Protein AF-0000000087503030 (afdb_homodimer)

Foldseek 3Di:
DFLCPVPVVFGWDDKAKAFDADPVRHGDGLCPDPVQDPFWDWDDDNQQKIKIKGAQDDQVNFGFMKMWIAGPDVVRIDIADQGAGEGEWAWDWDWACPDPPDLKIKIATDTDPDPDPPQWWKFKDKPNHTDDGGNDIDIDNDDPVIDMDMDTDDDWDADDDDDDAQDKHKAWRTRYDYDYGRGMDMTMIGIDGHD/DFLCPVPVVFGWDDKAKAFDADPVRHGDGLCPDPVQDPFWDWDDDNQQKIKIKGAQDDQVNFGFMKMWIAGPDVVRIDIADQGAGEGEWAWDWDWACPDPPDLKIKIATDTDPDPDPPQWWKFKDKPNHTDDGGNDIDIDNDDPVIDMDMDTDDDWDADDDDDDDQDKHKAWRTRYDYDYGRGMDMTMIGIDGHD

Radius of gyration: 22.93 Å; Cα contacts (8 Å, |Δi|>4): 992; chains: 2; bounding box: 54×73×57 Å

Structure (mmCIF, N/CA/C/O backbone):
data_AF-0000000087503030-model_v1
#
loop_
_entity.id
_entity.type
_entity.pdbx_description
1 polymer 'Ig-like domain-containing protein'
#
loop_
_atom_site.group_PDB
_atom_site.id
_atom_site.type_symbol
_atom_site.label_atom_id
_atom_site.label_alt_id
_atom_site.label_comp_id
_atom_site.label_asym_id
_atom_site.label_entity_id
_atom_site.label_seq_id
_atom_site.pdbx_PDB_ins_code
_atom_site.Cartn_x
_atom_site.Cartn_y
_atom_site.Cartn_z
_atom_site.occupancy
_atom_site.B_iso_or_equiv
_atom_site.auth_seq_id
_atom_site.auth_comp_id
_atom_site.auth_asym_id
_atom_site.auth_atom_id
_atom_site.pdbx_PDB_model_num
ATOM 1 N N . MET A 1 1 ? 0.204 20.547 -14.805 1 25.72 1 MET A N 1
ATOM 2 C CA . MET A 1 1 ? -0.708 21.406 -14.055 1 25.72 1 MET A CA 1
ATOM 3 C C . MET A 1 1 ? -0.219 21.594 -12.625 1 25.72 1 MET A C 1
ATOM 5 O O . MET A 1 1 ? 0.255 20.656 -11.992 1 25.72 1 MET A O 1
ATOM 9 N N . SER A 1 2 ? -0.024 22.875 -12.305 1 29.5 2 SER A N 1
ATOM 10 C CA . SER A 1 2 ? 0.351 23.484 -11.031 1 29.5 2 SER A CA 1
ATOM 11 C C . SER A 1 2 ? -0.566 23.016 -9.906 1 29.5 2 SER A C 1
ATOM 13 O O . SER A 1 2 ? -1.736 22.703 -10.141 1 29.5 2 SER A O 1
ATOM 15 N N . PHE A 1 3 ? -0.063 22.344 -9.031 1 34.81 3 PHE A N 1
ATOM 16 C CA . PHE A 1 3 ? -0.779 22.109 -7.781 1 34.81 3 PHE A CA 1
ATOM 17 C C . PHE A 1 3 ? -1.497 23.375 -7.328 1 34.81 3 PHE A C 1
ATOM 19 O O . PHE A 1 3 ? -0.911 24.469 -7.324 1 34.81 3 PH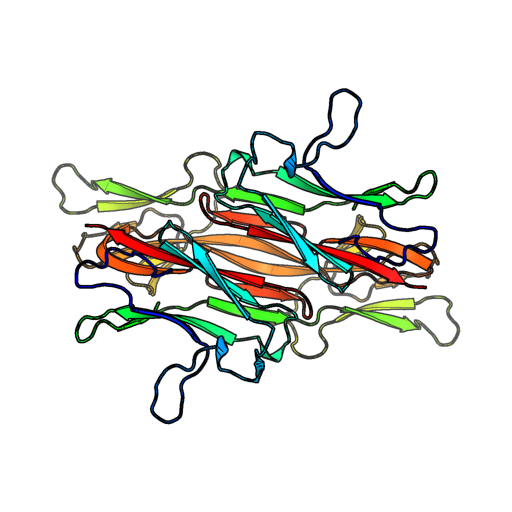E A O 1
ATOM 26 N N . SER A 1 4 ? -2.705 23.75 -7.672 1 36.91 4 SER A N 1
ATOM 27 C CA . SER A 1 4 ? -3.416 24.953 -7.25 1 36.91 4 SER A CA 1
ATOM 28 C C . SER A 1 4 ? -3.518 25.031 -5.73 1 36.91 4 SER A C 1
ATOM 30 O O . SER A 1 4 ? -4.582 24.781 -5.16 1 36.91 4 SER A O 1
ATOM 32 N N . TYR A 1 5 ? -2.625 24.406 -4.988 1 43.84 5 TYR A N 1
ATOM 33 C CA . TYR A 1 5 ? -2.814 24.547 -3.549 1 43.84 5 TYR A CA 1
ATOM 34 C C . TYR A 1 5 ? -2.879 26.016 -3.146 1 43.84 5 TYR A C 1
ATOM 36 O O . TYR A 1 5 ? -2.131 26.844 -3.674 1 43.84 5 TYR A O 1
ATOM 44 N N . THR A 1 6 ? -4.082 26.438 -2.893 1 43.62 6 THR A N 1
ATOM 45 C CA . THR A 1 6 ? -4.133 27.766 -2.279 1 43.62 6 THR A CA 1
ATOM 46 C C . THR A 1 6 ? -3.277 27.812 -1.02 1 43.62 6 THR A C 1
ATOM 48 O O . THR A 1 6 ? -3.543 27.094 -0.053 1 43.62 6 THR A O 1
ATOM 51 N N . TYR A 1 7 ? -2.027 27.703 -1.087 1 50.69 7 TYR A N 1
ATOM 52 C CA . TYR A 1 7 ? -1.118 28.031 0.007 1 50.69 7 TYR A CA 1
ATOM 53 C C . TYR A 1 7 ? -1.365 29.453 0.513 1 50.69 7 TYR A C 1
ATOM 55 O O . TYR A 1 7 ? -1.697 30.344 -0.267 1 50.69 7 TYR A O 1
ATOM 63 N N . PRO A 1 8 ? -1.687 29.547 1.858 1 52.81 8 PRO A N 1
ATOM 64 C CA . PRO A 1 8 ? -1.966 30.938 2.248 1 52.81 8 PRO A CA 1
ATOM 65 C C . PRO A 1 8 ? -1.212 31.953 1.395 1 52.81 8 PRO A C 1
ATOM 67 O O . PRO A 1 8 ? -1.778 32.969 1.006 1 52.81 8 PRO A O 1
ATOM 70 N N . SER A 1 9 ? 0.222 31.875 1.458 1 56.75 9 SER A N 1
ATOM 71 C CA . SER A 1 9 ? 0.995 33.031 1.064 1 56.75 9 SER A CA 1
ATOM 72 C C . SER A 1 9 ? 1.681 32.844 -0.28 1 56.75 9 SER A C 1
ATOM 74 O O . SER A 1 9 ? 2.494 33.656 -0.707 1 56.75 9 SER A O 1
ATOM 76 N N . GLY A 1 10 ? 0.975 31.859 -1.102 1 64.12 10 GLY A N 1
ATOM 77 C CA . GLY A 1 10 ? 1.597 31.844 -2.416 1 64.12 10 GLY A CA 1
ATOM 78 C C . GLY A 1 10 ? 1.157 30.656 -3.266 1 64.12 10 GLY A C 1
ATOM 79 O O . GLY A 1 10 ? 0.242 29.922 -2.893 1 64.12 10 GLY A O 1
ATOM 80 N N . THR A 1 11 ? 1.515 30.688 -4.527 1 72.5 11 THR A N 1
ATOM 81 C CA . THR A 1 11 ? 1.221 29.641 -5.504 1 72.5 11 THR A CA 1
ATOM 82 C C . THR A 1 11 ? 2.34 28.609 -5.543 1 72.5 11 THR A C 1
ATOM 84 O O . THR A 1 11 ? 3.52 28.953 -5.574 1 72.5 11 THR A O 1
ATOM 87 N N . VAL A 1 12 ? 1.961 27.344 -5.402 1 75.88 12 VAL A N 1
ATOM 88 C CA . VAL A 1 12 ? 2.959 26.281 -5.488 1 75.88 12 VAL A CA 1
ATOM 89 C C . VAL A 1 12 ? 3.545 26.234 -6.898 1 75.88 12 VAL A C 1
ATOM 91 O O . VAL A 1 12 ? 2.807 26.172 -7.883 1 75.88 12 VAL A O 1
ATOM 94 N N . THR A 1 13 ? 4.84 26.344 -7.043 1 78.62 13 THR A N 1
ATOM 95 C CA . THR A 1 13 ? 5.496 26.375 -8.344 1 78.62 13 THR A CA 1
ATOM 96 C C . THR A 1 13 ? 6.094 25.016 -8.688 1 78.62 13 THR A C 1
ATOM 98 O O . THR A 1 13 ? 6.172 24.641 -9.859 1 78.62 13 THR A O 1
ATOM 101 N N . THR A 1 14 ? 6.531 24.391 -7.641 1 81.56 14 THR A N 1
ATOM 102 C CA . THR A 1 14 ? 7.195 23.109 -7.883 1 81.56 14 THR A CA 1
ATOM 103 C C . THR A 1 14 ? 6.891 22.125 -6.766 1 81.56 14 THR A C 1
ATOM 105 O O . THR A 1 14 ? 6.797 22.5 -5.598 1 81.56 14 THR A O 1
ATOM 108 N N . THR A 1 15 ? 6.637 20.875 -7.16 1 85.44 15 THR A N 1
ATOM 109 C CA . THR A 1 15 ? 6.516 19.766 -6.215 1 85.44 15 THR A CA 1
ATOM 110 C C . THR A 1 15 ? 7.359 18.578 -6.664 1 85.44 15 THR A C 1
ATOM 112 O O . THR A 1 15 ? 7.48 18.312 -7.863 1 85.44 15 THR A O 1
ATOM 115 N N . PHE A 1 16 ? 8.008 17.953 -5.699 1 88.88 16 PHE A N 1
ATOM 116 C CA . PHE A 1 16 ? 8.734 16.734 -6.059 1 88.88 16 PHE A CA 1
ATOM 117 C C . PHE A 1 16 ? 9.023 15.898 -4.824 1 88.88 16 PHE A C 1
ATOM 119 O O . PHE A 1 16 ? 8.891 16.375 -3.695 1 88.88 16 PHE A O 1
ATOM 126 N N . TRP A 1 17 ? 9.383 14.688 -5.125 1 92.12 17 TRP A N 1
ATOM 127 C CA . TRP A 1 17 ? 9.852 13.758 -4.102 1 92.12 17 TRP A CA 1
ATOM 128 C C . TRP A 1 17 ? 11.359 13.586 -4.176 1 92.12 17 TRP A C 1
ATOM 130 O O . TRP A 1 17 ? 11.953 13.727 -5.246 1 92.12 17 TRP A O 1
ATOM 140 N N . PHE A 1 18 ? 11.969 13.258 -2.928 1 93.94 18 PHE A N 1
ATOM 141 C CA . PHE A 1 18 ? 13.414 13.086 -2.924 1 93.94 18 PHE A CA 1
ATOM 142 C C . PHE A 1 18 ? 13.844 12.133 -1.815 1 93.94 18 PHE A C 1
ATOM 144 O O . PHE A 1 18 ? 13.102 11.914 -0.856 1 93.94 18 PHE A O 1
ATOM 151 N N . THR A 1 19 ? 15.047 11.547 -1.971 1 95.62 19 THR A N 1
ATOM 152 C CA . THR A 1 19 ? 15.609 10.664 -0.955 1 95.62 19 THR A CA 1
ATOM 153 C C . THR A 1 19 ? 16.984 11.172 -0.502 1 95.62 19 THR A C 1
ATOM 155 O O . THR A 1 19 ? 17.516 10.719 0.514 1 95.62 19 THR A O 1
ATOM 158 N N . LYS A 1 20 ? 17.516 12.047 -1.223 1 94.44 20 LYS A N 1
ATOM 159 C CA . LYS A 1 20 ? 18.859 12.531 -0.921 1 94.44 20 LYS A CA 1
ATOM 160 C C . LYS A 1 20 ? 19.016 13.992 -1.317 1 94.44 20 LYS A C 1
ATOM 162 O O . LYS A 1 20 ? 18.188 14.539 -2.045 1 94.44 20 LYS A O 1
ATOM 167 N N . ASN A 1 21 ? 20.062 14.562 -0.79 1 92.88 21 ASN A N 1
ATOM 168 C CA . ASN A 1 21 ? 20.469 15.922 -1.142 1 92.88 21 ASN A CA 1
ATOM 169 C C . ASN A 1 21 ? 21.766 15.938 -1.948 1 92.88 21 ASN A C 1
ATOM 171 O O . ASN A 1 21 ? 22.562 15 -1.867 1 92.88 21 ASN A O 1
ATOM 175 N N . ASP A 1 22 ? 21.859 16.969 -2.715 1 92.5 22 ASP A N 1
ATOM 176 C CA . ASP A 1 22 ? 23.125 17.109 -3.445 1 92.5 22 ASP A CA 1
ATOM 177 C C . ASP A 1 22 ? 24.219 17.641 -2.535 1 92.5 22 ASP A C 1
ATOM 179 O O . ASP A 1 22 ? 24.047 17.734 -1.318 1 92.5 22 ASP A O 1
ATOM 183 N N . ALA A 1 23 ? 25.422 17.906 -3.141 1 93.06 23 ALA A N 1
ATOM 184 C CA . ALA A 1 23 ? 26.609 18.328 -2.385 1 93.06 23 ALA A CA 1
ATOM 185 C C . ALA A 1 23 ? 26.359 19.656 -1.671 1 93.06 23 ALA A C 1
ATOM 187 O O . ALA A 1 23 ? 26.969 19.922 -0.632 1 93.06 23 ALA A O 1
ATOM 188 N N . GLU A 1 24 ? 25.531 20.469 -2.17 1 93.12 24 GLU A N 1
ATOM 189 C CA . GLU A 1 24 ? 25.219 21.766 -1.592 1 93.12 24 GLU A CA 1
ATOM 190 C C . GLU A 1 24 ? 24.094 21.672 -0.566 1 93.12 24 GLU A C 1
ATOM 192 O O . GLU A 1 24 ? 23.688 22.672 0.018 1 93.12 24 GLU A O 1
ATOM 197 N N . GLY A 1 25 ? 23.484 20.5 -0.413 1 90.25 25 GLY A N 1
ATOM 198 C CA . GLY A 1 25 ? 22.438 20.297 0.584 1 90.25 25 GLY A CA 1
ATOM 199 C C . GLY A 1 25 ? 21.047 20.438 0.023 1 90.25 25 GLY A C 1
ATOM 200 O O . GLY A 1 25 ? 20.062 20.43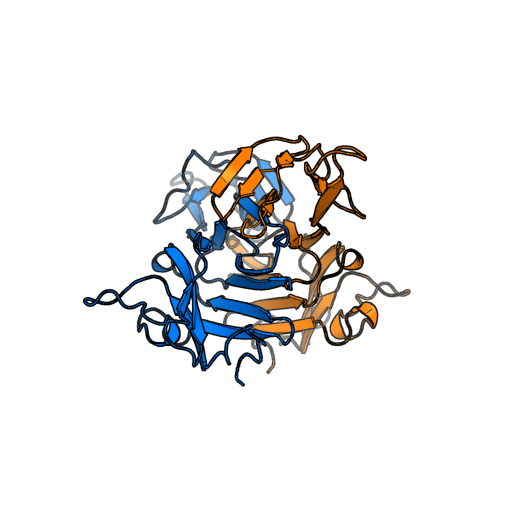8 0.774 1 90.25 25 GLY A O 1
ATOM 201 N N . ASN A 1 26 ? 20.953 20.609 -1.26 1 89.19 26 ASN A N 1
ATOM 202 C CA . ASN A 1 26 ? 19.641 20.75 -1.876 1 89.19 26 ASN A CA 1
ATOM 203 C C . ASN A 1 26 ? 19.047 19.391 -2.24 1 89.19 26 ASN A C 1
ATOM 205 O O . ASN A 1 26 ? 19.766 18.5 -2.713 1 89.19 26 ASN A O 1
ATOM 209 N N . PRO A 1 27 ? 17.75 19.281 -1.929 1 92.06 27 PRO A N 1
ATOM 210 C CA . PRO A 1 27 ? 17.109 18.016 -2.303 1 92.06 27 PRO A CA 1
ATOM 211 C C . PRO A 1 27 ? 17.188 17.734 -3.803 1 92.06 27 PRO A C 1
ATOM 213 O O . PRO A 1 27 ? 17.047 18.656 -4.613 1 92.06 27 PRO A O 1
ATOM 216 N N . VAL A 1 28 ? 17.438 16.438 -4.137 1 93.31 28 VAL A N 1
ATOM 217 C CA . VAL A 1 28 ? 17.484 16.016 -5.527 1 93.31 28 VAL A CA 1
ATOM 218 C C . VAL A 1 28 ? 16.172 15.32 -5.902 1 93.31 28 VAL A C 1
ATOM 220 O O . VAL A 1 28 ? 15.82 14.297 -5.316 1 93.31 28 VAL A O 1
ATOM 223 N N . SER A 1 29 ? 15.555 15.875 -6.926 1 93.25 29 SER A N 1
ATOM 224 C CA . SER A 1 29 ? 14.305 15.266 -7.375 1 93.25 29 SER A CA 1
ATOM 225 C C . SER A 1 29 ? 14.523 13.836 -7.859 1 93.25 29 SER A C 1
ATOM 227 O O . SER A 1 29 ? 15.469 13.57 -8.602 1 93.25 29 SER A O 1
ATOM 229 N N . LEU A 1 30 ? 13.57 12.953 -7.445 1 94.88 30 LEU A N 1
ATOM 230 C CA . LEU A 1 30 ? 13.656 11.562 -7.879 1 94.88 30 LEU A CA 1
ATOM 231 C C . LEU A 1 30 ? 13.609 11.469 -9.398 1 94.88 30 LEU A C 1
ATOM 233 O O . LEU A 1 30 ? 14.258 10.602 -9.992 1 94.88 30 LEU A O 1
ATOM 237 N N . SER A 1 31 ? 12.844 12.32 -9.984 1 92.5 31 SER A N 1
ATOM 238 C CA . SER A 1 31 ? 12.695 12.297 -11.438 1 92.5 31 SER A CA 1
ATOM 239 C C . SER A 1 31 ? 14.023 12.586 -12.133 1 92.5 31 SER A C 1
ATOM 241 O O . SER A 1 31 ? 14.219 12.211 -13.289 1 92.5 31 SER A O 1
ATOM 243 N N . ASP A 1 32 ? 14.875 13.25 -11.492 1 92.75 32 ASP A N 1
ATOM 244 C CA . ASP A 1 32 ? 16.172 13.602 -12.07 1 92.75 32 ASP A CA 1
ATOM 245 C C . ASP A 1 32 ? 17.25 12.609 -11.648 1 92.75 32 ASP A C 1
ATOM 247 O O . ASP A 1 32 ? 18.391 12.711 -12.086 1 92.75 32 ASP A O 1
ATOM 251 N N . ASP A 1 33 ? 16.953 11.766 -10.805 1 93.94 33 ASP A N 1
ATOM 252 C CA . ASP A 1 33 ? 17.891 10.75 -10.352 1 93.94 33 ASP A CA 1
ATOM 253 C C . ASP A 1 33 ? 18 9.609 -11.352 1 93.94 33 ASP A C 1
ATOM 255 O O . ASP A 1 33 ? 17 8.922 -11.617 1 93.94 33 ASP A O 1
ATOM 259 N N . PRO A 1 34 ? 19.188 9.367 -11.859 1 94.31 34 PRO A N 1
ATOM 260 C CA . PRO A 1 34 ? 19.359 8.328 -12.875 1 94.31 34 PRO A CA 1
ATOM 261 C C . PRO A 1 34 ? 18.953 6.941 -12.375 1 94.31 34 PRO A C 1
ATOM 263 O O . PRO A 1 34 ? 18.531 6.094 -13.164 1 94.31 34 PRO A O 1
ATOM 266 N N . ASP A 1 35 ? 19.047 6.727 -11.133 1 93.94 35 ASP A N 1
ATOM 267 C CA . ASP A 1 35 ? 18.719 5.422 -10.57 1 93.94 35 ASP A CA 1
ATOM 268 C C . ASP A 1 35 ? 17.234 5.129 -10.68 1 93.94 35 ASP A C 1
ATOM 270 O O . ASP A 1 35 ? 16.812 3.975 -10.578 1 93.94 35 ASP A O 1
ATOM 274 N N . TYR A 1 36 ? 16.422 6.172 -10.859 1 95.12 36 TYR A N 1
ATOM 275 C CA . TYR A 1 36 ? 14.969 6.016 -10.914 1 95.12 36 TYR A CA 1
ATOM 276 C C . TYR A 1 36 ? 14.438 6.281 -12.32 1 95.12 36 TYR A C 1
ATOM 278 O O . TYR A 1 36 ? 13.227 6.375 -12.523 1 95.12 36 TYR A O 1
ATOM 286 N N . LYS A 1 37 ? 15.344 6.445 -13.219 1 92.88 37 LYS A N 1
ATOM 287 C CA . LYS A 1 37 ? 14.945 6.816 -14.578 1 92.88 37 LYS A CA 1
ATOM 288 C C . LYS A 1 37 ? 13.914 5.836 -15.133 1 92.88 37 LYS A C 1
ATOM 290 O O . LYS A 1 37 ? 14.156 4.629 -15.164 1 92.88 37 LYS A O 1
ATOM 295 N N . GLY A 1 38 ? 12.758 6.438 -15.578 1 91.75 38 GLY A N 1
ATOM 296 C CA . GLY A 1 38 ? 11.727 5.641 -16.219 1 91.75 38 GLY A CA 1
ATOM 297 C C . GLY A 1 38 ? 10.867 4.867 -15.242 1 91.75 38 GLY A C 1
ATOM 298 O O . GLY A 1 38 ? 10.008 4.086 -15.648 1 91.75 38 GLY A O 1
ATOM 299 N N . ARG A 1 39 ? 11.055 5.055 -13.945 1 93.94 39 ARG A N 1
ATOM 300 C CA . ARG A 1 39 ? 10.367 4.188 -13 1 93.94 39 ARG A CA 1
ATOM 301 C C . ARG A 1 39 ? 9.523 5 -12.023 1 93.94 39 ARG A C 1
ATOM 303 O O . ARG A 1 39 ? 8.82 4.438 -11.188 1 93.94 39 ARG A O 1
ATOM 310 N N . VAL A 1 40 ? 9.57 6.301 -12.117 1 93 40 VAL A N 1
ATOM 311 C CA . VAL A 1 40 ? 8.844 7.129 -11.164 1 93 40 VAL A CA 1
ATOM 312 C C . VAL A 1 40 ? 7.75 7.91 -11.883 1 93 40 VAL A C 1
ATOM 314 O O . VAL A 1 40 ? 7.973 8.445 -12.969 1 93 40 VAL A O 1
ATOM 317 N N . THR A 1 41 ? 6.562 7.895 -11.258 1 87.81 41 THR A N 1
ATOM 318 C CA . THR A 1 41 ? 5.434 8.688 -11.734 1 87.81 41 THR A CA 1
ATOM 319 C C . THR A 1 41 ? 4.812 9.492 -10.602 1 87.81 41 THR A C 1
ATOM 321 O O . THR A 1 41 ? 4.5 8.938 -9.539 1 87.81 41 THR A O 1
ATOM 324 N N . TYR A 1 42 ? 4.66 10.758 -10.875 1 85.06 42 TYR A N 1
ATOM 325 C CA . TYR A 1 42 ? 4.016 11.648 -9.922 1 85.06 42 TYR A CA 1
ATOM 326 C C . TYR A 1 42 ? 2.547 11.852 -10.266 1 85.06 42 TYR A C 1
ATOM 328 O O . TYR A 1 42 ? 2.203 12.094 -11.43 1 85.06 42 TYR A O 1
ATOM 336 N N . HIS A 1 43 ? 1.76 11.5 -9.148 1 77.31 43 HIS A N 1
ATOM 337 C CA . HIS A 1 43 ? 0.329 11.719 -9.328 1 77.31 43 HIS A CA 1
ATOM 338 C C . HIS A 1 43 ? -0.159 12.891 -8.477 1 77.31 43 HIS A C 1
ATOM 340 O O . HIS A 1 43 ? 0.238 13.031 -7.32 1 77.31 43 HIS A O 1
ATOM 346 N N . GLU A 1 44 ? -0.726 13.828 -9.102 1 69.12 44 GLU A N 1
ATOM 347 C CA . GLU A 1 44 ? -1.355 14.93 -8.383 1 69.12 44 GLU A CA 1
ATOM 348 C C . GLU A 1 44 ? -2.873 14.891 -8.531 1 69.12 44 GLU A C 1
ATOM 350 O O . GLU A 1 44 ? -3.387 14.586 -9.609 1 69.12 44 GLU A O 1
ATOM 355 N N . ASP A 1 45 ? -3.488 14.758 -7.34 1 60.75 45 ASP A N 1
ATOM 356 C CA . ASP A 1 45 ? -4.938 14.875 -7.461 1 60.75 45 ASP A CA 1
ATOM 357 C C . ASP A 1 45 ? -5.418 16.266 -7.031 1 60.75 45 ASP A C 1
ATOM 359 O O . ASP A 1 45 ? -4.625 17.078 -6.547 1 60.75 45 ASP A O 1
ATOM 363 N N . ASN A 1 46 ? -6.68 16.578 -7.406 1 56.59 46 ASN A N 1
ATOM 364 C CA . ASN A 1 46 ? -7.309 17.875 -7.16 1 56.59 46 ASN A CA 1
ATOM 365 C C . ASN A 1 46 ? -7.578 18.094 -5.676 1 56.59 46 ASN A C 1
ATOM 367 O O . ASN A 1 46 ? -8.055 19.156 -5.277 1 56.59 46 ASN A O 1
ATOM 371 N N . LYS A 1 47 ? -7.266 17.172 -4.824 1 61.69 47 LYS A N 1
ATOM 372 C CA . LYS A 1 47 ? -7.637 17.312 -3.42 1 61.69 47 LYS A CA 1
ATOM 373 C C . LYS A 1 47 ? -6.398 17.484 -2.543 1 61.69 47 LYS A C 1
ATOM 375 O O . LYS A 1 47 ? -6.398 17.094 -1.376 1 61.69 47 LYS A O 1
ATOM 380 N N . ASN A 1 48 ? -5.422 18.062 -3.104 1 64.94 48 ASN A N 1
ATOM 381 C CA . ASN A 1 48 ? -4.207 18.328 -2.34 1 64.94 48 ASN A CA 1
ATOM 382 C C . ASN A 1 48 ? -3.477 17.031 -1.986 1 64.94 48 ASN A C 1
ATOM 384 O O . ASN A 1 48 ? -2.752 16.984 -0.991 1 64.94 48 ASN A O 1
ATOM 388 N N . ASP A 1 49 ? -3.881 16.031 -2.75 1 70.81 49 ASP A N 1
ATOM 389 C CA . ASP A 1 49 ? -3.164 14.773 -2.537 1 70.81 49 ASP A CA 1
ATOM 390 C C . ASP A 1 49 ? -2.057 14.594 -3.572 1 70.81 49 ASP A C 1
ATOM 392 O O . ASP A 1 49 ? -2.236 14.922 -4.746 1 70.81 49 ASP A O 1
ATOM 396 N N . CYS A 1 50 ? -0.928 14.312 -3.027 1 78.25 50 CYS A N 1
ATOM 397 C CA . CYS A 1 50 ? 0.215 13.992 -3.873 1 78.25 50 CYS A CA 1
ATOM 398 C C . CYS A 1 50 ? 0.63 12.539 -3.693 1 78.25 50 CYS A C 1
ATOM 400 O O . CYS A 1 50 ? 0.573 12 -2.584 1 78.25 50 CYS A O 1
ATOM 402 N N . ALA A 1 51 ? 0.8 11.953 -4.875 1 83.62 51 ALA A N 1
ATOM 403 C CA . ALA A 1 51 ? 1.194 10.547 -4.805 1 83.62 51 ALA A CA 1
ATOM 404 C C . ALA A 1 51 ? 2.4 10.273 -5.699 1 83.62 51 ALA A C 1
ATOM 406 O O . ALA A 1 51 ? 2.582 10.93 -6.727 1 83.62 51 ALA A O 1
ATOM 407 N N . LEU A 1 52 ? 3.236 9.445 -5.238 1 90 52 LEU A N 1
ATOM 408 C CA . LEU A 1 52 ? 4.379 8.922 -5.984 1 90 52 LEU A CA 1
ATOM 409 C C . LEU A 1 52 ? 4.227 7.43 -6.238 1 90 52 LEU A C 1
ATOM 411 O O . LEU A 1 52 ? 3.91 6.668 -5.32 1 90 52 LEU A O 1
ATOM 415 N N . THR A 1 53 ? 4.367 7.086 -7.488 1 88.62 53 THR A N 1
ATOM 416 C CA . THR A 1 53 ? 4.422 5.66 -7.801 1 88.62 53 THR A CA 1
ATOM 417 C C . THR A 1 53 ? 5.809 5.27 -8.305 1 88.62 53 THR A C 1
ATOM 419 O O . THR A 1 53 ? 6.352 5.91 -9.203 1 88.62 53 THR A O 1
ATOM 422 N N . ILE A 1 54 ? 6.402 4.32 -7.68 1 92.12 54 ILE A N 1
ATOM 423 C CA . ILE A 1 54 ? 7.664 3.746 -8.133 1 92.12 54 ILE A CA 1
ATOM 424 C C . ILE A 1 54 ? 7.426 2.344 -8.688 1 92.12 54 ILE A C 1
ATOM 426 O O . ILE A 1 54 ? 6.836 1.495 -8.008 1 92.12 54 ILE A O 1
ATOM 430 N N . THR A 1 55 ? 7.887 2.104 -9.914 1 89.19 55 THR A N 1
ATOM 431 C CA . THR A 1 55 ? 7.723 0.792 -10.523 1 89.19 55 THR A CA 1
ATOM 432 C C . THR A 1 55 ? 9.039 0.025 -10.523 1 89.19 55 THR A C 1
ATOM 434 O O . THR A 1 55 ? 10.102 0.602 -10.273 1 89.19 55 THR A O 1
ATOM 437 N N . ASP A 1 56 ? 8.922 -1.261 -10.727 1 89.06 56 ASP A N 1
ATOM 438 C CA . ASP A 1 56 ? 10.102 -2.121 -10.781 1 89.06 56 ASP A CA 1
ATOM 439 C C . ASP A 1 56 ? 11.023 -1.868 -9.594 1 89.06 56 ASP A C 1
ATOM 441 O O . ASP A 1 56 ? 12.211 -1.579 -9.773 1 89.06 56 ASP A O 1
ATOM 445 N N . LEU A 1 57 ? 10.43 -2.045 -8.492 1 91.56 57 LEU A N 1
ATOM 446 C CA . LEU A 1 57 ? 11.141 -1.764 -7.254 1 91.56 57 LEU A CA 1
ATOM 447 C C . LEU A 1 57 ? 12.375 -2.646 -7.121 1 91.56 57 LEU A C 1
ATOM 449 O O . LEU A 1 57 ? 12.336 -3.832 -7.453 1 91.56 57 LEU A O 1
ATOM 453 N N . ARG A 1 58 ? 13.43 -1.998 -6.621 1 93.06 58 ARG A N 1
ATOM 454 C CA . ARG A 1 58 ? 14.688 -2.662 -6.309 1 93.06 58 ARG A CA 1
ATOM 455 C C . ARG A 1 58 ? 15.023 -2.533 -4.824 1 93.06 58 ARG A C 1
ATOM 457 O O . ARG A 1 58 ? 14.523 -1.632 -4.148 1 93.06 58 ARG A O 1
ATOM 464 N N . GLU A 1 59 ? 15.812 -3.514 -4.383 1 91.62 59 GLU A N 1
ATOM 465 C CA . GLU A 1 59 ? 16.219 -3.42 -2.984 1 91.62 59 GLU A CA 1
ATOM 466 C C . GLU A 1 59 ? 16.875 -2.076 -2.691 1 91.62 59 GLU A C 1
ATOM 468 O O . GLU A 1 59 ? 16.75 -1.546 -1.584 1 91.62 59 GLU A O 1
ATOM 473 N N . SER A 1 60 ? 17.578 -1.525 -3.707 1 92.44 60 SER A N 1
ATOM 474 C CA . SER A 1 60 ? 18.266 -0.248 -3.549 1 92.44 60 SER A CA 1
ATOM 475 C C . SER A 1 60 ? 17.266 0.897 -3.387 1 92.44 60 SER A C 1
ATOM 477 O O . SER A 1 60 ? 17.641 2.008 -3.008 1 92.44 60 SER A O 1
ATOM 479 N N . ASP A 1 61 ? 16.031 0.588 -3.678 1 94.75 61 ASP A N 1
ATOM 480 C CA . ASP A 1 61 ? 15.016 1.618 -3.512 1 94.75 61 ASP A CA 1
ATOM 481 C C . ASP A 1 61 ? 14.586 1.736 -2.053 1 94.75 61 ASP A C 1
ATOM 483 O O . ASP A 1 61 ? 13.789 2.611 -1.702 1 94.75 61 ASP A O 1
ATOM 487 N N . SER A 1 62 ? 15.062 0.779 -1.189 1 93.56 62 SER A N 1
ATOM 488 C CA . SER A 1 62 ? 14.781 0.916 0.236 1 93.56 62 SER A CA 1
ATOM 489 C C . SER A 1 62 ? 15.383 2.197 0.799 1 93.56 62 SER A C 1
ATOM 491 O O . SER A 1 62 ? 16.609 2.342 0.848 1 93.56 62 SER A O 1
ATOM 493 N N . ALA A 1 63 ? 14.539 3.133 1.247 1 95.19 63 ALA A N 1
ATOM 494 C CA . ALA A 1 63 ? 14.961 4.445 1.727 1 95.19 63 ALA A CA 1
ATOM 495 C C . ALA A 1 63 ? 13.789 5.199 2.355 1 95.19 63 ALA A C 1
ATOM 497 O O . ALA A 1 63 ? 12.664 4.707 2.369 1 95.19 63 ALA A O 1
ATOM 498 N N . THR A 1 64 ? 14.148 6.266 2.939 1 94.19 64 THR A N 1
ATOM 499 C CA . THR A 1 64 ? 13.117 7.207 3.361 1 94.19 64 THR A CA 1
ATOM 500 C C . THR A 1 64 ? 12.875 8.266 2.285 1 94.19 64 THR A C 1
ATOM 502 O O . THR A 1 64 ? 13.82 8.859 1.774 1 94.19 64 THR A O 1
ATOM 505 N N . TYR A 1 65 ? 11.633 8.414 1.97 1 94.06 65 TYR A N 1
ATOM 506 C CA . TYR A 1 65 ? 11.219 9.367 0.946 1 94.06 65 TYR A CA 1
ATOM 507 C C . TYR A 1 65 ? 10.555 10.586 1.572 1 94.06 65 TYR A C 1
ATOM 509 O O . TYR A 1 65 ? 9.719 10.453 2.473 1 94.06 65 TYR A O 1
ATOM 517 N N . TRP A 1 66 ? 10.898 11.75 0.988 1 92.12 66 TRP A N 1
ATOM 518 C CA . TRP A 1 66 ? 10.32 13.008 1.442 1 92.12 66 TRP A CA 1
ATOM 519 C C . TRP A 1 66 ? 9.656 13.75 0.287 1 92.12 66 TRP A C 1
ATOM 521 O O . TRP A 1 66 ? 10.062 13.602 -0.868 1 92.12 66 TRP A O 1
ATOM 531 N N . PHE A 1 67 ? 8.609 14.461 0.676 1 90.62 67 PHE A N 1
ATOM 532 C CA . PHE A 1 67 ? 7.941 15.336 -0.28 1 90.62 67 PHE A CA 1
ATOM 533 C C . PHE A 1 67 ? 8.289 16.797 -0.02 1 90.62 67 PHE A C 1
ATOM 535 O O . PHE A 1 67 ? 8.359 17.219 1.133 1 90.62 67 PHE A O 1
ATOM 542 N N . ARG A 1 68 ? 8.516 17.531 -1.17 1 85.44 68 ARG A N 1
ATOM 543 C CA . ARG A 1 68 ? 8.828 18.953 -1.082 1 85.44 68 ARG A CA 1
ATOM 544 C C . ARG A 1 68 ? 7.98 19.766 -2.059 1 85.44 68 ARG A C 1
ATOM 546 O O . ARG A 1 68 ? 7.762 19.344 -3.197 1 85.44 68 ARG A O 1
ATOM 553 N N . PHE A 1 69 ? 7.473 20.859 -1.47 1 83.44 69 PHE A N 1
ATOM 554 C CA . PHE A 1 69 ? 6.852 21.797 -2.396 1 83.44 69 PHE A CA 1
ATOM 555 C C . PHE A 1 69 ? 7.422 23.203 -2.211 1 83.44 69 PHE A C 1
ATOM 557 O O . PHE A 1 69 ? 7.777 23.594 -1.097 1 83.44 69 PHE A O 1
ATOM 564 N N . ILE A 1 70 ? 7.59 23.906 -3.285 1 81.19 70 ILE A N 1
ATOM 565 C CA . ILE A 1 70 ? 8.148 25.266 -3.328 1 81.19 70 ILE A CA 1
ATOM 566 C C . ILE A 1 70 ? 7.09 26.234 -3.838 1 81.19 70 ILE A C 1
ATOM 568 O O . ILE A 1 70 ? 6.395 25.953 -4.816 1 81.19 70 ILE A O 1
ATOM 572 N N . THR A 1 71 ? 6.902 27.297 -3.021 1 79.38 71 THR A N 1
ATOM 573 C CA . THR A 1 71 ? 5.977 28.344 -3.436 1 79.38 71 THR A CA 1
ATOM 574 C C . THR A 1 71 ? 6.727 29.531 -4.039 1 79.38 71 THR A C 1
ATOM 576 O O . THR A 1 71 ? 7.961 29.547 -4.059 1 79.38 71 THR A O 1
ATOM 579 N N . ASP A 1 72 ? 5.938 30.438 -4.68 1 80.19 72 ASP A N 1
ATOM 580 C CA . ASP A 1 72 ? 6.516 31.641 -5.285 1 80.19 72 ASP A CA 1
ATOM 581 C C . ASP A 1 72 ? 6.832 32.688 -4.227 1 80.19 72 ASP A C 1
ATOM 583 O O . ASP A 1 72 ? 7.234 33.812 -4.559 1 80.19 72 ASP A O 1
ATOM 587 N N . GLN A 1 73 ? 6.648 32.406 -3 1 77.94 73 GLN A N 1
ATOM 588 C CA . GLN A 1 73 ? 6.945 33.344 -1.925 1 77.94 73 GLN A CA 1
ATOM 589 C C . GLN A 1 73 ? 8.336 33.094 -1.35 1 77.94 73 GLN A C 1
ATOM 591 O O . GLN A 1 73 ? 8.844 31.969 -1.386 1 77.94 73 GLN A O 1
ATOM 596 N N . THR A 1 74 ? 8.93 34.125 -0.916 1 74.75 74 THR A N 1
ATOM 597 C CA . THR A 1 74 ? 10.234 34.031 -0.269 1 74.75 74 THR A CA 1
ATOM 598 C C . THR A 1 74 ? 10.172 33.094 0.934 1 74.75 74 THR A C 1
ATOM 600 O O . THR A 1 74 ? 9.289 33.219 1.784 1 74.75 74 THR A O 1
ATOM 603 N N . GLY A 1 75 ? 11.008 32.062 0.888 1 70.12 75 GLY A N 1
ATOM 604 C CA . GLY A 1 75 ? 11.062 31.109 1.985 1 70.12 75 GLY A CA 1
ATOM 605 C C . GLY A 1 75 ? 9.992 30.031 1.889 1 70.12 75 GLY A C 1
ATOM 606 O O . GLY A 1 75 ? 9.836 29.234 2.807 1 70.12 75 GLY A O 1
ATOM 607 N N . GLY A 1 76 ? 9.336 30.094 0.866 1 66.25 76 GLY A N 1
ATOM 608 C CA . GLY A 1 76 ? 8.203 29.188 0.723 1 66.25 76 GLY A CA 1
ATOM 609 C C . GLY A 1 76 ? 8.602 27.781 0.306 1 66.25 76 GLY A C 1
ATOM 610 O O . GLY A 1 76 ? 8.172 27.297 -0.738 1 66.25 76 GLY A O 1
ATOM 611 N N . LYS A 1 77 ? 9.508 27.188 1.058 1 69.44 77 LYS A N 1
ATOM 612 C CA . LYS A 1 77 ? 9.938 25.812 0.845 1 69.44 77 LYS A CA 1
ATOM 613 C C . LYS A 1 77 ? 9.492 24.906 1.991 1 69.44 77 LYS A C 1
ATOM 615 O O . LYS A 1 77 ? 9.859 25.141 3.145 1 69.44 77 LYS A O 1
ATOM 620 N N . TYR A 1 78 ? 8.609 23.938 1.619 1 73.12 78 TYR A N 1
ATOM 621 C CA . TYR A 1 78 ? 8.023 23.078 2.648 1 73.12 78 TYR A CA 1
ATOM 622 C C . TYR A 1 78 ? 8.289 21.609 2.357 1 73.12 78 TYR A C 1
ATOM 624 O O . TYR A 1 78 ? 8.234 21.188 1.202 1 73.12 78 TYR A O 1
ATOM 632 N N . SER A 1 79 ? 8.805 20.953 3.371 1 72.69 79 SER A N 1
ATOM 633 C CA . SER A 1 79 ? 8.969 19.5 3.285 1 72.69 79 SER A CA 1
ATOM 634 C C . SER A 1 79 ? 8.266 18.797 4.434 1 72.69 79 SER A C 1
ATOM 636 O O . SER A 1 79 ? 8.18 19.328 5.543 1 72.69 79 SER A O 1
ATOM 638 N N . GLY A 1 80 ? 7.633 17.688 4.125 1 71.81 80 GLY A N 1
ATOM 639 C CA . GLY A 1 80 ? 7.141 16.875 5.223 1 71.81 80 GLY A CA 1
ATOM 640 C C . GLY A 1 80 ? 8.242 16.359 6.125 1 71.81 80 GLY A C 1
ATOM 641 O O . GLY A 1 80 ? 9.281 15.906 5.648 1 71.81 80 GLY A O 1
ATOM 642 N N . ASP A 1 81 ? 8.125 16.484 7.414 1 70.69 81 ASP A N 1
ATOM 643 C CA . ASP A 1 81 ? 9.211 16.25 8.359 1 70.69 81 ASP A CA 1
ATOM 644 C C . ASP A 1 81 ? 9.484 14.758 8.523 1 70.69 81 ASP A C 1
ATOM 646 O O . ASP A 1 81 ? 10.641 14.344 8.641 1 70.69 81 ASP A O 1
ATOM 650 N N . SER A 1 82 ? 8.578 13.961 8.594 1 76.44 82 SER A N 1
ATOM 651 C CA . SER A 1 82 ? 8.859 12.586 8.984 1 76.44 82 SER A CA 1
ATOM 652 C C . SER A 1 82 ? 9.172 11.719 7.77 1 76.44 82 SER A C 1
ATOM 654 O O . SER A 1 82 ? 10 10.812 7.848 1 76.44 82 SER A O 1
ATOM 656 N N . GLY A 1 83 ? 8.727 12.023 6.633 1 87.25 83 GLY A N 1
ATOM 657 C CA . GLY A 1 83 ? 8.898 11.242 5.422 1 87.25 83 GLY A CA 1
ATOM 658 C C . GLY A 1 83 ? 8.203 9.891 5.484 1 87.25 83 GLY A C 1
ATOM 659 O O . GLY A 1 83 ? 7.492 9.594 6.449 1 87.25 83 GLY A O 1
ATOM 660 N N . VAL A 1 84 ? 8.367 9.078 4.457 1 90.31 84 VAL A N 1
ATOM 661 C CA . VAL A 1 84 ? 7.859 7.711 4.379 1 90.31 84 VAL A CA 1
ATOM 662 C C . VAL A 1 84 ? 9.008 6.746 4.086 1 90.31 84 VAL A C 1
ATOM 664 O O . VAL A 1 84 ? 9.734 6.914 3.104 1 90.31 84 VAL A O 1
ATOM 667 N N . THR A 1 85 ? 9.156 5.785 5.004 1 91.94 85 THR A N 1
ATOM 668 C CA . THR A 1 85 ? 10.219 4.801 4.816 1 91.94 85 THR A CA 1
ATOM 669 C C . THR A 1 85 ? 9.711 3.592 4.043 1 91.94 85 THR A C 1
ATOM 671 O O . THR A 1 85 ? 8.758 2.928 4.469 1 91.94 85 THR A O 1
ATOM 674 N N . LEU A 1 86 ? 10.352 3.365 2.92 1 92.88 86 LEU A N 1
ATOM 675 C CA . LEU A 1 86 ? 10.039 2.217 2.078 1 92.88 86 LEU A CA 1
ATOM 676 C C . LEU A 1 86 ? 11.062 1.101 2.277 1 92.88 86 LEU A C 1
ATOM 678 O O . LEU A 1 86 ? 12.266 1.336 2.197 1 92.88 86 LEU A O 1
ATOM 682 N N . SER A 1 87 ? 10.547 -0.063 2.6 1 90.5 87 SER A N 1
ATOM 683 C CA . SER A 1 87 ? 11.375 -1.26 2.652 1 90.5 87 SER A CA 1
ATOM 684 C C . SER A 1 87 ? 11.047 -2.213 1.508 1 90.5 87 SER A C 1
ATOM 686 O O . SER A 1 87 ? 9.898 -2.639 1.357 1 90.5 87 SER A O 1
ATOM 688 N N . VAL A 1 88 ? 12.078 -2.496 0.725 1 91.25 88 VAL A N 1
ATOM 689 C CA . VAL A 1 88 ? 11.906 -3.424 -0.388 1 91.25 88 VAL A CA 1
ATOM 690 C C . VAL A 1 88 ? 12.625 -4.734 -0.085 1 91.25 88 VAL A C 1
ATOM 692 O O . VAL A 1 88 ? 13.812 -4.734 0.238 1 91.25 88 VAL A O 1
ATOM 695 N N . THR A 1 89 ? 11.836 -5.785 -0.189 1 87 89 THR A N 1
ATOM 696 C CA . THR A 1 89 ? 12.43 -7.082 0.111 1 87 89 THR A CA 1
ATOM 697 C C . THR A 1 89 ? 12.359 -8.008 -1.102 1 87 89 THR A C 1
ATOM 699 O O . THR A 1 89 ? 11.43 -7.902 -1.91 1 87 89 THR A O 1
ATOM 702 N N . ASP A 1 90 ? 13.336 -8.898 -1.233 1 88.44 90 ASP A N 1
ATOM 703 C CA . ASP A 1 90 ? 13.352 -9.914 -2.287 1 88.44 90 ASP A CA 1
ATOM 704 C C . ASP A 1 90 ? 12.883 -11.266 -1.754 1 88.44 90 ASP A C 1
ATOM 706 O O . ASP A 1 90 ? 13.578 -12.266 -1.902 1 88.44 90 ASP A O 1
ATOM 710 N N . LEU A 1 91 ? 11.75 -11.242 -1.164 1 86.31 91 LEU A N 1
ATOM 711 C CA . LEU A 1 91 ? 11.18 -12.469 -0.625 1 86.31 91 LEU A CA 1
ATOM 712 C C . LEU A 1 91 ? 10.953 -13.492 -1.732 1 86.31 91 LEU A C 1
ATOM 714 O O . LEU A 1 91 ? 10.273 -13.203 -2.723 1 86.31 91 LEU A O 1
ATOM 718 N N . GLN A 1 92 ? 11.562 -14.703 -1.539 1 87.75 92 GLN A N 1
ATOM 719 C CA . GLN A 1 92 ? 11.445 -15.758 -2.545 1 87.75 92 GLN A CA 1
ATOM 720 C C . GLN A 1 92 ? 11.367 -17.125 -1.894 1 87.75 92 GLN A C 1
ATOM 722 O O . GLN A 1 92 ? 11.805 -17.312 -0.753 1 87.75 92 GLN A O 1
ATOM 727 N N . VAL A 1 93 ? 10.805 -18 -2.711 1 87.5 93 VAL A N 1
ATOM 728 C CA . VAL A 1 93 ? 10.875 -19.406 -2.348 1 87.5 93 VAL A CA 1
ATOM 729 C C . VAL A 1 93 ? 12.109 -20.047 -2.98 1 87.5 93 VAL A C 1
ATOM 731 O O . VAL A 1 93 ? 12.289 -19.984 -4.199 1 87.5 93 VAL A O 1
ATOM 734 N N . LYS A 1 94 ? 12.938 -20.594 -2.15 1 85.19 94 LYS A N 1
ATOM 735 C CA . LYS A 1 94 ? 14.086 -21.359 -2.631 1 85.19 94 LYS A CA 1
ATOM 736 C C . LYS A 1 94 ? 13.805 -22.859 -2.553 1 85.19 94 LYS A C 1
ATOM 738 O O . LYS A 1 94 ? 13.375 -23.359 -1.512 1 85.19 94 LYS A O 1
ATOM 743 N N . VAL A 1 95 ? 14.07 -23.469 -3.678 1 84.38 95 VAL A N 1
ATOM 744 C CA . VAL A 1 95 ? 13.859 -24.922 -3.748 1 84.38 95 VAL A CA 1
ATOM 745 C C . VAL A 1 95 ? 15.211 -25.641 -3.729 1 84.38 95 VAL A C 1
ATOM 747 O O . VAL A 1 95 ? 16.062 -25.391 -4.578 1 84.38 95 VAL A O 1
ATOM 750 N N . THR A 1 96 ? 15.328 -26.422 -2.799 1 83.19 96 THR A N 1
ATOM 751 C CA . THR A 1 96 ? 16.547 -27.219 -2.721 1 83.19 96 THR A CA 1
ATOM 752 C C . THR A 1 96 ? 16.219 -28.703 -2.57 1 83.19 96 THR A C 1
ATOM 754 O O . THR A 1 96 ? 15.188 -29.062 -2.006 1 83.19 96 THR A O 1
ATOM 757 N N . PRO A 1 97 ? 17.062 -29.547 -3.305 1 80.56 97 PRO A N 1
ATOM 758 C CA . PRO A 1 97 ? 16.828 -30.984 -3.117 1 80.56 97 PRO A CA 1
ATOM 759 C C . PRO A 1 97 ? 16.984 -31.422 -1.66 1 80.56 97 PRO A C 1
ATOM 761 O O . PRO A 1 97 ? 17.797 -30.859 -0.924 1 80.56 97 PRO A O 1
ATOM 764 N N . TYR A 1 98 ? 16.031 -32.219 -1.209 1 68.12 98 TYR A N 1
ATOM 765 C CA . TYR A 1 98 ? 16.125 -32.75 0.148 1 68.12 98 TYR A CA 1
ATOM 766 C C . TYR A 1 98 ? 17.391 -33.594 0.319 1 68.12 98 TYR A C 1
ATOM 768 O O . TYR A 1 98 ? 18.078 -33.469 1.33 1 68.12 98 TYR A O 1
ATOM 776 N N . SER A 1 99 ? 17.391 -34.531 -0.515 1 68.12 99 SER A N 1
ATOM 777 C CA . SER A 1 99 ? 18.578 -35.406 -0.579 1 68.12 99 SER A CA 1
ATOM 778 C C . SER A 1 99 ? 18.906 -35.781 -2.02 1 68.12 99 SER A C 1
ATOM 780 O O . SER A 1 99 ? 18.094 -35.562 -2.924 1 68.12 99 SER A O 1
ATOM 782 N N . GLN A 1 100 ? 20.219 -36.125 -2.232 1 64.56 100 GLN A N 1
ATOM 783 C CA . GLN A 1 100 ? 20.719 -36.531 -3.545 1 64.56 100 GLN A CA 1
ATOM 784 C C . GLN A 1 100 ? 19.828 -37.594 -4.184 1 64.56 100 GLN A C 1
ATOM 786 O O . GLN A 1 100 ? 19.766 -37.688 -5.41 1 64.56 100 GLN A O 1
ATOM 791 N N . MET A 1 101 ? 19.125 -38.25 -3.391 1 66.31 101 MET A N 1
ATOM 792 C CA . MET A 1 101 ? 18.406 -39.375 -3.936 1 66.31 101 MET A CA 1
ATOM 793 C C . MET A 1 101 ? 16.891 -39.188 -3.797 1 66.31 101 MET A C 1
ATOM 795 O O . MET A 1 101 ? 16.109 -39.969 -4.352 1 66.31 101 MET A O 1
ATOM 799 N N . SER A 1 102 ? 16.5 -38.125 -3.131 1 65.06 102 SER A N 1
ATOM 800 C CA . SER A 1 102 ? 15.094 -38.062 -2.77 1 65.06 102 SER A CA 1
ATOM 801 C C . SER A 1 102 ? 14.32 -37.188 -3.75 1 65.06 102 SER A C 1
ATOM 803 O O . SER A 1 102 ? 14.867 -36.219 -4.289 1 65.06 102 SER A O 1
ATOM 805 N N . THR A 1 103 ? 13.195 -37.625 -4.207 1 74.81 103 THR A N 1
ATOM 806 C CA . THR A 1 103 ? 12.234 -36.875 -5.004 1 74.81 103 THR A CA 1
ATOM 807 C C . THR A 1 103 ? 11.672 -35.719 -4.203 1 74.81 103 THR A C 1
ATOM 809 O O . THR A 1 103 ? 11.07 -34.781 -4.77 1 74.81 103 THR A O 1
ATOM 812 N N . TRP A 1 104 ? 12.164 -35.75 -2.939 1 78.25 104 TRP A N 1
ATOM 813 C CA . TRP A 1 104 ? 11.648 -34.688 -2.074 1 78.25 104 TRP A CA 1
ATOM 814 C C . TRP A 1 104 ? 12.461 -33.406 -2.232 1 78.25 104 TRP A C 1
ATOM 816 O O . TRP A 1 104 ? 13.664 -33.469 -2.494 1 78.25 104 TRP A O 1
ATOM 826 N N . LYS A 1 105 ? 11.711 -32.375 -2.186 1 83.25 105 LYS A N 1
ATOM 827 C CA . LYS A 1 105 ? 12.352 -31.047 -2.236 1 83.25 105 LYS A CA 1
ATOM 828 C C . LYS A 1 105 ? 12.094 -30.266 -0.956 1 83.25 105 LYS A C 1
ATOM 830 O O . LYS A 1 105 ? 11.086 -30.484 -0.279 1 83.25 105 LYS A O 1
ATOM 835 N N . THR A 1 106 ? 13.07 -29.5 -0.611 1 83.31 106 THR A N 1
ATOM 836 C CA . THR A 1 106 ? 12.93 -28.594 0.522 1 83.31 106 THR A CA 1
ATOM 837 C C . THR A 1 106 ? 12.719 -27.156 0.043 1 83.31 106 THR A C 1
ATOM 839 O O . THR A 1 106 ? 13.484 -26.656 -0.778 1 83.31 106 THR A O 1
ATOM 842 N N . LEU A 1 107 ? 11.625 -26.594 0.568 1 85.25 107 LEU A N 1
ATOM 843 C CA . LEU A 1 107 ? 11.32 -25.203 0.252 1 85.25 107 LEU A CA 1
ATOM 844 C C . LEU A 1 107 ? 11.688 -24.297 1.415 1 85.25 107 LEU A C 1
ATOM 846 O O . LEU A 1 107 ? 11.336 -24.562 2.564 1 85.25 107 LEU A O 1
ATOM 850 N N . THR A 1 108 ? 12.422 -23.266 1.159 1 84.75 108 THR A N 1
ATOM 851 C CA . THR A 1 108 ? 12.781 -22.266 2.17 1 84.75 108 THR A CA 1
ATOM 852 C C . THR A 1 108 ? 12.367 -20.875 1.724 1 84.75 108 THR A C 1
ATOM 854 O O . THR A 1 108 ? 12.5 -20.516 0.55 1 84.75 108 THR A O 1
ATOM 857 N N . CYS A 1 109 ? 11.688 -20.219 2.67 1 85.5 109 CYS A N 1
ATOM 858 C CA . CYS A 1 109 ? 11.391 -18.797 2.441 1 85.5 109 CYS A CA 1
ATOM 859 C C . CYS A 1 109 ? 12.586 -17.938 2.811 1 85.5 109 CYS A C 1
ATOM 861 O O . CYS A 1 109 ? 13.094 -18 3.934 1 85.5 109 CYS A O 1
ATOM 863 N N . SER A 1 110 ? 13.039 -17.188 1.85 1 80.88 110 SER A N 1
ATOM 864 C CA . SER A 1 110 ? 14.297 -16.484 2.105 1 80.88 110 SER A CA 1
ATOM 865 C C . SER A 1 110 ? 14.305 -15.117 1.443 1 80.88 110 SER A C 1
ATOM 867 O O . SER A 1 110 ? 13.484 -14.836 0.563 1 80.88 110 SER A O 1
ATOM 869 N N . THR A 1 111 ? 15.055 -14.289 2.08 1 81.25 111 THR A N 1
ATOM 870 C CA . THR A 1 111 ? 15.43 -13.016 1.468 1 81.25 111 THR A CA 1
ATOM 871 C C . THR A 1 111 ? 16.906 -13.016 1.085 1 81.25 111 THR A C 1
ATOM 873 O O . THR A 1 111 ? 17.734 -13.617 1.771 1 81.25 111 THR A O 1
ATOM 876 N N . THR A 1 112 ? 17.156 -12.742 -0.124 1 70.81 112 THR A N 1
ATOM 877 C CA . THR A 1 112 ? 18.531 -12.875 -0.593 1 70.81 112 THR A CA 1
ATOM 878 C C . THR A 1 112 ? 19.406 -11.766 -0.021 1 70.81 112 THR A C 1
ATOM 880 O O . THR A 1 112 ? 20.578 -11.992 0.314 1 70.81 112 THR A O 1
ATOM 883 N N . SER A 1 113 ? 19 -10.617 -0.012 1 63.5 113 SER A N 1
ATOM 884 C CA . SER A 1 113 ? 19.922 -9.531 0.307 1 63.5 113 SER A CA 1
ATOM 885 C C . SER A 1 113 ? 19.672 -8.984 1.708 1 63.5 113 SER A C 1
ATOM 887 O O . SER A 1 113 ? 20.609 -8.641 2.424 1 63.5 113 SER A O 1
ATOM 889 N N . CYS A 1 114 ? 18.375 -8.68 2.061 1 60.47 114 CYS A N 1
ATOM 890 C CA . CYS A 1 114 ? 18.109 -7.98 3.314 1 60.47 114 CYS A CA 1
ATOM 891 C C . CYS A 1 114 ? 17.219 -8.812 4.227 1 60.47 114 CYS A C 1
ATOM 893 O O . CYS A 1 114 ? 16 -8.875 4.02 1 60.47 114 CYS A O 1
ATOM 895 N N . PRO A 1 115 ? 18 -9.555 5.082 1 61.88 115 PRO A N 1
ATOM 896 C CA . PRO A 1 115 ? 17.172 -10.328 6 1 61.88 115 PRO A CA 1
ATOM 897 C C . PRO A 1 115 ? 16.156 -9.469 6.746 1 61.88 115 PRO A C 1
ATOM 899 O O . PRO A 1 115 ? 16.422 -8.297 7.039 1 61.88 115 PRO A O 1
ATOM 902 N N . LEU A 1 116 ? 14.922 -9.859 6.609 1 65.12 116 LEU A N 1
ATOM 903 C CA . LEU A 1 116 ? 13.898 -9.211 7.426 1 65.12 116 LEU A CA 1
ATOM 904 C C . LEU A 1 116 ? 14.281 -9.25 8.898 1 65.12 116 LEU A C 1
ATOM 906 O O . LEU A 1 116 ? 14.875 -10.219 9.367 1 65.12 116 LEU A O 1
ATOM 910 N N . THR A 1 117 ? 14.406 -8.117 9.469 1 60.03 117 THR A N 1
ATOM 911 C CA . THR A 1 117 ? 14.805 -8.023 10.867 1 60.03 117 THR A CA 1
ATOM 912 C C . THR A 1 117 ? 13.836 -8.805 11.758 1 60.03 117 THR A C 1
ATOM 914 O O . THR A 1 117 ? 12.641 -8.852 11.484 1 60.03 117 THR A O 1
ATOM 917 N N . GLY A 1 118 ? 14.273 -9.484 12.945 1 61.41 118 GLY A N 1
ATOM 918 C CA . GLY A 1 118 ? 13.523 -9.992 14.086 1 61.41 118 GLY A CA 1
ATOM 919 C C . GLY A 1 118 ? 13.031 -11.414 13.891 1 61.41 118 GLY A C 1
ATOM 920 O O . GLY A 1 118 ? 12.156 -11.875 14.625 1 61.41 118 GLY A O 1
ATOM 921 N N . ASN A 1 119 ? 13.68 -12.203 12.961 1 65.5 119 ASN A N 1
ATOM 922 C CA . ASN A 1 119 ? 13.227 -13.562 12.695 1 65.5 119 ASN A CA 1
ATOM 923 C C . ASN A 1 119 ? 11.766 -13.586 12.242 1 65.5 119 ASN A C 1
ATOM 925 O O . ASN A 1 119 ? 10.883 -13.969 13.008 1 65.5 119 ASN A O 1
ATOM 929 N N . PRO A 1 120 ? 11.438 -13.234 11.234 1 72.06 120 PRO A N 1
ATOM 930 C CA . PRO A 1 120 ? 10.039 -13.156 10.805 1 72.06 120 PRO A CA 1
ATOM 931 C C . PRO A 1 120 ? 9.383 -14.531 10.672 1 72.06 120 PRO A C 1
ATOM 933 O O . PRO A 1 120 ? 10.062 -15.516 10.375 1 72.06 120 PRO A O 1
ATOM 936 N N . THR A 1 121 ? 8.188 -14.625 11.125 1 78.88 121 THR A N 1
ATOM 937 C CA . THR A 1 121 ? 7.367 -15.812 10.898 1 78.88 121 THR A CA 1
ATOM 938 C C . THR A 1 121 ? 6.809 -15.828 9.477 1 78.88 121 THR A C 1
ATOM 940 O O . THR A 1 121 ? 6.289 -14.812 9 1 78.88 121 THR A O 1
ATOM 943 N N . TYR A 1 122 ? 7.043 -17.031 8.875 1 83.94 122 TYR A N 1
ATOM 944 C CA . TYR A 1 122 ? 6.543 -17.172 7.516 1 83.94 122 TYR A CA 1
ATOM 945 C C . TYR A 1 122 ? 5.305 -18.062 7.477 1 83.94 122 TYR A C 1
ATOM 947 O O . TYR A 1 122 ? 5.199 -19.016 8.234 1 83.94 122 TYR A O 1
ATOM 955 N N . THR A 1 123 ? 4.414 -17.688 6.625 1 87.19 123 THR A N 1
ATOM 956 C CA . THR A 1 123 ? 3.266 -18.531 6.305 1 87.19 123 THR A CA 1
ATOM 957 C C . THR A 1 123 ? 3.436 -19.172 4.93 1 87.19 123 THR A C 1
ATOM 959 O O . THR A 1 123 ? 3.752 -18.484 3.953 1 87.19 123 THR A O 1
ATOM 962 N N . TRP A 1 124 ? 3.215 -20.516 4.902 1 88.12 124 TRP A N 1
ATOM 963 C CA . TRP A 1 124 ? 3.355 -21.219 3.639 1 88.12 124 TRP A CA 1
ATOM 964 C C . TRP A 1 124 ? 1.99 -21.531 3.031 1 88.12 124 TRP A C 1
ATOM 966 O O . TRP A 1 124 ? 1.061 -21.922 3.74 1 88.12 124 TRP A O 1
ATOM 976 N N . TYR A 1 125 ? 2.043 -21.344 1.79 1 86.25 125 TYR A N 1
ATOM 977 C CA . TYR A 1 125 ? 0.823 -21.625 1.043 1 86.25 125 TYR A CA 1
ATOM 978 C C . TYR A 1 125 ? 1.064 -22.688 -0.019 1 86.25 125 TYR A C 1
ATOM 980 O O . TYR A 1 125 ? 2.09 -22.672 -0.703 1 86.25 125 TYR A O 1
ATOM 988 N N . LYS A 1 126 ? 0.135 -23.594 -0.072 1 85.44 126 LYS A N 1
ATOM 989 C CA . LYS A 1 126 ? 0.048 -24.562 -1.152 1 85.44 126 LYS A CA 1
ATOM 990 C C . LYS A 1 126 ? -1.274 -24.438 -1.903 1 85.44 126 LYS A C 1
ATOM 992 O O . LYS A 1 126 ? -2.346 -24.578 -1.312 1 85.44 126 LYS A O 1
ATOM 997 N N . ASN A 1 127 ? -1.173 -24.141 -3.172 1 81 127 ASN A N 1
ATOM 998 C CA . ASN A 1 127 ? -2.365 -23.969 -3.996 1 81 127 ASN A CA 1
ATOM 999 C C . ASN A 1 127 ? -3.34 -22.969 -3.381 1 81 127 ASN A C 1
ATOM 1001 O O . ASN A 1 127 ? -4.551 -23.203 -3.361 1 81 127 ASN A O 1
ATOM 1005 N N . GLY A 1 128 ? -2.797 -21.938 -2.795 1 79.75 128 GLY A N 1
ATOM 1006 C CA . GLY A 1 128 ? -3.609 -20.859 -2.258 1 79.75 128 GLY A CA 1
ATOM 1007 C C . GLY A 1 128 ? -4.082 -21.109 -0.838 1 79.75 128 GLY A C 1
ATOM 1008 O O . GLY A 1 128 ? -4.715 -20.25 -0.225 1 79.75 128 GLY A O 1
ATOM 1009 N N . LEU A 1 129 ? -3.742 -22.297 -0.36 1 82.88 129 LEU A N 1
ATOM 1010 C CA . LEU A 1 129 ? -4.168 -22.641 0.99 1 82.88 129 LEU A CA 1
ATOM 1011 C C . LEU A 1 129 ? -2.982 -22.641 1.949 1 82.88 129 LEU A C 1
ATOM 1013 O O . LEU A 1 129 ? -1.881 -23.062 1.58 1 82.88 129 LEU A O 1
ATOM 1017 N N . ILE A 1 130 ? -3.322 -22.234 3.16 1 85.56 130 ILE A N 1
ATOM 1018 C CA . ILE A 1 130 ? -2.271 -22.219 4.172 1 85.56 130 ILE A CA 1
ATOM 1019 C C . ILE A 1 130 ? -1.901 -23.641 4.57 1 85.56 130 ILE A C 1
ATOM 1021 O O . ILE A 1 130 ? -2.777 -24.453 4.871 1 85.56 130 ILE A O 1
ATOM 1025 N N . VAL A 1 131 ? -0.663 -23.969 4.566 1 83.75 131 VAL A N 1
ATOM 1026 C CA . VAL A 1 131 ? -0.214 -25.312 4.941 1 83.75 131 VAL A CA 1
ATOM 1027 C C . VAL A 1 131 ? 0.49 -25.25 6.293 1 83.75 131 VAL A C 1
ATOM 1029 O O . VAL A 1 131 ? 0.309 -26.141 7.129 1 83.75 131 VAL A O 1
ATOM 1032 N N . THR A 1 132 ? 1.301 -24.391 6.523 1 77.94 132 THR A N 1
ATOM 1033 C CA . THR A 1 132 ? 2.01 -24.25 7.789 1 77.94 132 THR A CA 1
ATOM 1034 C C . THR A 1 132 ? 2.381 -22.797 8.047 1 77.94 132 THR A C 1
ATOM 1036 O O . THR A 1 132 ? 2.529 -22 7.109 1 77.94 132 THR A O 1
ATOM 1039 N N . GLU A 1 133 ? 2.094 -22.531 9.359 1 72.38 133 GLU A N 1
ATOM 1040 C CA . GLU A 1 133 ? 2.549 -21.219 9.812 1 72.38 133 GLU A CA 1
ATOM 1041 C C . GLU A 1 133 ? 3.828 -21.328 10.641 1 72.38 133 GLU A C 1
ATOM 1043 O O . GLU A 1 133 ? 3.805 -21.859 11.758 1 72.38 133 GLU A O 1
ATOM 1048 N N . ASN A 1 134 ? 5.023 -21.547 9.836 1 65.19 134 ASN A N 1
ATOM 1049 C CA . ASN A 1 134 ? 6.234 -21.688 10.641 1 65.19 134 ASN A CA 1
ATOM 1050 C C . ASN A 1 134 ? 7.453 -21.109 9.922 1 65.19 134 ASN A C 1
ATOM 1052 O O . ASN A 1 134 ? 7.383 -20.797 8.734 1 65.19 134 ASN A O 1
ATOM 1056 N N . THR A 1 135 ? 8.477 -20.797 10.758 1 62.12 135 THR A N 1
ATOM 1057 C CA . THR A 1 135 ? 9.797 -20.344 10.328 1 62.12 135 THR A CA 1
ATOM 1058 C C . THR A 1 135 ? 10.492 -21.422 9.516 1 62.12 135 THR A C 1
ATOM 1060 O O . THR A 1 135 ? 11.438 -21.141 8.773 1 62.12 135 THR A O 1
ATOM 1063 N N . SER A 1 136 ? 10.062 -22.562 9.516 1 63.72 136 SER A N 1
AT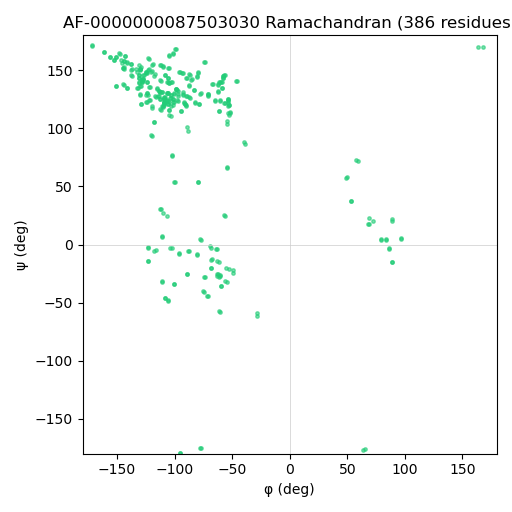OM 1064 C CA . SER A 1 136 ? 10.898 -23.688 9.109 1 63.72 136 SER A CA 1
ATOM 1065 C C . SER A 1 136 ? 10.711 -24.016 7.633 1 63.72 136 SER A C 1
ATOM 1067 O O . SER A 1 136 ? 9.688 -23.656 7.043 1 63.72 136 SER A O 1
ATOM 1069 N N . PRO A 1 137 ? 11.883 -24.5 7.066 1 74.44 137 PRO A N 1
ATOM 1070 C CA . PRO A 1 137 ? 11.781 -25.062 5.719 1 74.44 137 PRO A CA 1
ATOM 1071 C C . PRO A 1 137 ? 10.586 -26.016 5.57 1 74.44 137 PRO A C 1
ATOM 1073 O O . PRO A 1 137 ? 10.18 -26.656 6.539 1 74.44 137 PRO A O 1
ATOM 1076 N N . TYR A 1 138 ? 9.969 -25.906 4.422 1 77.12 138 TYR A N 1
ATOM 1077 C CA . TYR A 1 138 ? 8.82 -26.75 4.07 1 77.12 138 TYR A CA 1
ATOM 1078 C C . TYR A 1 138 ? 9.219 -27.828 3.078 1 77.12 138 TYR A C 1
ATOM 1080 O O . TYR A 1 138 ? 9.711 -27.531 1.985 1 77.12 138 TYR A O 1
ATOM 1088 N N . SER A 1 139 ? 9.203 -29.156 3.57 1 77.81 139 SER A N 1
ATOM 1089 C CA . SER A 1 139 ? 9.555 -30.281 2.701 1 77.81 139 SER A CA 1
ATOM 1090 C C . SER A 1 139 ? 8.336 -30.781 1.933 1 77.81 139 SER A C 1
ATOM 1092 O O . SER A 1 139 ? 7.281 -31.031 2.521 1 77.81 139 SER A O 1
ATOM 1094 N N . VAL A 1 140 ? 8.562 -30.812 0.638 1 78.19 140 VAL A N 1
ATOM 1095 C CA . VAL A 1 140 ? 7.43 -31.234 -0.173 1 78.19 140 VAL A CA 1
ATOM 1096 C C . VAL A 1 140 ? 7.879 -32.281 -1.188 1 78.19 140 VAL A C 1
ATOM 1098 O O . VAL A 1 140 ? 9.07 -32.406 -1.487 1 78.19 140 VAL A O 1
ATOM 1101 N N . LEU A 1 141 ? 6.891 -33.188 -1.477 1 75.94 141 LEU A N 1
ATOM 1102 C CA . LEU A 1 141 ? 7.035 -34 -2.668 1 75.94 141 LEU A CA 1
ATOM 1103 C C . LEU A 1 141 ? 6.449 -33.312 -3.891 1 75.94 141 LEU A C 1
ATOM 1105 O O . LEU A 1 141 ? 5.227 -33.188 -4.016 1 75.94 141 LEU A O 1
ATOM 1109 N N . PRO A 1 142 ? 7.391 -32.719 -4.559 1 65.19 142 PRO A N 1
ATOM 1110 C CA . PRO A 1 142 ? 6.887 -31.875 -5.641 1 65.19 142 PRO A CA 1
ATOM 1111 C C . PRO A 1 142 ? 5.934 -32.594 -6.578 1 65.19 142 PRO A C 1
ATOM 1113 O O . PRO A 1 142 ? 6.168 -33.781 -6.906 1 65.19 142 PRO A O 1
ATOM 1116 N N . ASN A 1 143 ? 4.766 -32.25 -6.562 1 69.12 143 ASN A N 1
ATOM 1117 C CA . ASN A 1 143 ? 3.832 -32.531 -7.641 1 69.12 143 ASN A CA 1
ATOM 1118 C C . ASN A 1 143 ? 3.762 -31.406 -8.656 1 69.12 143 ASN A C 1
ATOM 1120 O O . ASN A 1 143 ? 3.842 -30.234 -8.297 1 69.12 143 ASN A O 1
ATOM 1124 N N . ALA A 1 144 ? 3.861 -31.844 -9.867 1 62.91 144 ALA A N 1
ATOM 1125 C CA . ALA A 1 144 ? 3.982 -30.922 -10.992 1 62.91 144 ALA A CA 1
ATOM 1126 C C . ALA A 1 144 ? 2.869 -29.875 -10.969 1 62.91 144 ALA A C 1
ATOM 1128 O O . ALA A 1 144 ? 3.053 -28.75 -11.438 1 62.91 144 ALA A O 1
ATOM 1129 N N . VAL A 1 145 ? 1.827 -30.172 -10.312 1 67.75 145 VAL A N 1
ATOM 1130 C CA . VAL A 1 145 ? 0.682 -29.281 -10.477 1 67.75 145 VAL A CA 1
ATOM 1131 C C . VAL A 1 145 ? 0.567 -28.359 -9.258 1 67.75 145 VAL A C 1
ATOM 1133 O O . VAL A 1 145 ? -0.171 -27.375 -9.289 1 67.75 145 VAL A O 1
ATOM 1136 N N . ASP A 1 146 ? 1.391 -28.547 -8.344 1 79.38 146 ASP A N 1
ATOM 1137 C CA . ASP A 1 146 ? 1.22 -27.781 -7.113 1 79.38 146 ASP A CA 1
ATOM 1138 C C . ASP A 1 146 ? 1.982 -26.469 -7.184 1 79.38 146 ASP A C 1
ATOM 1140 O O . ASP A 1 146 ? 3.037 -26.375 -7.816 1 79.38 146 ASP A O 1
ATOM 1144 N N . SER A 1 147 ? 1.406 -25.438 -6.613 1 84.38 147 SER A N 1
ATOM 1145 C CA . SER A 1 147 ? 2.084 -24.156 -6.457 1 84.38 147 SER A CA 1
ATOM 1146 C C . SER A 1 147 ? 2.371 -23.859 -4.988 1 84.38 147 SER A C 1
ATOM 1148 O O . SER A 1 147 ? 1.556 -24.172 -4.117 1 84.38 147 SER A O 1
ATOM 1150 N N . TYR A 1 148 ? 3.609 -23.266 -4.797 1 85.31 148 TYR A N 1
ATOM 1151 C CA . TYR A 1 148 ? 4.016 -22.938 -3.436 1 85.31 148 TYR A CA 1
ATOM 1152 C C . TYR A 1 148 ? 4.492 -21.484 -3.338 1 85.31 148 TYR A C 1
ATOM 1154 O O . TYR A 1 148 ? 5.184 -21 -4.23 1 85.31 148 TYR A O 1
ATOM 1162 N N . TYR A 1 149 ? 4.051 -20.828 -2.301 1 88.44 149 TYR A N 1
ATOM 1163 C CA . TYR A 1 149 ? 4.582 -19.5 -1.977 1 88.44 149 TYR A CA 1
ATOM 1164 C C . TYR A 1 149 ? 4.508 -19.234 -0.478 1 88.44 149 TYR A C 1
ATOM 1166 O O . TYR A 1 149 ? 3.865 -19.984 0.26 1 88.44 149 TYR A O 1
ATOM 1174 N N . CYS A 1 150 ? 5.262 -18.297 -0.082 1 89.06 150 CYS A N 1
ATOM 1175 C CA . CYS A 1 150 ? 5.309 -17.953 1.332 1 89.06 150 CYS A CA 1
ATOM 1176 C C . CYS A 1 150 ? 4.953 -16.484 1.541 1 89.06 150 CYS A C 1
ATOM 1178 O O . CYS A 1 150 ? 4.945 -15.703 0.589 1 89.06 150 CYS A O 1
ATOM 1180 N N . ALA A 1 151 ? 4.586 -16.172 2.734 1 88.75 151 ALA A N 1
ATOM 1181 C CA . ALA A 1 151 ? 4.211 -14.805 3.09 1 88.75 151 ALA A CA 1
ATOM 1182 C C . ALA A 1 151 ? 4.789 -14.414 4.449 1 88.75 151 ALA A C 1
ATOM 1184 O O . ALA A 1 151 ? 5.039 -15.273 5.293 1 88.75 151 ALA A O 1
ATOM 1185 N N . VAL A 1 152 ? 5.027 -13.148 4.547 1 86.88 152 VAL A N 1
ATOM 1186 C CA . VAL A 1 152 ? 5.504 -12.602 5.816 1 86.88 152 VAL A CA 1
ATOM 1187 C C . VAL A 1 152 ? 4.668 -11.383 6.207 1 86.88 152 VAL A C 1
ATOM 1189 O O . VAL A 1 152 ? 4.277 -10.594 5.344 1 86.88 152 VAL A O 1
ATOM 1192 N N . LYS A 1 153 ? 4.512 -11.266 7.492 1 84.75 153 LYS A N 1
ATOM 1193 C CA . LYS A 1 153 ? 3.818 -10.086 7.992 1 84.75 153 LYS A CA 1
ATOM 1194 C C . LYS A 1 153 ? 4.773 -8.898 8.117 1 84.75 153 LYS A C 1
ATOM 1196 O O . LYS A 1 153 ? 5.914 -9.062 8.555 1 84.75 153 LYS A O 1
ATOM 1201 N N . VAL A 1 154 ? 4.324 -7.773 7.609 1 82.56 154 VAL A N 1
ATOM 1202 C CA . VAL A 1 154 ? 5.148 -6.574 7.684 1 82.56 154 VAL A CA 1
ATOM 1203 C C . VAL A 1 154 ? 4.371 -5.453 8.375 1 82.56 154 VAL A C 1
ATOM 1205 O O . VAL A 1 154 ? 3.143 -5.406 8.305 1 82.56 154 VAL A O 1
ATOM 1208 N N . PRO A 1 155 ? 5.18 -4.672 9.062 1 77.25 155 PRO A N 1
ATOM 1209 C CA . PRO A 1 155 ? 4.52 -3.562 9.75 1 77.25 155 PRO A CA 1
ATOM 1210 C C . PRO A 1 155 ? 4.012 -2.4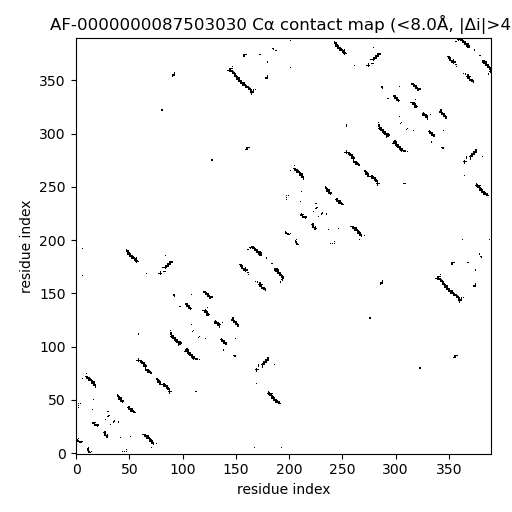88 8.789 1 77.25 1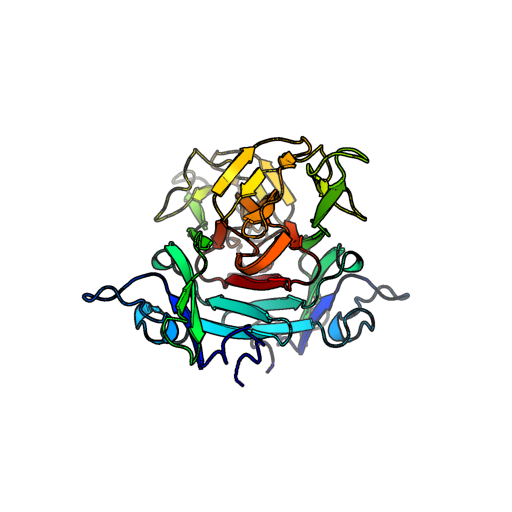55 PRO A C 1
ATOM 1212 O O . PRO A 1 155 ? 4.715 -2.119 7.848 1 77.25 155 PRO A O 1
ATOM 1215 N N . GLU A 1 156 ? 2.775 -2.141 8.938 1 84.19 156 GLU A N 1
ATOM 1216 C CA . GLU A 1 156 ? 2.217 -0.975 8.258 1 84.19 156 GLU A CA 1
ATOM 1217 C C . GLU A 1 156 ? 1.309 -0.177 9.188 1 84.19 156 GLU A C 1
ATOM 1219 O O . GLU A 1 156 ? 0.718 -0.734 10.117 1 84.19 156 GLU A O 1
ATOM 1224 N N . ASP A 1 157 ? 1.38 1.145 8.945 1 87.94 157 ASP A N 1
ATOM 1225 C CA . ASP A 1 157 ? 0.511 1.98 9.773 1 87.94 157 ASP A CA 1
ATOM 1226 C C . ASP A 1 157 ? -0.419 2.826 8.906 1 87.94 157 ASP A C 1
ATOM 1228 O O . ASP A 1 157 ? -0.095 3.135 7.754 1 87.94 157 ASP A O 1
ATOM 1232 N N . LEU A 1 158 ? -1.54 3.094 9.477 1 87.88 158 LEU A N 1
ATOM 1233 C CA . LEU A 1 158 ? -2.469 4.07 8.922 1 87.88 158 LEU A CA 1
ATOM 1234 C C . LEU A 1 158 ? -2.461 5.355 9.742 1 87.88 158 LEU A C 1
ATOM 1236 O O . LEU A 1 158 ? -2.582 5.316 10.969 1 87.88 158 LEU A O 1
ATOM 1240 N N . ILE A 1 159 ? -2.332 6.445 9.062 1 89.75 159 ILE A N 1
ATOM 1241 C CA . ILE A 1 159 ? -2.227 7.727 9.75 1 89.75 159 ILE A CA 1
ATOM 1242 C C . ILE A 1 159 ? -3.471 8.57 9.461 1 89.75 159 ILE A C 1
ATOM 1244 O O . ILE A 1 159 ? -3.873 8.727 8.312 1 89.75 159 ILE A O 1
ATOM 1248 N N . SER A 1 160 ? -4.039 9.102 10.5 1 88.38 160 SER A N 1
ATOM 1249 C CA . SER A 1 160 ? -5.215 9.945 10.336 1 88.38 160 SER A CA 1
ATOM 1250 C C . SER A 1 160 ? -4.84 11.312 9.766 1 88.38 160 SER A C 1
ATOM 1252 O O . SER A 1 160 ? -3.697 11.758 9.906 1 88.38 160 SER A O 1
ATOM 1254 N N . PRO A 1 161 ? -5.855 11.945 9.141 1 84.38 161 PRO A N 1
ATOM 1255 C CA . PRO A 1 161 ? -5.598 13.352 8.828 1 84.38 161 PRO A CA 1
ATOM 1256 C C . PRO A 1 161 ? -5.277 14.18 10.07 1 84.38 161 PRO A C 1
ATOM 1258 O O . PRO A 1 161 ? -5.859 13.961 11.133 1 84.38 161 PRO A O 1
ATOM 1261 N N . ALA A 1 162 ? -4.406 15.117 9.859 1 85.25 162 ALA A N 1
ATOM 1262 C CA . ALA A 1 162 ? -3.996 15.961 10.977 1 85.25 162 ALA A CA 1
ATOM 1263 C C . ALA A 1 162 ? -5.035 17.047 11.258 1 85.25 162 ALA A C 1
ATOM 1265 O O . ALA A 1 162 ? -5.719 17.516 10.344 1 85.25 162 ALA A O 1
ATOM 1266 N N . VAL A 1 163 ? -5.082 17.359 12.562 1 83.81 163 VAL A N 1
ATOM 1267 C CA . VAL A 1 163 ? -5.828 18.547 12.969 1 83.81 163 VAL A CA 1
ATOM 1268 C C . VAL A 1 163 ? -4.855 19.656 13.336 1 83.81 163 VAL A C 1
ATOM 1270 O O . VAL A 1 163 ? -3.877 19.438 14.047 1 83.81 163 VAL A O 1
ATOM 1273 N N . CYS A 1 164 ? -5.016 20.75 12.68 1 78 164 CYS A N 1
ATOM 1274 C CA . CYS A 1 164 ? -4.18 21.906 12.977 1 78 164 CYS A CA 1
ATOM 1275 C C . CYS A 1 164 ? -4.969 23.203 12.828 1 78 164 CYS A C 1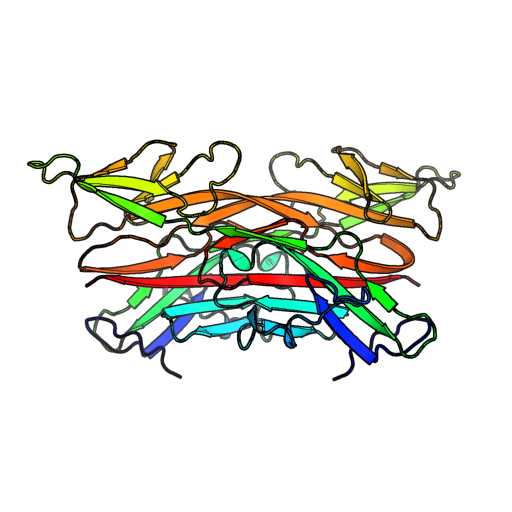
ATOM 1277 O O . CYS A 1 164 ? -6.055 23.203 12.242 1 78 164 CYS A O 1
ATOM 1279 N N . GLU A 1 165 ? -4.496 24.125 13.609 1 72.38 165 GLU A N 1
ATOM 1280 C CA . GLU A 1 165 ? -5.086 25.453 13.477 1 72.38 165 GLU A CA 1
ATOM 1281 C C . GLU A 1 165 ? -4.105 26.422 12.844 1 72.38 165 GLU A C 1
ATOM 1283 O O . GLU A 1 165 ? -2.967 26.562 13.297 1 72.38 165 GLU A O 1
ATOM 1288 N N . HIS A 1 166 ? -4.438 27.031 11.664 1 66 166 HIS A N 1
ATOM 1289 C CA . HIS A 1 166 ? -3.711 28.125 11.016 1 66 166 HIS A CA 1
ATOM 1290 C C . HIS A 1 166 ? -2.361 27.641 10.492 1 66 166 HIS A C 1
ATOM 1292 O O . HIS A 1 166 ? -1.381 28.391 10.523 1 66 166 HIS A O 1
ATOM 1298 N N . SER A 1 167 ? -2.238 26.438 10.281 1 70.56 167 SER A N 1
ATOM 1299 C CA . SER A 1 167 ? -0.971 25.938 9.773 1 70.56 167 SER A CA 1
ATOM 1300 C C . SER A 1 167 ? -1.188 25.016 8.578 1 70.56 167 SER A C 1
ATOM 1302 O O . SER A 1 167 ? -2.314 24.594 8.297 1 70.56 167 SER A O 1
ATOM 1304 N N . THR A 1 168 ? -0.152 24.953 7.754 1 72.25 168 THR A N 1
ATOM 1305 C CA . THR A 1 168 ? -0.109 23.984 6.66 1 72.25 168 THR A CA 1
ATOM 1306 C C . THR A 1 168 ? 0.891 22.875 6.957 1 72.25 168 THR A C 1
ATOM 1308 O O . THR A 1 168 ? 2.033 23.141 7.332 1 72.25 168 THR A O 1
ATOM 1311 N N . ILE A 1 169 ? 0.31 21.703 6.883 1 75.81 169 ILE A N 1
ATOM 1312 C CA . ILE A 1 169 ? 1.222 20.609 7.164 1 75.81 169 ILE A CA 1
ATOM 1313 C C . ILE A 1 169 ? 1.146 19.578 6.039 1 75.81 169 ILE A C 1
ATOM 1315 O O . ILE A 1 169 ? 0.093 19.391 5.422 1 75.81 169 ILE A O 1
ATOM 1319 N N . VAL A 1 170 ? 2.334 19.062 5.777 1 79.31 170 VAL A N 1
ATOM 1320 C CA . VAL A 1 170 ? 2.42 17.906 4.891 1 79.31 170 VAL A CA 1
ATOM 1321 C C . VAL A 1 170 ? 2.32 16.625 5.707 1 79.31 170 VAL A C 1
ATOM 1323 O O . VAL A 1 170 ? 3.125 16.391 6.613 1 79.31 170 VAL A O 1
ATOM 1326 N N . GLN A 1 171 ? 1.274 15.891 5.34 1 82.25 171 GLN A N 1
ATOM 1327 C CA . GLN A 1 171 ? 1.07 14.672 6.113 1 82.25 171 GLN A CA 1
ATOM 1328 C C . GLN A 1 171 ? 1.077 13.445 5.207 1 82.25 171 GLN A C 1
ATOM 1330 O O . GLN A 1 171 ? 0.262 13.336 4.289 1 82.25 171 GLN A O 1
ATOM 1335 N N . TYR A 1 172 ? 1.969 12.539 5.586 1 85.81 172 TYR A N 1
ATOM 1336 C CA . TYR A 1 172 ? 2.004 11.273 4.863 1 85.81 172 TYR A CA 1
ATOM 1337 C C . TYR A 1 172 ? 0.915 10.336 5.359 1 85.81 172 TYR A C 1
ATOM 1339 O O . TYR A 1 172 ? 0.608 10.305 6.555 1 85.81 172 TYR A O 1
ATOM 1347 N N . SER A 1 173 ? 0.346 9.539 4.445 1 84.38 173 SER A N 1
ATOM 1348 C CA . SER A 1 173 ? -0.715 8.602 4.805 1 84.38 173 SER A CA 1
ATOM 1349 C C . SER A 1 173 ? -0.161 7.398 5.562 1 84.38 173 SER A C 1
ATOM 1351 O O . SER A 1 173 ? -0.896 6.719 6.281 1 84.38 173 SER A O 1
ATOM 1353 N N . THR A 1 174 ? 1.087 7.113 5.27 1 87.5 174 THR A N 1
ATOM 1354 C CA . THR A 1 174 ? 1.82 6.039 5.93 1 87.5 174 THR A CA 1
ATOM 1355 C C . THR A 1 174 ? 3.244 6.477 6.258 1 87.5 174 THR A C 1
ATOM 1357 O O . THR A 1 174 ? 3.756 7.434 5.672 1 87.5 174 THR A O 1
ATOM 1360 N N . GLN A 1 175 ? 3.793 5.816 7.27 1 87.38 175 GLN A N 1
ATOM 1361 C CA . GLN A 1 175 ? 5.168 6.152 7.613 1 87.38 175 GLN A CA 1
ATOM 1362 C C . GLN A 1 175 ? 6.121 5.008 7.27 1 87.38 175 GLN A C 1
ATOM 1364 O O . GLN A 1 175 ? 7.301 5.234 7.004 1 87.38 175 GLN A O 1
ATOM 1369 N N . GLN A 1 176 ? 5.656 3.854 7.352 1 87.88 176 GLN A N 1
ATOM 1370 C CA . GLN A 1 176 ? 6.438 2.672 7.004 1 87.88 176 GLN A CA 1
ATOM 1371 C C . GLN A 1 176 ? 5.672 1.77 6.043 1 87.88 176 GLN A C 1
ATOM 1373 O O . GLN A 1 176 ? 4.57 1.312 6.355 1 87.88 176 GLN A O 1
ATOM 1378 N N . VAL A 1 177 ? 6.332 1.607 4.953 1 89.06 177 VAL A N 1
ATOM 1379 C CA . VAL A 1 177 ? 5.707 0.741 3.959 1 89.06 177 VAL A CA 1
ATOM 1380 C C . VAL A 1 177 ? 6.715 -0.3 3.475 1 89.06 177 VAL A C 1
ATOM 1382 O O . VAL A 1 177 ? 7.922 -0.069 3.516 1 89.06 177 VAL A O 1
ATOM 1385 N N . SER A 1 178 ? 6.16 -1.438 3.086 1 88.75 178 SER A N 1
ATOM 1386 C CA . SER A 1 178 ? 6.98 -2.527 2.568 1 88.75 178 SER A CA 1
ATOM 1387 C C . SER A 1 178 ? 6.434 -3.051 1.244 1 88.75 178 SER A C 1
ATOM 1389 O O . SER A 1 178 ? 5.23 -2.98 0.993 1 88.75 178 SER A O 1
ATOM 1391 N N . CYS A 1 179 ? 7.398 -3.533 0.493 1 88.38 179 CYS A N 1
ATOM 1392 C CA . CYS A 1 179 ? 6.988 -4.109 -0.782 1 88.38 179 CYS A CA 1
ATOM 1393 C C . CYS A 1 179 ? 8.016 -5.113 -1.283 1 88.38 179 CYS A C 1
ATOM 1395 O O . CYS A 1 179 ? 9.172 -5.102 -0.843 1 88.38 179 CYS A O 1
ATOM 1397 N N . ILE A 1 180 ? 7.523 -5.938 -2.213 1 86.56 180 ILE A N 1
ATOM 1398 C CA . ILE A 1 180 ? 8.398 -6.945 -2.807 1 86.56 180 ILE A CA 1
ATOM 1399 C C . ILE A 1 180 ? 9.133 -6.348 -4.004 1 86.56 180 ILE A C 1
ATOM 1401 O O . ILE A 1 180 ? 8.57 -5.539 -4.746 1 86.56 180 ILE A O 1
ATOM 1405 N N . GLN A 1 181 ? 10.352 -6.832 -4.156 1 88.5 181 GLN A N 1
ATOM 1406 C CA . GLN A 1 181 ? 11.141 -6.414 -5.312 1 88.5 181 GLN A CA 1
ATOM 1407 C C . GLN A 1 181 ? 10.414 -6.738 -6.613 1 88.5 181 GLN A C 1
ATOM 1409 O O . GLN A 1 181 ? 9.797 -7.797 -6.738 1 88.5 181 GLN A O 1
ATOM 1414 N N . GLY A 1 182 ? 10.562 -5.805 -7.609 1 85.69 182 GLY A N 1
ATOM 1415 C CA . GLY A 1 182 ? 9.977 -6.02 -8.922 1 85.69 182 GLY A CA 1
ATOM 1416 C C . GLY A 1 182 ? 8.555 -5.5 -9.039 1 85.69 182 GLY A C 1
ATOM 1417 O O . GLY A 1 182 ? 8.008 -5.41 -10.141 1 85.69 182 GLY A O 1
ATOM 1418 N N . LYS A 1 183 ? 7.965 -5.234 -7.934 1 84.12 183 LYS A N 1
ATOM 1419 C CA . LYS A 1 183 ? 6.594 -4.723 -7.938 1 84.12 183 LYS A CA 1
ATOM 1420 C C . LYS A 1 183 ? 6.578 -3.201 -7.855 1 84.12 183 LYS A C 1
ATOM 1422 O O . LYS A 1 183 ? 7.617 -2.553 -7.992 1 84.12 183 LYS A O 1
ATOM 1427 N N . GLU A 1 184 ? 5.402 -2.68 -7.836 1 86 184 GLU A N 1
ATOM 1428 C CA . GLU A 1 184 ? 5.262 -1.23 -7.727 1 86 184 GLU A CA 1
ATOM 1429 C C . GLU A 1 184 ? 4.648 -0.836 -6.387 1 86 184 GLU A C 1
ATOM 1431 O O . GLU A 1 184 ? 3.951 -1.635 -5.758 1 86 184 GLU A O 1
ATOM 1436 N N . LYS A 1 185 ? 4.969 0.371 -5.996 1 87.94 185 LYS A N 1
ATOM 1437 C CA . LYS A 1 185 ? 4.414 0.902 -4.754 1 87.94 185 LYS A CA 1
ATOM 1438 C C . LYS A 1 185 ? 4.078 2.383 -4.891 1 87.94 185 LYS A C 1
ATOM 1440 O O . LYS A 1 185 ? 4.84 3.148 -5.484 1 87.94 185 LYS A O 1
ATOM 1445 N N . GLY A 1 186 ? 2.877 2.635 -4.383 1 87.69 186 GLY A N 1
ATOM 1446 C CA . GLY A 1 186 ? 2.469 4.027 -4.305 1 87.69 186 GLY A CA 1
ATOM 1447 C C . GLY A 1 186 ? 2.668 4.629 -2.924 1 87.69 186 GLY A C 1
ATOM 1448 O O . GLY A 1 186 ? 2.381 3.986 -1.913 1 87.69 186 GLY A O 1
ATOM 1449 N N . LEU A 1 187 ? 3.238 5.82 -2.918 1 88.31 187 LEU A N 1
ATOM 1450 C CA . LEU A 1 187 ? 3.344 6.625 -1.708 1 88.31 187 LEU A CA 1
ATOM 1451 C C . LEU A 1 187 ? 2.447 7.855 -1.794 1 88.31 187 LEU A C 1
ATOM 1453 O O . LEU A 1 187 ? 2.477 8.586 -2.789 1 88.31 187 LEU A O 1
ATOM 1457 N N . THR A 1 188 ? 1.674 8.039 -0.712 1 84.38 188 THR A N 1
ATOM 1458 C CA . THR A 1 188 ? 0.694 9.117 -0.787 1 84.38 188 THR A CA 1
ATOM 1459 C C . THR A 1 188 ? 0.832 10.055 0.408 1 84.38 188 THR A C 1
ATOM 1461 O O . THR A 1 188 ? 1.257 9.641 1.487 1 84.38 188 THR A O 1
ATOM 1464 N N . LEU A 1 189 ? 0.555 11.297 0.085 1 83.88 189 LEU A N 1
ATOM 1465 C CA . LEU A 1 189 ? 0.507 12.305 1.135 1 83.88 189 LEU A CA 1
ATOM 1466 C C . LEU A 1 189 ? -0.604 13.312 0.866 1 83.88 189 LEU A C 1
ATOM 1468 O O . LEU A 1 189 ? -1.153 13.359 -0.237 1 83.88 189 LEU A O 1
ATOM 1472 N N . SER A 1 190 ? -0.923 14 1.936 1 77.94 190 SER A N 1
ATOM 1473 C CA . SER A 1 190 ? -1.879 15.102 1.843 1 77.94 190 SER A CA 1
ATOM 1474 C C . SER A 1 190 ? -1.315 16.375 2.459 1 77.94 190 SER A C 1
ATOM 1476 O O . SER A 1 190 ? -0.557 16.328 3.43 1 77.94 190 SER A O 1
ATOM 1478 N N . ILE A 1 191 ? -1.606 17.391 1.796 1 76.31 191 ILE A N 1
ATOM 1479 C CA . ILE A 1 191 ? -1.316 18.703 2.375 1 76.31 191 ILE A CA 1
ATOM 1480 C C . ILE A 1 191 ? -2.557 19.234 3.084 1 76.31 191 ILE A C 1
ATOM 1482 O O . ILE A 1 191 ? -3.615 19.391 2.467 1 76.31 191 ILE A O 1
ATOM 1486 N N . ILE A 1 192 ? -2.42 19.359 4.316 1 73 192 ILE A N 1
ATOM 1487 C CA . ILE A 1 192 ? -3.543 19.797 5.141 1 73 192 ILE A CA 1
ATOM 1488 C C . ILE A 1 192 ? -3.344 21.25 5.559 1 73 192 ILE A C 1
ATOM 1490 O O . ILE A 1 192 ? -2.275 21.625 6.059 1 73 192 ILE A O 1
ATOM 1494 N N . THR A 1 193 ? -4.262 22.047 5.062 1 63.34 193 THR A N 1
ATOM 1495 C CA . THR A 1 193 ? -4.242 23.453 5.469 1 63.34 193 THR A CA 1
ATOM 1496 C C . THR A 1 193 ? -5.531 23.812 6.199 1 63.34 193 THR A C 1
ATOM 1498 O O . THR A 1 193 ? -6.621 23.438 5.777 1 63.34 193 THR A O 1
ATOM 1501 N N . GLU A 1 194 ? -5.527 23.969 7.512 1 62.66 194 GLU A N 1
ATOM 1502 C CA . GLU A 1 194 ? -6.742 24.484 8.141 1 62.66 194 GLU A CA 1
ATOM 1503 C C . GLU A 1 194 ? -6.613 25.953 8.484 1 62.66 194 GLU A C 1
ATOM 1505 O O . GLU A 1 194 ? -5.551 26.406 8.914 1 62.66 194 GLU A O 1
ATOM 1510 N N . GLN A 1 195 ? -7.559 26.703 7.844 1 53.06 195 GLN A N 1
ATOM 1511 C CA . GLN A 1 195 ? -7.684 28.125 8.156 1 53.06 195 GLN A CA 1
ATOM 1512 C C . GLN A 1 195 ? -8.453 28.328 9.453 1 53.06 195 GLN A C 1
ATOM 1514 O O . GLN A 1 195 ? -9.406 27.609 9.75 1 53.06 195 GLN A O 1
ATOM 1519 N N . MET B 1 1 ? -4.348 -2.342 -25.234 1 25.36 1 MET B N 1
ATOM 1520 C CA . MET B 1 1 ? -3.385 -3.391 -25.562 1 25.36 1 MET B CA 1
ATOM 1521 C C . MET B 1 1 ? -3.637 -4.637 -24.719 1 25.36 1 MET B C 1
ATOM 1523 O O . MET B 1 1 ? -3.916 -4.535 -23.516 1 25.36 1 MET B O 1
ATOM 1527 N N . SER B 1 2 ? -3.869 -5.723 -25.453 1 29.31 2 SER B N 1
ATOM 1528 C CA . SER B 1 2 ? -4.07 -7.109 -25.031 1 29.31 2 SER B CA 1
ATOM 1529 C C . SER B 1 2 ? -2.934 -7.586 -24.141 1 29.31 2 SER B C 1
ATOM 1531 O O . SER B 1 2 ? -1.803 -7.109 -24.25 1 29.31 2 SER B O 1
ATOM 1533 N N . PHE B 1 3 ? -3.213 -7.82 -22.984 1 34.31 3 PHE B N 1
ATOM 1534 C CA . PHE B 1 3 ? -2.268 -8.57 -22.156 1 34.31 3 PHE B CA 1
ATOM 1535 C C . PHE B 1 3 ? -1.615 -9.688 -22.969 1 34.31 3 PHE B C 1
ATOM 1537 O O . PHE B 1 3 ? -2.303 -10.445 -23.656 1 34.31 3 PHE B O 1
ATOM 1544 N N . SER B 1 4 ? -0.542 -9.586 -23.719 1 36.81 4 SER B N 1
ATOM 1545 C CA . SER B 1 4 ? 0.076 -10.641 -24.5 1 36.81 4 SER B CA 1
ATOM 1546 C C . SER B 1 4 ? 0.457 -11.836 -23.641 1 36.81 4 SER B C 1
ATOM 1548 O O . SER B 1 4 ? 1.598 -11.938 -23.172 1 36.81 4 SER B O 1
ATOM 1550 N N . TYR B 1 5 ? -0.208 -12.047 -22.5 1 43.62 5 TYR B N 1
ATOM 1551 C CA . TYR B 1 5 ? 0.25 -13.219 -21.766 1 43.62 5 TYR B CA 1
ATOM 1552 C C . TYR B 1 5 ? 0.208 -14.469 -22.641 1 43.62 5 TYR B C 1
ATOM 1554 O O . TYR B 1 5 ? -0.711 -14.641 -23.438 1 43.62 5 TYR B O 1
ATOM 1562 N N . THR B 1 6 ? 1.381 -14.875 -23.031 1 44.19 6 THR B N 1
ATOM 1563 C CA . THR B 1 6 ? 1.4 -16.188 -23.656 1 44.19 6 THR B CA 1
ATOM 1564 C C . THR B 1 6 ? 0.77 -17.234 -22.75 1 44.19 6 THR B C 1
ATOM 1566 O O . THR B 1 6 ? 1.267 -17.484 -21.641 1 44.19 6 THR B O 1
ATOM 1569 N N . TYR B 1 7 ? -0.452 -17.188 -22.469 1 51.28 7 TYR B N 1
ATOM 1570 C CA . TYR B 1 7 ? -1.187 -18.297 -21.859 1 51.28 7 TYR B CA 1
ATOM 1571 C C . TYR B 1 7 ? -0.994 -19.578 -22.672 1 51.28 7 TYR B C 1
ATOM 1573 O O . TYR B 1 7 ? -0.919 -19.547 -23.891 1 51.28 7 TYR B O 1
ATOM 1581 N N . PRO B 1 8 ? -0.399 -20.594 -21.969 1 53.03 8 PRO B N 1
ATOM 1582 C CA . PRO B 1 8 ? -0.222 -21.766 -22.828 1 53.03 8 PRO B CA 1
ATOM 1583 C C . PRO B 1 8 ? -1.268 -21.844 -23.938 1 53.03 8 PRO B C 1
ATOM 1585 O O . PRO B 1 8 ? -0.942 -22.203 -25.078 1 53.03 8 PRO B O 1
ATOM 1588 N N . SER B 1 9 ? -2.645 -21.891 -23.531 1 56.56 9 SER B N 1
ATOM 1589 C CA . SER B 1 9 ? -3.631 -22.422 -24.469 1 56.56 9 SER B CA 1
ATOM 1590 C C . SER B 1 9 ? -4.539 -21.297 -24.984 1 56.56 9 SER B C 1
ATOM 1592 O O . SER B 1 9 ? -5.559 -21.578 -25.625 1 56.56 9 SER B O 1
ATOM 1594 N N . GLY B 1 10 ? -3.861 -20.016 -24.953 1 63.81 10 GLY B N 1
ATOM 1595 C CA . GLY B 1 10 ? -4.73 -19.062 -25.625 1 63.81 10 GLY B CA 1
ATOM 1596 C C . GLY B 1 10 ? -4.367 -17.625 -25.344 1 63.81 10 GLY B C 1
ATOM 1597 O O . GLY B 1 10 ? -3.334 -17.344 -24.734 1 63.81 10 GLY B O 1
ATOM 1598 N N . THR B 1 11 ? -4.969 -16.734 -26.078 1 72.75 11 THR B N 1
ATOM 1599 C CA . THR B 1 11 ? -4.785 -15.289 -25.953 1 72.75 11 THR B CA 1
ATOM 1600 C C . THR B 1 11 ? -5.785 -14.703 -24.953 1 72.75 11 THR B C 1
ATOM 1602 O O . THR B 1 11 ? -6.977 -15.016 -25.016 1 72.75 11 THR B O 1
ATOM 1605 N N . VAL B 1 12 ? -5.27 -13.953 -23.984 1 75.88 12 VAL B N 1
ATOM 1606 C CA . VAL B 1 12 ? -6.164 -13.305 -23.031 1 75.88 12 VAL B CA 1
ATOM 1607 C C . VAL B 1 12 ? -7.023 -12.266 -23.75 1 75.88 12 VAL B C 1
ATOM 1609 O O . VAL B 1 12 ? -6.496 -11.398 -24.453 1 75.88 12 VAL B O 1
ATOM 1612 N N . THR B 1 13 ? -8.312 -12.352 -23.656 1 78.75 13 THR B N 1
ATOM 1613 C CA . THR B 1 13 ? -9.227 -11.453 -24.359 1 78.75 13 THR B CA 1
ATOM 1614 C C . THR B 1 13 ? -9.75 -10.375 -23.422 1 78.75 13 THR B C 1
ATOM 1616 O O . THR B 1 13 ? -10.039 -9.25 -23.844 1 78.75 13 THR B O 1
ATOM 1619 N N . THR B 1 14 ? -9.906 -10.805 -22.203 1 81.69 14 THR B N 1
ATOM 1620 C CA . THR B 1 14 ? -10.492 -9.867 -21.25 1 81.69 14 THR B CA 1
ATOM 1621 C C . THR B 1 14 ? -9.867 -10.047 -19.859 1 81.69 14 THR B C 1
ATOM 1623 O O . THR B 1 14 ? -9.57 -11.172 -19.453 1 81.69 14 THR B O 1
ATOM 1626 N N . THR B 1 15 ? -9.578 -8.922 -19.219 1 85.38 15 THR B N 1
ATOM 1627 C CA . THR B 1 15 ? -9.164 -8.922 -17.828 1 85.38 15 THR B CA 1
ATOM 1628 C C . THR B 1 15 ? -9.961 -7.891 -17.031 1 85.38 15 THR B C 1
ATOM 1630 O O . THR B 1 15 ? -10.289 -6.82 -17.547 1 85.38 15 THR B O 1
ATOM 1633 N N . PHE B 1 16 ? -10.336 -8.273 -15.828 1 88.81 16 PHE B N 1
ATOM 1634 C CA . PHE B 1 16 ? -11 -7.289 -14.984 1 88.81 16 PHE B CA 1
ATOM 1635 C C . PHE B 1 16 ? -10.961 -7.715 -13.523 1 88.81 16 PHE B C 1
ATOM 1637 O O . PHE B 1 16 ? -10.648 -8.867 -13.211 1 88.81 16 PHE B O 1
ATOM 1644 N N . TRP B 1 17 ? -11.258 -6.754 -12.719 1 92.19 17 TRP B N 1
ATOM 1645 C CA . TRP B 1 17 ? -11.422 -6.984 -11.289 1 92.19 17 TRP B CA 1
ATOM 1646 C C . TRP B 1 17 ? -12.891 -6.953 -10.898 1 92.19 17 TRP B C 1
ATOM 1648 O O . TRP B 1 17 ? -13.703 -6.277 -11.539 1 92.19 17 TRP B O 1
ATOM 1658 N N . PHE B 1 18 ? -13.203 -7.746 -9.75 1 93.94 18 PHE B N 1
ATOM 1659 C CA . PHE B 1 18 ? -14.602 -7.777 -9.328 1 93.94 18 PHE B CA 1
ATOM 1660 C C . PHE B 1 18 ? -14.703 -8.047 -7.832 1 93.94 18 PHE B C 1
ATOM 1662 O O . PHE B 1 18 ? -13.766 -8.562 -7.219 1 93.94 18 PHE B O 1
ATOM 1669 N N . THR B 1 19 ? -15.844 -7.672 -7.242 1 95.69 19 THR B N 1
ATOM 1670 C CA . THR B 1 19 ? -16.109 -7.934 -5.832 1 95.69 19 THR B CA 1
ATOM 1671 C C . THR B 1 19 ? -17.406 -8.734 -5.668 1 95.69 19 THR B C 1
ATOM 1673 O O . THR B 1 19 ? -17.672 -9.273 -4.59 1 95.69 19 THR B O 1
ATOM 1676 N N . LYS B 1 20 ? -18.141 -8.781 -6.668 1 94.5 20 LYS B N 1
ATOM 1677 C CA . LYS B 1 20 ? -19.438 -9.445 -6.574 1 94.5 20 LYS B CA 1
ATOM 1678 C C . LYS B 1 20 ? -19.828 -10.102 -7.902 1 94.5 20 LYS B C 1
ATOM 1680 O O . LYS B 1 20 ? -19.203 -9.812 -8.938 1 94.5 20 LYS B O 1
ATOM 1685 N N . ASN B 1 21 ? -20.797 -10.984 -7.793 1 92.88 21 ASN B N 1
ATOM 1686 C CA . ASN B 1 21 ? -21.391 -11.625 -8.969 1 92.88 21 ASN B CA 1
ATOM 1687 C C . ASN B 1 21 ? -22.812 -11.141 -9.219 1 92.88 21 ASN B C 1
ATOM 1689 O O . ASN B 1 21 ? -23.484 -10.68 -8.297 1 92.88 21 ASN B O 1
ATOM 1693 N N . ASP B 1 22 ? -23.156 -11.227 -10.453 1 92.5 22 ASP B N 1
ATOM 1694 C CA . ASP B 1 22 ? -24.531 -10.891 -10.766 1 92.5 22 ASP B CA 1
ATOM 1695 C C . ASP B 1 22 ? -25.484 -12.023 -10.383 1 92.5 22 ASP B C 1
ATOM 1697 O O . ASP B 1 22 ? -25.062 -12.992 -9.742 1 92.5 22 ASP B O 1
ATOM 1701 N N . ALA B 1 23 ? -26.797 -11.852 -10.734 1 93 23 ALA B N 1
ATOM 1702 C CA . ALA B 1 23 ? -27.828 -12.805 -10.352 1 93 23 ALA B CA 1
ATOM 1703 C C . ALA B 1 23 ? -27.578 -14.18 -10.969 1 93 23 ALA B C 1
ATOM 1705 O O . ALA B 1 23 ? -27.984 -15.203 -10.414 1 93 23 ALA B O 1
ATOM 1706 N N . GLU B 1 24 ? -26.938 -14.227 -12.055 1 93.19 24 GLU B N 1
ATOM 1707 C CA . GLU B 1 24 ? -26.641 -15.477 -12.75 1 93.19 24 GLU B CA 1
ATOM 1708 C C . GLU B 1 24 ? -25.344 -16.094 -12.266 1 93.19 24 GLU B C 1
ATOM 1710 O O . GLU B 1 24 ? -24.922 -17.141 -12.758 1 93.19 24 GLU B O 1
ATOM 1715 N N . GLY B 1 25 ? -24.609 -15.398 -11.406 1 90.25 25 GLY B N 1
ATOM 1716 C CA . GLY B 1 25 ? -23.375 -15.922 -10.844 1 90.25 25 GLY B CA 1
ATOM 1717 C C . GLY B 1 25 ? -22.141 -15.453 -11.578 1 90.25 25 GLY B C 1
ATOM 1718 O O . GLY B 1 25 ? -21.031 -15.93 -11.312 1 90.25 25 GLY B O 1
ATOM 1719 N N . ASN B 1 26 ? -22.328 -14.586 -12.523 1 89.19 26 ASN B N 1
ATOM 1720 C CA . ASN B 1 26 ? -21.172 -14.086 -13.273 1 89.19 26 ASN B CA 1
ATOM 1721 C C . ASN B 1 26 ? -20.547 -12.875 -12.578 1 89.19 26 ASN B C 1
ATOM 1723 O O . ASN B 1 26 ? -21.266 -12.016 -12.055 1 89.19 26 ASN B O 1
ATOM 1727 N N . PRO B 1 27 ? -19.203 -12.914 -12.57 1 92.12 27 PRO B N 1
ATOM 1728 C CA . PRO B 1 27 ? -18.547 -11.758 -11.961 1 92.12 27 PRO B CA 1
ATOM 1729 C C . PRO B 1 27 ? -18.891 -10.445 -12.656 1 92.12 27 PRO B C 1
ATOM 1731 O O . PRO B 1 27 ? -19 -10.406 -13.891 1 92.12 27 PRO B O 1
ATOM 1734 N N . VAL B 1 28 ? -19.094 -9.383 -11.82 1 93.25 28 VAL B N 1
ATOM 1735 C CA . VAL B 1 28 ? -19.375 -8.047 -12.344 1 93.25 28 VAL B CA 1
ATOM 1736 C C . VAL B 1 28 ? -18.094 -7.199 -12.312 1 93.25 28 VAL B C 1
ATOM 1738 O O . VAL B 1 28 ? -17.547 -6.941 -11.234 1 93.25 28 VAL B O 1
ATOM 1741 N N . SER B 1 29 ? -17.734 -6.723 -13.492 1 93.25 29 SER B N 1
ATOM 1742 C CA . SER B 1 29 ? -16.547 -5.875 -13.555 1 93.25 29 SER B CA 1
ATOM 1743 C C . SER B 1 29 ? -16.734 -4.609 -12.727 1 93.25 29 SER B C 1
ATOM 1745 O O . SER B 1 29 ? -17.781 -3.965 -12.781 1 93.25 29 SER B O 1
ATOM 1747 N N . LEU B 1 30 ? -15.633 -4.266 -11.992 1 94.94 30 LEU B N 1
ATOM 1748 C CA . LEU B 1 30 ? -15.672 -3.049 -11.188 1 94.94 30 LEU B CA 1
ATOM 1749 C C . LEU B 1 30 ? -15.914 -1.827 -12.07 1 94.94 30 LEU B C 1
ATOM 1751 O O . LEU B 1 30 ? -16.578 -0.876 -11.648 1 94.94 30 LEU B O 1
ATOM 1755 N N . SER B 1 31 ? -15.367 -1.853 -13.219 1 92.5 31 SER B N 1
ATOM 1756 C CA . SER B 1 31 ? -15.508 -0.727 -14.133 1 92.5 31 SER B CA 1
ATOM 1757 C C . SER B 1 31 ? -16.969 -0.504 -14.516 1 92.5 31 SER B C 1
ATOM 1759 O O . SER B 1 31 ? -17.359 0.6 -14.906 1 92.5 31 SER B O 1
ATOM 1761 N N . ASP B 1 32 ? -17.734 -1.487 -14.453 1 92.69 32 ASP B N 1
ATOM 1762 C CA . ASP B 1 32 ? -19.141 -1.399 -14.82 1 92.69 32 ASP B CA 1
ATOM 1763 C C . ASP B 1 32 ? -20.016 -1.176 -13.586 1 92.69 32 ASP B C 1
ATOM 1765 O O . ASP B 1 32 ? -21.234 -1.02 -13.703 1 92.69 32 ASP B O 1
ATOM 1769 N N . ASP B 1 33 ? -19.484 -1.257 -12.484 1 93.94 33 ASP B N 1
ATOM 1770 C CA . ASP B 1 33 ? -20.219 -1.039 -11.242 1 93.94 33 ASP B CA 1
ATOM 1771 C C . ASP B 1 33 ? -20.406 0.452 -10.961 1 93.94 33 ASP B C 1
ATOM 1773 O O . ASP B 1 33 ? -19.422 1.183 -10.805 1 93.94 33 ASP B O 1
ATOM 1777 N N . PRO B 1 34 ? -21.656 0.878 -10.852 1 94.19 34 PRO B N 1
ATOM 1778 C CA . PRO B 1 34 ? -21.906 2.309 -10.656 1 94.19 34 PRO B CA 1
ATOM 1779 C C . PRO B 1 34 ? -21.281 2.846 -9.375 1 94.19 34 PRO B C 1
ATOM 1781 O O . PRO B 1 34 ? -20.938 4.031 -9.297 1 94.19 34 PRO B O 1
ATOM 1784 N N . ASP B 1 35 ? -21.109 2.029 -8.438 1 93.94 35 ASP B N 1
ATOM 1785 C CA . ASP B 1 35 ? -20.562 2.463 -7.156 1 93.94 35 ASP B CA 1
ATOM 1786 C C . ASP B 1 35 ? -19.094 2.877 -7.305 1 93.94 35 ASP B C 1
ATOM 1788 O O . ASP B 1 35 ? -18.562 3.578 -6.445 1 93.94 35 ASP B O 1
ATOM 1792 N N . TYR B 1 36 ? -18.438 2.42 -8.367 1 95.12 36 TYR B N 1
ATOM 1793 C CA . TYR B 1 36 ? -17.016 2.697 -8.57 1 95.12 36 TYR B CA 1
ATOM 1794 C C . TYR B 1 36 ? -16.812 3.646 -9.742 1 95.12 36 TYR B C 1
ATOM 1796 O O . TYR B 1 36 ? -15.68 3.865 -10.18 1 95.12 36 TYR B O 1
ATOM 1804 N N . LYS B 1 37 ? -17.891 4.133 -10.25 1 92.88 37 LYS B N 1
ATOM 1805 C CA . LYS B 1 37 ? -17.812 4.965 -11.445 1 92.88 37 LYS B CA 1
ATOM 1806 C C . LYS B 1 37 ? -16.828 6.117 -11.25 1 92.88 37 LYS B C 1
ATOM 1808 O O . LYS B 1 37 ? -16.953 6.891 -10.297 1 92.88 37 LYS B O 1
ATOM 1813 N N . GLY B 1 38 ? -15.852 6.18 -12.203 1 91.75 38 GLY B N 1
ATOM 1814 C CA . GLY B 1 38 ? -14.906 7.285 -12.195 1 91.75 38 GLY B CA 1
ATOM 1815 C C . GLY B 1 38 ? -13.789 7.113 -11.172 1 91.75 38 GLY B C 1
ATOM 1816 O O . GLY B 1 38 ? -12.953 8 -11.008 1 91.75 38 GLY B O 1
ATOM 1817 N N . ARG B 1 39 ? -13.734 5.992 -10.484 1 94.06 39 ARG B N 1
ATOM 1818 C CA . ARG B 1 39 ? -12.781 5.891 -9.375 1 94.06 39 ARG B CA 1
ATOM 1819 C C . ARG B 1 39 ? -11.844 4.703 -9.562 1 94.06 39 ARG B C 1
ATOM 1821 O O . ARG B 1 39 ? -10.938 4.488 -8.766 1 94.06 39 ARG B O 1
ATOM 1828 N N . VAL B 1 40 ? -12.031 3.932 -10.609 1 93 40 VAL B N 1
ATOM 1829 C CA . VAL B 1 40 ? -11.219 2.736 -10.797 1 93 40 VAL B CA 1
ATOM 1830 C C . VAL B 1 40 ? -10.359 2.887 -12.055 1 93 40 VAL B C 1
ATOM 1832 O O . VAL B 1 40 ? -10.844 3.346 -13.086 1 93 40 VAL B O 1
ATOM 1835 N N . THR B 1 41 ? -9.07 2.533 -11.891 1 87.81 41 THR B N 1
ATOM 1836 C CA . THR B 1 41 ? -8.141 2.498 -13.016 1 87.81 41 THR B CA 1
ATOM 1837 C C . THR B 1 41 ? -7.387 1.172 -13.047 1 87.81 41 THR B C 1
ATOM 1839 O O . THR B 1 41 ? -6.816 0.75 -12.039 1 87.81 41 THR B O 1
ATOM 1842 N N . TYR B 1 42 ? -7.422 0.579 -14.211 1 84.94 42 TYR B N 1
ATOM 1843 C CA . TYR B 1 42 ? -6.688 -0.663 -14.43 1 84.94 42 TYR B CA 1
ATOM 1844 C C . TYR B 1 42 ? -5.34 -0.39 -15.094 1 84.94 42 TYR B C 1
ATOM 1846 O O . TYR B 1 42 ? -5.266 0.361 -16.062 1 84.94 42 TYR B O 1
ATOM 1854 N N . HIS B 1 43 ? -4.309 -0.937 -14.289 1 77.12 43 HIS B N 1
ATOM 1855 C CA . HIS B 1 43 ? -2.973 -0.812 -14.859 1 77.12 43 HIS B CA 1
ATOM 1856 C C . HIS B 1 43 ? -2.443 -2.164 -15.32 1 77.12 43 HIS B C 1
ATOM 1858 O O . HIS B 1 43 ? -2.6 -3.17 -14.625 1 77.12 43 HIS B O 1
ATOM 1864 N N . GLU B 1 44 ? -2.129 -2.242 -16.531 1 68.94 44 GLU B N 1
ATOM 1865 C CA . GLU B 1 44 ? -1.486 -3.443 -17.062 1 68.94 44 GLU B CA 1
ATOM 1866 C C . GLU B 1 44 ? -0.034 -3.172 -17.438 1 68.94 44 GLU B C 1
ATOM 1868 O O . GLU B 1 44 ? 0.286 -2.104 -17.969 1 68.94 44 GLU B O 1
ATOM 1873 N N . ASP B 1 45 ? 0.817 -3.941 -16.734 1 60.53 45 ASP B N 1
ATOM 1874 C CA . ASP B 1 45 ? 2.197 -3.791 -17.172 1 60.53 45 ASP B CA 1
ATOM 1875 C C . ASP B 1 45 ? 2.619 -4.965 -18.062 1 60.53 45 ASP B C 1
ATOM 1877 O O . ASP B 1 45 ? 1.871 -5.934 -18.203 1 60.53 45 ASP B O 1
ATOM 1881 N N . ASN B 1 46 ? 3.73 -4.762 -18.781 1 56.34 46 ASN B N 1
ATOM 1882 C CA . ASN B 1 46 ? 4.273 -5.719 -19.734 1 56.34 46 ASN B CA 1
ATOM 1883 C C . ASN B 1 46 ? 4.812 -6.965 -19.047 1 56.34 46 ASN B C 1
ATOM 1885 O O . ASN B 1 46 ? 5.23 -7.918 -19.703 1 56.34 46 ASN B O 1
ATOM 1889 N N . LYS B 1 47 ? 4.801 -7.043 -17.75 1 61.66 47 LYS B N 1
ATOM 1890 C CA . LYS B 1 47 ? 5.43 -8.18 -17.078 1 61.66 47 LYS B CA 1
ATOM 1891 C C . LYS B 1 47 ? 4.387 -9.07 -16.406 1 61.66 47 LYS B C 1
ATOM 1893 O O . LYS B 1 47 ? 4.668 -9.711 -15.398 1 61.66 47 LYS B O 1
ATOM 1898 N N . ASN B 1 48 ? 3.248 -9.102 -16.984 1 64.81 48 ASN B N 1
ATOM 1899 C CA . ASN B 1 48 ? 2.191 -9.961 -16.469 1 64.81 48 ASN B CA 1
ATOM 1900 C C . ASN B 1 48 ? 1.68 -9.461 -15.117 1 64.81 48 ASN B C 1
ATOM 1902 O O . ASN B 1 48 ? 1.165 -10.242 -14.312 1 64.81 48 ASN B O 1
ATOM 1906 N N . ASP B 1 49 ? 2.033 -8.188 -14.914 1 70.69 49 ASP B N 1
ATOM 1907 C CA . ASP B 1 49 ? 1.507 -7.605 -13.688 1 70.69 49 ASP B CA 1
ATOM 1908 C C . ASP B 1 49 ? 0.239 -6.801 -13.961 1 70.69 49 ASP B C 1
ATOM 1910 O O . ASP B 1 49 ? 0.152 -6.098 -14.969 1 70.69 49 ASP B O 1
ATOM 1914 N N . CYS B 1 50 ? -0.726 -7.148 -13.188 1 78.31 50 CYS B N 1
ATOM 1915 C CA . CYS B 1 50 ? -1.979 -6.402 -13.242 1 78.31 50 CYS B CA 1
ATOM 1916 C C . CYS B 1 50 ? -2.213 -5.645 -11.938 1 78.31 50 CYS B C 1
ATOM 1918 O O . CYS B 1 50 ? -1.889 -6.141 -10.859 1 78.31 50 CYS B O 1
ATOM 1920 N N . ALA B 1 51 ? -2.559 -4.387 -12.18 1 83.62 51 ALA B N 1
ATOM 1921 C CA . ALA B 1 51 ? -2.799 -3.574 -10.992 1 83.62 51 ALA B CA 1
ATOM 1922 C C . ALA B 1 51 ? -4.125 -2.83 -11.094 1 83.62 51 ALA B C 1
ATOM 1924 O O . ALA B 1 51 ? -4.566 -2.484 -12.195 1 83.62 51 ALA B O 1
ATOM 1925 N N . LEU B 1 52 ? -4.77 -2.725 -10.016 1 90 52 LEU B N 1
ATOM 1926 C CA . LEU B 1 52 ? -5.984 -1.932 -9.859 1 90 52 LEU B CA 1
ATOM 1927 C C . LEU B 1 52 ? -5.746 -0.765 -8.906 1 90 52 LEU B C 1
ATOM 1929 O O . LEU B 1 52 ? -5.188 -0.947 -7.82 1 90 52 LEU B O 1
ATOM 1933 N N . THR B 1 53 ? -6.102 0.384 -9.383 1 88.56 53 THR B N 1
ATOM 1934 C CA . THR B 1 53 ? -6.082 1.53 -8.484 1 88.56 53 THR B CA 1
ATOM 1935 C C . THR B 1 53 ? -7.5 2.033 -8.219 1 88.56 53 THR B C 1
ATOM 1937 O O . THR B 1 53 ? -8.273 2.25 -9.148 1 88.56 53 THR B O 1
ATOM 1940 N N . ILE B 1 54 ? -7.863 2.127 -6.988 1 92.19 54 ILE B N 1
ATOM 1941 C CA . ILE B 1 54 ? -9.125 2.721 -6.578 1 92.19 54 ILE B CA 1
ATOM 1942 C C . ILE B 1 54 ? -8.875 4.066 -5.898 1 92.19 54 ILE B C 1
ATOM 1944 O O . ILE B 1 54 ? -8.086 4.148 -4.953 1 92.19 54 ILE B O 1
ATOM 1948 N N . THR B 1 55 ? -9.547 5.098 -6.387 1 89.25 55 THR B N 1
ATOM 1949 C CA . THR B 1 55 ? -9.383 6.426 -5.801 1 89.25 55 THR B CA 1
ATOM 1950 C C . THR B 1 55 ? -10.594 6.793 -4.949 1 89.25 55 THR B C 1
ATOM 1952 O O . THR B 1 55 ? -11.633 6.129 -5.016 1 89.25 55 THR B O 1
ATOM 1955 N N . ASP B 1 56 ? -10.398 7.777 -4.113 1 89.12 56 ASP B N 1
ATOM 1956 C CA . ASP B 1 56 ? -11.477 8.258 -3.256 1 89.12 56 ASP B CA 1
ATOM 1957 C C . ASP B 1 56 ? -12.164 7.105 -2.533 1 89.12 56 ASP B C 1
ATOM 1959 O O . ASP B 1 56 ? -13.383 6.941 -2.627 1 89.12 56 ASP B O 1
ATOM 1963 N N . LEU B 1 57 ? -11.344 6.445 -1.834 1 91.56 57 LEU B N 1
ATOM 1964 C CA . LEU B 1 57 ? -11.82 5.25 -1.141 1 91.56 57 LEU B CA 1
ATOM 1965 C C . LEU B 1 57 ? -12.914 5.598 -0.142 1 91.56 57 LEU B C 1
ATOM 1967 O O . LEU B 1 57 ? -12.836 6.617 0.549 1 91.56 57 LEU B O 1
ATOM 1971 N N . ARG B 1 58 ? -13.906 4.711 -0.122 1 93.06 58 ARG B N 1
ATOM 1972 C CA . ARG B 1 58 ? -15.016 4.777 0.825 1 93.06 58 ARG B CA 1
ATOM 1973 C C . ARG B 1 58 ? -15.055 3.535 1.706 1 93.06 58 ARG B C 1
ATOM 1975 O O . ARG B 1 58 ? -14.523 2.486 1.337 1 93.06 58 ARG B O 1
ATOM 1982 N N . GLU B 1 59 ? -15.656 3.746 2.869 1 91.62 59 GLU B N 1
ATOM 1983 C CA . GLU B 1 59 ? -15.781 2.582 3.74 1 91.62 59 GLU B CA 1
ATOM 1984 C C . GLU B 1 59 ? -16.5 1.436 3.031 1 91.62 59 GLU B C 1
ATOM 1986 O O . GLU B 1 59 ? -16.203 0.265 3.285 1 91.62 59 GLU B O 1
ATOM 1991 N N . SER B 1 60 ? -17.422 1.798 2.123 1 92.44 60 SER B N 1
ATOM 1992 C CA . SER B 1 60 ? -18.188 0.794 1.384 1 92.44 60 SER B CA 1
ATOM 1993 C C . SER B 1 60 ? -17.281 0.027 0.415 1 92.44 60 SER B C 1
ATOM 1995 O O . SER B 1 60 ? -17.688 -1.009 -0.12 1 92.44 60 SER B O 1
ATOM 1997 N N . ASP B 1 61 ? -16.125 0.567 0.229 1 94.81 61 ASP B N 1
ATOM 1998 C CA . ASP B 1 61 ? -15.195 -0.125 -0.656 1 94.81 61 ASP B CA 1
ATOM 1999 C C . ASP B 1 61 ? -14.5 -1.273 0.07 1 94.81 61 ASP B C 1
ATOM 2001 O O . ASP B 1 61 ? -13.742 -2.029 -0.538 1 94.81 61 ASP B O 1
ATOM 2005 N N . SER B 1 62 ? -14.695 -1.361 1.426 1 93.56 62 SER B N 1
ATOM 2006 C CA . SER B 1 62 ? -14.148 -2.51 2.145 1 93.56 62 SER B CA 1
ATOM 2007 C C . SER B 1 62 ? -14.75 -3.814 1.638 1 93.56 62 SER B C 1
ATOM 2009 O O . SER B 1 62 ? -15.953 -4.055 1.802 1 93.56 62 SER B O 1
ATOM 2011 N N . ALA B 1 63 ? -13.922 -4.672 1.041 1 95.19 63 ALA B N 1
ATOM 2012 C CA . ALA B 1 63 ? -14.367 -5.918 0.42 1 95.19 63 ALA B CA 1
ATOM 2013 C C . ALA B 1 63 ? -13.172 -6.773 0.001 1 95.19 63 ALA B C 1
ATOM 2015 O O . ALA B 1 63 ? -12.016 -6.363 0.159 1 95.19 63 ALA B O 1
ATOM 2016 N N . THR B 1 64 ? -13.5 -7.941 -0.379 1 94.31 64 THR B N 1
ATOM 2017 C CA . THR B 1 64 ? -12.5 -8.773 -1.04 1 94.31 64 THR B CA 1
ATOM 2018 C C . THR B 1 64 ? -12.578 -8.609 -2.555 1 94.31 64 THR B C 1
ATOM 2020 O O . THR B 1 64 ? -13.664 -8.688 -3.137 1 94.31 64 THR B O 1
ATOM 2023 N N . TYR B 1 65 ? -11.453 -8.344 -3.121 1 94.12 65 TYR B N 1
ATOM 2024 C CA . TYR B 1 65 ? -11.344 -8.141 -4.562 1 94.12 65 TYR B CA 1
ATOM 2025 C C . TYR B 1 65 ? -10.688 -9.336 -5.238 1 94.12 65 TYR B C 1
ATOM 2027 O O . TYR B 1 65 ? -9.68 -9.859 -4.746 1 94.12 65 TYR B O 1
ATOM 2035 N N . TRP B 1 66 ? -11.242 -9.656 -6.402 1 92.19 66 TRP B N 1
ATOM 2036 C CA . TRP B 1 66 ? -10.703 -10.75 -7.195 1 92.19 66 TRP B CA 1
ATOM 2037 C C . TRP B 1 66 ? -10.359 -10.281 -8.609 1 92.19 66 TRP B C 1
ATOM 2039 O O . TRP B 1 66 ? -10.977 -9.352 -9.125 1 92.19 66 TRP B O 1
ATOM 2049 N N . PHE B 1 67 ? -9.328 -10.945 -9.117 1 90.62 67 PHE B N 1
ATOM 2050 C CA . PHE B 1 67 ? -8.945 -10.719 -10.508 1 90.62 67 PHE B CA 1
ATOM 2051 C C . PHE B 1 67 ? -9.375 -11.883 -11.391 1 90.62 67 PHE B C 1
ATOM 2053 O O . PHE B 1 67 ? -9.25 -13.047 -10.992 1 90.62 67 PHE B O 1
ATOM 2060 N N . ARG B 1 68 ? -9.883 -11.516 -12.617 1 85.56 68 ARG B N 1
ATOM 2061 C CA . ARG B 1 68 ? -10.305 -12.523 -13.586 1 85.56 68 ARG B CA 1
ATOM 2062 C C . ARG B 1 68 ? -9.75 -12.219 -14.969 1 85.56 68 ARG B C 1
ATOM 2064 O O . ARG B 1 68 ? -9.734 -11.062 -15.398 1 85.56 68 ARG B O 1
ATOM 2071 N N . PHE B 1 69 ? -9.242 -13.312 -15.539 1 83.44 69 PHE B N 1
ATOM 2072 C CA . PHE B 1 69 ? -8.914 -13.156 -16.953 1 83.44 69 PHE B CA 1
ATOM 2073 C C . PHE B 1 69 ? -9.555 -14.25 -17.781 1 83.44 69 PHE B C 1
ATOM 2075 O O . PHE B 1 69 ? -9.719 -15.383 -17.312 1 83.44 69 PHE B O 1
ATOM 2082 N N . ILE B 1 70 ? -10 -13.906 -18.953 1 81.31 70 ILE B N 1
ATOM 2083 C CA . ILE B 1 70 ? -10.68 -14.797 -19.891 1 81.31 70 ILE B CA 1
ATOM 2084 C C . ILE B 1 70 ? -9.844 -14.93 -21.172 1 81.31 70 ILE B C 1
ATOM 2086 O O . ILE B 1 70 ? -9.336 -13.938 -21.703 1 81.31 70 ILE B O 1
ATOM 2090 N N . THR B 1 71 ? -9.602 -16.219 -21.516 1 79.56 71 THR B N 1
ATOM 2091 C CA . THR B 1 71 ? -8.875 -16.484 -22.75 1 79.56 71 THR B CA 1
ATOM 2092 C C . THR B 1 71 ? -9.844 -16.859 -23.875 1 79.56 71 THR B C 1
ATOM 2094 O O . THR B 1 71 ? -11.047 -16.969 -23.641 1 79.56 71 THR B O 1
ATOM 2097 N N . ASP B 1 72 ? -9.273 -16.875 -25.109 1 80.19 72 ASP B N 1
ATOM 2098 C CA . ASP B 1 72 ? -10.07 -17.234 -26.266 1 80.19 72 ASP B CA 1
ATOM 2099 C C . ASP B 1 72 ? -10.266 -18.75 -26.359 1 80.19 72 ASP B C 1
ATOM 2101 O O . ASP B 1 72 ? -10.836 -19.25 -27.328 1 80.19 72 ASP B O 1
ATOM 2105 N N . GLN B 1 73 ? -9.812 -19.469 -25.406 1 78.19 73 GLN B N 1
ATOM 2106 C CA . GLN B 1 73 ? -9.977 -20.922 -25.406 1 78.19 73 GLN B CA 1
ATOM 2107 C C . GLN B 1 73 ? -11.188 -21.344 -24.578 1 78.19 73 GLN B C 1
ATOM 2109 O O . GLN B 1 73 ? -11.578 -20.641 -23.641 1 78.19 73 GLN B O 1
ATOM 2114 N N . THR B 1 74 ? -11.773 -22.375 -24.984 1 75.12 74 THR B N 1
ATOM 2115 C CA . THR B 1 74 ? -12.906 -22.938 -24.25 1 75.12 74 THR B CA 1
ATOM 2116 C C . THR B 1 74 ? -12.516 -23.234 -22.812 1 75.12 74 THR B C 1
ATOM 2118 O O . THR B 1 74 ? -11.5 -23.891 -22.562 1 75.12 74 THR B O 1
ATOM 2121 N N . GLY B 1 75 ? -13.242 -22.625 -21.875 1 70.81 75 GLY B N 1
ATOM 2122 C CA . GLY B 1 75 ? -12.984 -22.859 -20.469 1 70.81 75 GLY B CA 1
ATOM 2123 C C . GLY B 1 75 ? -11.859 -22 -19.922 1 70.81 75 GLY B C 1
ATOM 2124 O O . GLY B 1 75 ? -11.453 -22.156 -18.766 1 70.81 75 GLY B O 1
ATOM 2125 N N . GLY B 1 76 ? -11.422 -21.203 -20.734 1 67.44 76 GLY B N 1
ATOM 2126 C CA . GLY B 1 76 ? -10.266 -20.406 -20.359 1 67.44 76 GLY B CA 1
ATOM 2127 C C . GLY B 1 76 ? -10.602 -19.234 -19.484 1 67.44 76 GLY B C 1
ATOM 2128 O O . GLY B 1 76 ? -10.336 -18.078 -19.844 1 67.44 76 GLY B O 1
ATOM 2129 N N . LYS B 1 77 ? -11.281 -19.5 -18.375 1 69.94 77 LYS B N 1
ATOM 2130 C CA . LYS B 1 77 ? -11.617 -18.484 -17.375 1 69.94 77 LYS B CA 1
ATOM 2131 C C . LYS B 1 77 ? -10.867 -18.734 -16.078 1 69.94 77 LYS B C 1
ATOM 2133 O O . LYS B 1 77 ? -11.031 -19.797 -15.453 1 69.94 77 LYS B O 1
ATOM 2138 N N . TYR B 1 78 ? -10 -17.75 -15.734 1 73.56 78 TYR B N 1
ATOM 2139 C CA . TYR B 1 78 ? -9.148 -17.938 -14.562 1 73.56 78 TYR B CA 1
ATOM 2140 C C . TYR B 1 78 ? -9.32 -16.781 -13.578 1 73.56 78 TYR B C 1
ATOM 2142 O O . TYR B 1 78 ? -9.445 -15.625 -13.977 1 73.56 78 TYR B O 1
ATOM 2150 N N . SER B 1 79 ? -9.57 -17.188 -12.344 1 73 79 SER B N 1
ATOM 2151 C CA . SER B 1 79 ? -9.617 -16.203 -11.266 1 73 79 SER B CA 1
ATOM 2152 C C . SER B 1 79 ? -8.625 -16.562 -10.156 1 73 79 SER B C 1
ATOM 2154 O O . SER B 1 79 ? -8.383 -17.734 -9.891 1 73 79 SER B O 1
ATOM 2156 N N . GLY B 1 80 ? -7.977 -15.555 -9.641 1 72.12 80 GLY B N 1
ATOM 2157 C CA . GLY B 1 80 ? -7.199 -15.82 -8.438 1 72.12 80 GLY B CA 1
ATOM 2158 C C . GLY B 1 80 ? -8.055 -16.266 -7.266 1 72.12 80 GLY B C 1
ATOM 2159 O O . GLY B 1 80 ? -9.102 -15.688 -6.992 1 72.12 80 GLY B O 1
ATOM 2160 N N . ASP B 1 81 ? -7.715 -17.328 -6.586 1 71 81 ASP B N 1
ATOM 2161 C CA . ASP B 1 81 ? -8.578 -17.984 -5.609 1 71 81 ASP B CA 1
ATOM 2162 C C . ASP B 1 81 ? -8.656 -17.188 -4.316 1 71 81 ASP B C 1
ATOM 2164 O O . ASP B 1 81 ? -9.711 -17.109 -3.686 1 71 81 ASP B O 1
ATOM 2168 N N . SER B 1 82 ? -7.668 -16.656 -3.861 1 76.44 82 SER B N 1
ATOM 2169 C CA . SER B 1 82 ? -7.727 -16.094 -2.514 1 76.44 82 SER B CA 1
ATOM 2170 C C . SER B 1 82 ? -8.195 -14.648 -2.535 1 76.44 82 SER B C 1
ATOM 2172 O O . SER B 1 82 ? -8.891 -14.203 -1.618 1 76.44 82 SER B O 1
ATOM 2174 N N . GLY B 1 83 ? -8.031 -13.93 -3.568 1 87.31 83 GLY B N 1
ATOM 2175 C CA . GLY B 1 83 ? -8.367 -12.523 -3.674 1 87.31 83 GLY B CA 1
ATOM 2176 C C . GLY B 1 83 ? -7.555 -11.641 -2.744 1 87.31 83 GLY B C 1
ATOM 2177 O O . GLY B 1 83 ? -6.641 -12.117 -2.068 1 87.31 83 GLY B O 1
ATOM 2178 N N . VAL B 1 84 ? -7.832 -10.367 -2.729 1 90.31 84 VAL B N 1
ATOM 2179 C CA . VAL B 1 84 ? -7.219 -9.383 -1.839 1 90.31 84 VAL B CA 1
ATOM 2180 C C . VAL B 1 84 ? -8.305 -8.648 -1.054 1 90.31 84 VAL B C 1
ATOM 2182 O O . VAL B 1 84 ? -9.227 -8.078 -1.642 1 90.31 84 VAL B O 1
ATOM 2185 N N . THR B 1 85 ? -8.188 -8.734 0.269 1 92 85 THR B N 1
ATOM 2186 C CA . THR B 1 85 ? -9.164 -8.062 1.116 1 92 85 THR B CA 1
ATOM 2187 C C . THR B 1 85 ? -8.703 -6.645 1.457 1 92 85 THR B C 1
ATOM 2189 O O . THR B 1 85 ? -7.629 -6.457 2.035 1 92 85 THR B O 1
ATOM 2192 N N . LEU B 1 86 ? -9.539 -5.711 1.065 1 92.81 86 LEU B N 1
ATOM 2193 C CA . LEU B 1 86 ? -9.289 -4.305 1.358 1 92.81 86 LEU B CA 1
ATOM 2194 C C . LEU B 1 86 ? -10.141 -3.834 2.533 1 92.81 86 LEU B C 1
ATOM 2196 O O . LEU B 1 86 ? -11.352 -4.031 2.543 1 92.81 86 LEU B O 1
ATOM 2200 N N . SER B 1 87 ? -9.469 -3.287 3.516 1 90.5 87 SER B N 1
ATOM 2201 C CA . SER B 1 87 ? -10.156 -2.635 4.625 1 90.5 87 SER B CA 1
ATOM 2202 C C . SER B 1 87 ? -9.969 -1.123 4.578 1 90.5 87 SER B C 1
ATOM 2204 O O . SER B 1 87 ? -8.836 -0.63 4.582 1 90.5 87 SER B O 1
ATOM 2206 N N . VAL B 1 88 ? -11.102 -0.444 4.516 1 91.25 88 VAL B N 1
ATOM 2207 C CA . VAL B 1 88 ? -11.062 1.015 4.504 1 91.25 88 VAL B CA 1
ATOM 2208 C C . VAL B 1 88 ? -11.586 1.558 5.828 1 91.25 88 VAL B C 1
ATOM 2210 O O . VAL B 1 88 ? -12.68 1.196 6.266 1 91.25 88 VAL B O 1
ATOM 2213 N N . THR B 1 89 ? -10.75 2.389 6.41 1 87.06 89 THR B N 1
ATOM 2214 C CA . THR B 1 89 ? -11.148 2.938 7.699 1 87.06 89 THR B CA 1
ATOM 2215 C C . THR B 1 89 ? -11.227 4.461 7.641 1 87.06 89 THR B C 1
ATOM 2217 O O . THR B 1 89 ? -10.5 5.094 6.879 1 87.06 89 THR B O 1
ATOM 2220 N N . ASP B 1 90 ? -12.125 5.035 8.43 1 88.44 90 ASP B N 1
ATOM 2221 C CA . ASP B 1 90 ? -12.25 6.484 8.555 1 88.44 90 ASP B CA 1
ATOM 2222 C C . ASP B 1 90 ? -11.57 6.992 9.82 1 88.44 90 ASP B C 1
ATOM 2224 O O . ASP B 1 90 ? -12.188 7.688 10.625 1 88.44 90 ASP B O 1
ATOM 2228 N N . LEU B 1 91 ? -10.344 6.629 9.945 1 86.06 91 LEU B N 1
ATOM 2229 C CA . LEU B 1 91 ? -9.57 7.059 11.102 1 86.06 91 LEU B CA 1
ATOM 2230 C C . LEU B 1 91 ? -9.469 8.578 11.156 1 86.06 91 LEU B C 1
ATOM 2232 O O . LEU B 1 91 ? -9.023 9.211 10.195 1 86.06 91 LEU B O 1
ATOM 2236 N N . GLN B 1 92 ? -9.93 9.148 12.312 1 87.69 92 GLN B N 1
ATOM 2237 C CA . GLN B 1 92 ? -9.906 10.602 12.469 1 87.69 92 GLN B CA 1
ATOM 2238 C C . GLN B 1 92 ? -9.578 10.992 13.906 1 87.69 92 GLN B C 1
ATOM 2240 O O . GLN B 1 92 ? -9.766 10.203 14.828 1 87.69 92 GLN B O 1
ATOM 2245 N N . VAL B 1 93 ? -9.102 12.219 13.953 1 87.44 93 VAL B N 1
ATOM 2246 C CA . VAL B 1 93 ? -8.961 12.844 15.266 1 87.44 93 VAL B CA 1
ATOM 2247 C C . VAL B 1 93 ? -10.234 13.625 15.602 1 87.44 93 VAL B C 1
ATOM 2249 O O . VAL B 1 93 ? -10.656 14.5 14.836 1 87.44 93 VAL B O 1
ATOM 2252 N N . LYS B 1 94 ? -10.828 13.273 16.688 1 85.19 94 LYS B N 1
ATOM 2253 C CA . LYS B 1 94 ? -11.961 14.039 17.203 1 85.19 94 LYS B CA 1
ATOM 2254 C C . LYS B 1 94 ? -11.531 14.969 18.344 1 85.19 94 LYS B C 1
ATOM 2256 O O . LYS B 1 94 ? -10.875 14.531 19.281 1 85.19 94 LYS B O 1
ATOM 2261 N N . VAL B 1 95 ? -11.953 16.188 18.156 1 84.44 95 VAL B N 1
ATOM 2262 C CA . VAL B 1 95 ? -11.625 17.188 19.172 1 84.44 95 VAL B CA 1
ATOM 2263 C C . VAL B 1 95 ? -12.867 17.516 20 1 84.44 95 VAL B C 1
ATOM 2265 O O . VAL B 1 95 ? -13.891 17.938 19.438 1 84.44 95 VAL B O 1
ATOM 2268 N N . THR B 1 96 ? -12.727 17.297 21.188 1 83.19 96 THR B N 1
ATOM 2269 C CA . THR B 1 96 ? -13.836 17.641 22.078 1 83.19 96 THR B CA 1
ATOM 2270 C C . THR B 1 96 ? -13.344 18.5 23.234 1 83.19 96 THR B C 1
ATOM 2272 O O . THR B 1 96 ? -12.188 18.406 23.656 1 83.19 96 THR B O 1
ATOM 2275 N N . PRO B 1 97 ? -14.234 19.531 23.609 1 80.75 97 PRO B N 1
ATOM 2276 C CA . PRO B 1 97 ? -13.836 20.312 24.781 1 80.75 97 PRO B CA 1
ATOM 2277 C C . PRO B 1 97 ? -13.656 19.469 26.031 1 80.75 97 PRO B C 1
ATOM 2279 O O . PRO B 1 97 ? -14.367 18.469 26.219 1 80.75 97 PRO B O 1
ATOM 2282 N N . TYR B 1 98 ? -12.586 19.719 26.734 1 68.56 98 TYR B N 1
ATOM 2283 C CA . TYR B 1 98 ? -12.367 19 27.984 1 68.56 98 TYR B CA 1
ATOM 2284 C C . TYR B 1 98 ? -13.477 19.281 28.984 1 68.56 98 TYR B C 1
ATOM 2286 O O . TYR B 1 98 ? -13.969 18.375 29.656 1 68.56 98 TYR B O 1
ATOM 2294 N N . SER B 1 99 ? -13.562 20.531 29.188 1 68.62 99 SER B N 1
ATOM 2295 C CA . SER B 1 99 ? -14.648 21.016 30.031 1 68.62 99 SER B CA 1
ATOM 2296 C C . SER B 1 99 ? -15.219 22.328 29.5 1 68.62 99 SER B C 1
ATOM 2298 O O . SER B 1 99 ? -14.625 22.969 28.625 1 68.62 99 SER B O 1
ATOM 2300 N N . GLN B 1 100 ? -16.516 22.594 29.906 1 64.56 100 GLN B N 1
ATOM 2301 C CA . GLN B 1 100 ? -17.219 23.797 29.5 1 64.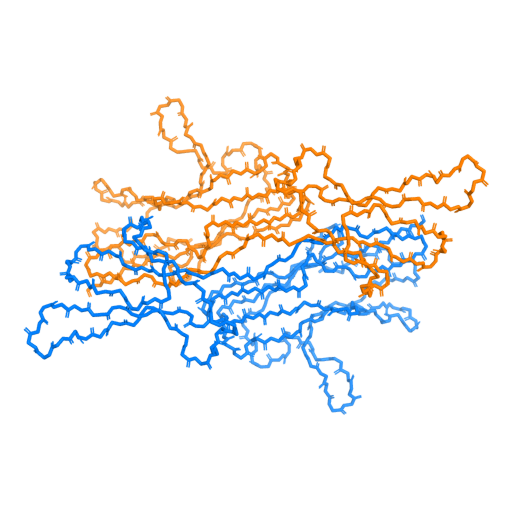56 100 GLN B CA 1
ATOM 2302 C C . GLN B 1 100 ? -16.375 25.047 29.734 1 64.56 100 GLN B C 1
ATOM 2304 O O . GLN B 1 100 ? -16.547 26.062 29.062 1 64.56 100 GLN B O 1
ATOM 2309 N N . MET B 1 101 ? -15.492 24.953 30.609 1 67.75 101 MET B N 1
ATOM 2310 C CA . MET B 1 101 ? -14.789 26.172 31 1 67.75 101 MET B CA 1
ATOM 2311 C C . MET B 1 101 ? -13.305 26.078 30.656 1 67.75 101 MET B C 1
ATOM 2313 O O . MET B 1 101 ? -12.578 27.062 30.766 1 67.75 101 MET B O 1
ATOM 2317 N N . SER B 1 102 ? -12.883 24.922 30.172 1 65.5 102 SER B N 1
ATOM 2318 C CA . SER B 1 102 ? -11.438 24.719 30.047 1 65.5 102 SER B CA 1
ATOM 2319 C C . SER B 1 102 ? -10.961 24.984 28.625 1 65.5 102 SER B C 1
ATOM 2321 O O . SER B 1 102 ? -11.688 24.75 27.672 1 65.5 102 SER B O 1
ATOM 2323 N N . THR B 1 103 ? -9.906 25.734 28.5 1 75.06 103 THR B N 1
ATOM 2324 C CA . THR B 1 103 ? -9.188 25.938 27.25 1 75.06 103 THR B CA 1
ATOM 2325 C C . THR B 1 103 ? -8.594 24.641 26.734 1 75.06 103 THR B C 1
ATOM 2327 O O . THR B 1 103 ? -8.211 24.531 25.562 1 75.06 103 THR B O 1
ATOM 2330 N N . TRP B 1 104 ? -8.82 23.641 27.641 1 78.69 104 TRP B N 1
ATOM 2331 C CA . TRP B 1 104 ? -8.242 22.359 27.266 1 78.69 104 TRP B CA 1
ATOM 2332 C C . TRP B 1 104 ? -9.188 21.594 26.328 1 78.69 104 TRP B C 1
ATOM 2334 O O . TRP B 1 104 ? -10.406 21.719 26.438 1 78.69 104 TRP B O 1
ATOM 2344 N N . LYS B 1 105 ? -8.555 20.938 25.406 1 83.5 105 LYS B N 1
ATOM 2345 C CA . LYS B 1 105 ? -9.305 20.094 24.484 1 83.5 105 LYS B CA 1
ATOM 2346 C C . LYS B 1 105 ? -8.883 18.625 24.625 1 83.5 105 LYS B C 1
ATOM 2348 O O . LYS B 1 105 ? -7.746 18.344 25 1 83.5 105 LYS B O 1
ATOM 2353 N N . THR B 1 106 ? -9.836 17.797 24.453 1 83.44 106 THR B N 1
ATOM 2354 C CA . THR B 1 106 ? -9.57 16.359 24.438 1 83.44 106 THR B CA 1
ATOM 2355 C C . THR B 1 106 ? -9.586 15.828 23 1 83.44 106 THR B C 1
ATOM 2357 O O . THR B 1 106 ? -10.539 16.062 22.25 1 83.44 106 THR B O 1
ATOM 2360 N N . LEU B 1 107 ? -8.469 15.156 22.688 1 85.44 107 LEU B N 1
ATOM 2361 C CA . LEU B 1 107 ? -8.359 14.531 21.375 1 85.44 107 LEU B CA 1
ATOM 2362 C C . LEU B 1 107 ? -8.586 13.031 21.469 1 85.44 107 LEU B C 1
ATOM 2364 O O . LEU B 1 107 ? -7.996 12.359 22.328 1 85.44 107 LEU B O 1
ATOM 2368 N N . THR B 1 108 ? -9.453 12.508 20.672 1 84.81 108 THR B N 1
ATOM 2369 C CA . THR B 1 108 ? -9.703 11.078 20.609 1 84.81 108 THR B CA 1
ATOM 2370 C C . THR B 1 108 ? -9.508 10.555 19.188 1 84.81 108 THR B C 1
ATOM 2372 O O . THR B 1 108 ? -9.906 11.219 18.219 1 84.81 108 THR B O 1
ATOM 2375 N N . CYS B 1 109 ? -8.727 9.477 19.125 1 85.44 109 CYS B N 1
ATOM 2376 C CA . CYS B 1 109 ? -8.617 8.781 17.859 1 85.44 109 CYS B CA 1
ATOM 2377 C C . CYS B 1 109 ? -9.781 7.82 17.641 1 85.44 109 CYS B C 1
ATOM 2379 O O . CYS B 1 109 ? -10.047 6.969 18.5 1 85.44 109 CYS B O 1
ATOM 2381 N N . SER B 1 110 ? -10.477 8.031 16.594 1 80.94 110 SER B N 1
ATOM 2382 C CA . SER B 1 110 ? -11.703 7.258 16.453 1 80.94 110 SER B CA 1
ATOM 2383 C C . SER B 1 110 ? -11.961 6.887 15 1 80.94 110 SER B C 1
ATOM 2385 O O . SER B 1 110 ? -11.359 7.457 14.086 1 80.94 110 SER B O 1
ATOM 2387 N N . THR B 1 111 ? -12.648 5.793 14.906 1 80.94 111 THR B N 1
ATOM 2388 C CA . THR B 1 111 ? -13.242 5.406 13.633 1 80.94 111 THR B CA 1
ATOM 2389 C C . THR B 1 111 ? -14.758 5.559 13.672 1 80.94 111 THR B C 1
ATOM 2391 O O . THR B 1 111 ? -15.383 5.34 14.711 1 80.94 111 THR B O 1
ATOM 2394 N N . THR B 1 112 ? -15.258 6.309 12.781 1 70.31 112 THR B N 1
ATOM 2395 C CA . THR B 1 112 ? -16.688 6.625 12.859 1 70.31 112 THR B CA 1
ATOM 2396 C C . THR B 1 112 ? -17.531 5.398 12.523 1 70.31 112 THR B C 1
ATOM 2398 O O . THR B 1 112 ? -18.578 5.184 13.133 1 70.31 112 THR B O 1
ATOM 2401 N N . SER B 1 113 ? -17.25 4.703 11.586 1 62.94 113 SER B N 1
ATOM 2402 C CA . SER B 1 113 ? -18.188 3.688 11.133 1 62.94 113 SER B CA 1
ATOM 2403 C C . SER B 1 113 ? -17.734 2.287 11.523 1 62.94 113 SER B C 1
ATOM 2405 O O . SER B 1 113 ? -18.547 1.436 11.875 1 62.94 113 SER B O 1
ATOM 2407 N N . CYS B 1 114 ? -16.422 1.942 11.266 1 60.19 114 CYS B N 1
ATOM 2408 C CA . CYS B 1 114 ? -16 0.56 11.469 1 60.19 114 CYS B CA 1
ATOM 2409 C C . CYS B 1 114 ? -14.867 0.472 12.492 1 60.19 114 CYS B C 1
ATOM 2411 O O . CYS B 1 114 ? -13.719 0.776 12.18 1 60.19 114 CYS B O 1
ATOM 2413 N N . PRO B 1 115 ? -15.406 0.217 13.742 1 61.62 115 PRO B N 1
ATOM 2414 C CA . PRO B 1 115 ? -14.336 0.082 14.734 1 61.62 115 PRO B CA 1
ATOM 2415 C C . PRO B 1 115 ? -13.281 -0.949 14.336 1 61.62 115 PRO B C 1
ATOM 2417 O O . PRO B 1 115 ? -13.602 -1.944 13.688 1 61.62 115 PRO B O 1
ATOM 2420 N N . LEU B 1 116 ? -12.078 -0.48 14.297 1 64.75 116 LEU B N 1
ATOM 2421 C CA . LEU B 1 116 ? -10.984 -1.431 14.102 1 64.75 116 LEU B CA 1
ATOM 2422 C C . LEU B 1 116 ? -11.062 -2.564 15.117 1 64.75 116 LEU B C 1
ATOM 2424 O O . LEU B 1 116 ? -11.469 -2.348 16.266 1 64.75 116 LEU B O 1
ATOM 2428 N N . THR B 1 117 ? -11.18 -3.729 14.641 1 59.75 117 THR B N 1
ATOM 2429 C CA . THR B 1 117 ? -11.297 -4.891 15.516 1 59.75 117 THR B CA 1
ATOM 2430 C C . THR B 1 117 ? -10.109 -4.977 16.469 1 59.75 117 THR B C 1
ATOM 2432 O O . THR B 1 117 ? -8.992 -4.617 16.109 1 59.75 117 THR B O 1
ATOM 2435 N N . GLY B 1 118 ? -10.25 -5.48 17.812 1 61.12 118 GLY B N 1
ATOM 2436 C CA . GLY B 1 118 ? -9.25 -5.953 18.75 1 61.12 118 GLY B CA 1
ATOM 2437 C C . GLY B 1 118 ? -8.68 -4.848 19.625 1 61.12 118 GLY B C 1
ATOM 2438 O O . GLY B 1 118 ? -7.652 -5.031 20.281 1 61.12 118 GLY B O 1
ATOM 2439 N N . ASN B 1 119 ? -9.43 -3.684 19.75 1 65.31 119 ASN B N 1
ATOM 2440 C CA . ASN B 1 119 ? -8.906 -2.57 20.531 1 65.31 119 ASN B CA 1
ATOM 2441 C C . ASN B 1 119 ? -7.57 -2.074 19.984 1 65.31 119 ASN B C 1
ATOM 2443 O O . ASN B 1 119 ? -6.516 -2.336 20.578 1 65.31 119 ASN B O 1
ATOM 2447 N N . PRO B 1 120 ? -7.473 -1.506 19.031 1 71.88 120 PRO B N 1
ATOM 2448 C CA . PRO B 1 120 ? -6.199 -1.102 18.438 1 71.88 120 PRO B CA 1
ATOM 2449 C C . PRO B 1 120 ? -5.457 -0.066 19.281 1 71.88 120 PRO B C 1
ATOM 2451 O O . PRO B 1 120 ? -6.086 0.73 19.984 1 71.88 120 PRO B O 1
ATOM 2454 N N . THR B 1 121 ? -4.184 -0.234 19.391 1 78.81 121 THR B N 1
ATOM 2455 C CA . THR B 1 121 ? -3.314 0.766 20 1 78.81 121 THR B CA 1
ATOM 2456 C C . THR B 1 121 ? -3.043 1.91 19.031 1 78.81 121 THR B C 1
ATOM 2458 O O . THR B 1 121 ? -2.713 1.677 17.859 1 78.81 121 THR B O 1
ATOM 2461 N N . TYR B 1 122 ? -3.287 3.107 19.625 1 83.94 122 TYR B N 1
ATOM 2462 C CA . TYR B 1 122 ? -3.047 4.281 18.781 1 83.94 122 TYR B CA 1
ATOM 2463 C C . TYR B 1 122 ? -1.763 4.988 19.203 1 83.94 122 TYR B C 1
ATOM 2465 O O . TYR B 1 122 ? -1.427 5.035 20.391 1 83.94 122 TYR B O 1
ATOM 2473 N N . THR B 1 123 ? -1.086 5.48 18.234 1 87.12 123 THR B N 1
ATOM 2474 C CA . THR B 1 123 ? 0.052 6.367 18.453 1 87.12 123 THR B CA 1
ATOM 2475 C C . THR B 1 123 ? -0.316 7.812 18.125 1 87.12 123 THR B C 1
ATOM 2477 O O . THR B 1 123 ? -0.871 8.094 17.062 1 87.12 123 THR B O 1
ATOM 2480 N N . TRP B 1 124 ? 0.015 8.711 19.078 1 88.19 124 TRP B N 1
ATOM 2481 C CA . TRP B 1 124 ? -0.297 10.125 18.875 1 88.19 124 TRP B CA 1
ATOM 2482 C C . TRP B 1 124 ? 0.95 10.898 18.469 1 88.19 124 TRP B C 1
ATOM 2484 O O . TRP B 1 124 ? 2.029 10.695 19.031 1 88.19 124 TRP B O 1
ATOM 2494 N N . TYR B 1 125 ? 0.642 11.734 17.578 1 86.44 125 TYR B N 1
ATOM 2495 C CA . TYR B 1 125 ? 1.719 12.586 17.094 1 86.44 125 TYR B CA 1
ATOM 2496 C C . TYR B 1 125 ? 1.378 14.062 17.297 1 86.44 125 TYR B C 1
ATOM 2498 O O . TYR B 1 125 ? 0.243 14.477 17.047 1 86.44 125 TYR B O 1
ATOM 2506 N N . LYS B 1 126 ? 2.359 14.758 17.766 1 85.5 126 LYS B N 1
ATOM 2507 C CA . LYS B 1 126 ? 2.33 16.219 17.828 1 85.5 126 LYS B CA 1
ATOM 2508 C C . LYS B 1 126 ? 3.463 16.828 17 1 85.5 126 LYS B C 1
ATOM 2510 O O . LYS B 1 126 ? 4.637 16.562 17.266 1 85.5 126 LYS B O 1
ATOM 2515 N N . ASN B 1 127 ? 3.084 17.578 16 1 81.06 127 ASN B N 1
ATOM 2516 C CA . ASN B 1 127 ? 4.07 18.203 15.133 1 81.06 127 ASN B CA 1
ATOM 2517 C C . ASN B 1 127 ? 5.051 17.188 14.57 1 81.06 127 ASN B C 1
ATOM 2519 O O . ASN B 1 127 ? 6.258 17.438 14.523 1 81.06 127 ASN B O 1
ATOM 2523 N N . GLY B 1 128 ? 4.539 16.016 14.25 1 79.94 128 GLY B N 1
ATOM 2524 C CA . GLY B 1 128 ? 5.34 14.984 13.609 1 79.94 128 GLY B CA 1
ATOM 2525 C C . GLY B 1 128 ? 6.098 14.117 14.594 1 79.94 128 GLY B C 1
ATOM 2526 O O . GLY B 1 128 ? 6.754 13.148 14.203 1 79.94 128 GLY B O 1
ATOM 2527 N N . LEU B 1 129 ? 5.965 14.477 15.852 1 83.06 129 LEU B N 1
ATOM 2528 C CA . LEU B 1 129 ? 6.672 13.719 16.875 1 83.06 129 LEU B CA 1
ATOM 2529 C C . LEU B 1 129 ? 5.695 12.883 17.703 1 83.06 129 LEU B C 1
ATOM 2531 O O . LEU B 1 129 ? 4.582 13.328 18 1 83.06 129 LEU B O 1
ATOM 2535 N N . ILE B 1 130 ? 6.227 11.727 18.078 1 85.69 130 ILE B N 1
ATOM 2536 C CA . ILE B 1 130 ? 5.395 10.844 18.891 1 85.69 130 ILE B CA 1
ATOM 2537 C C . ILE B 1 130 ? 5.234 11.422 20.281 1 85.69 130 ILE B C 1
ATOM 2539 O O . ILE B 1 130 ? 6.219 11.789 20.922 1 85.69 130 ILE B O 1
ATOM 2543 N N . VAL B 1 131 ? 4.047 11.531 20.766 1 84 131 VAL B N 1
ATOM 2544 C CA . VAL B 1 131 ? 3.795 12.062 22.109 1 84 131 VAL B CA 1
ATOM 2545 C C . VAL B 1 131 ? 3.361 10.93 23.031 1 84 131 VAL B C 1
ATOM 2547 O O . VAL B 1 131 ? 3.775 10.883 24.203 1 84 131 VAL B O 1
ATOM 2550 N N . THR B 1 132 ? 2.537 10.141 22.672 1 78 132 THR B N 1
ATOM 2551 C CA . THR B 1 132 ? 2.074 9.023 23.484 1 78 132 THR B CA 1
ATOM 2552 C C . THR B 1 132 ? 1.624 7.859 22.609 1 78 132 THR B C 1
ATOM 2554 O O . THR B 1 132 ? 1.222 8.062 21.453 1 78 132 THR B O 1
ATOM 2557 N N . GLU B 1 133 ? 2.119 6.723 23.172 1 72.38 133 GLU B N 1
ATOM 2558 C CA . GLU B 1 133 ? 1.639 5.492 22.547 1 72.38 133 GLU B CA 1
ATOM 2559 C C . GLU B 1 133 ? 0.556 4.828 23.391 1 72.38 133 GLU B C 1
ATOM 2561 O O . GLU B 1 133 ? 0.84 4.301 24.469 1 72.38 133 GLU B O 1
ATOM 2566 N N . ASN B 1 134 ? -0.753 5.492 23.297 1 64.94 134 ASN B N 1
ATOM 2567 C CA . ASN B 1 134 ? -1.771 4.875 24.141 1 64.94 134 ASN B CA 1
ATOM 2568 C C . ASN B 1 134 ? -3.152 4.945 23.5 1 64.94 134 ASN B C 1
ATOM 2570 O O . ASN B 1 134 ? -3.344 5.656 22.5 1 64.94 134 ASN B O 1
ATOM 2574 N N . THR B 1 135 ? -3.992 3.986 23.953 1 62.06 135 THR B N 1
ATOM 2575 C CA . THR B 1 135 ? -5.406 3.906 23.594 1 62.06 135 THR B CA 1
ATOM 2576 C C . THR B 1 135 ? -6.148 5.156 24.062 1 62.06 135 THR B C 1
ATOM 2578 O O . THR B 1 135 ? -7.238 5.457 23.562 1 62.06 135 THR B O 1
ATOM 2581 N N . SER B 1 136 ? -5.629 5.898 24.859 1 63.84 136 SER B N 1
ATOM 2582 C CA . SER B 1 136 ? -6.414 6.855 25.625 1 63.84 136 SER B CA 1
ATOM 2583 C C . SER B 1 136 ? -6.473 8.211 24.922 1 63.84 136 SER B C 1
ATOM 2585 O O . SER B 1 136 ? -5.609 8.531 24.109 1 63.84 136 SER B O 1
ATOM 2587 N N . PRO B 1 137 ? -7.688 8.852 25.172 1 74.81 137 PRO B N 1
ATOM 2588 C CA . PRO B 1 137 ? -7.781 10.25 24.734 1 74.81 137 PRO B CA 1
ATOM 2589 C C . PRO B 1 137 ? -6.559 11.078 25.141 1 74.81 137 PRO B C 1
ATOM 2591 O O . PRO B 1 137 ? -5.922 10.789 26.156 1 74.81 137 PRO B O 1
ATOM 2594 N N . TYR B 1 138 ? -6.172 11.922 24.234 1 77.44 138 TYR B N 1
ATOM 2595 C CA . TYR B 1 138 ? -5.039 12.82 24.422 1 77.44 138 TYR B CA 1
ATOM 2596 C C . TYR B 1 138 ? -5.512 14.242 24.719 1 77.44 138 TYR B C 1
ATOM 2598 O O . TYR B 1 138 ? -6.234 14.836 23.922 1 77.44 138 TYR B O 1
ATOM 2606 N N . SER B 1 139 ? -5.277 14.727 26.031 1 78.31 139 SER B N 1
ATOM 2607 C CA . SER B 1 139 ? -5.684 16.078 26.406 1 78.31 139 SER B CA 1
ATOM 2608 C C . SER B 1 139 ? -4.594 17.094 26.078 1 78.31 139 SER B C 1
ATOM 2610 O O . SER B 1 139 ? -3.428 16.891 26.422 1 78.31 139 SER B O 1
ATOM 2612 N N . VAL B 1 140 ? -5.062 18.078 25.359 1 79.31 140 VAL B N 1
ATOM 2613 C CA . VAL B 1 140 ? -4.066 19.078 24.969 1 79.31 140 VAL B CA 1
ATOM 2614 C C . VAL B 1 140 ? -4.609 20.469 25.219 1 79.31 140 VAL B C 1
ATOM 2616 O O . VAL B 1 140 ? -5.82 20.672 25.359 1 79.31 140 VAL B O 1
ATOM 2619 N N . LEU B 1 141 ? -3.6 21.375 25.5 1 76.12 141 LEU B N 1
ATOM 2620 C CA . LEU B 1 141 ? -3.898 22.797 25.438 1 76.12 141 LEU B CA 1
ATOM 2621 C C . LEU B 1 141 ? -3.66 23.344 24.031 1 76.12 141 LEU B C 1
ATOM 2623 O O . LEU B 1 141 ? -2.518 23.406 23.578 1 76.12 141 LEU B O 1
ATOM 2627 N N . PRO B 1 142 ? -4.777 23.469 23.391 1 65.94 142 PRO B N 1
ATOM 2628 C CA . PRO B 1 142 ? -4.617 23.828 21.984 1 65.94 142 PRO B CA 1
ATOM 2629 C C . PRO B 1 142 ? -3.734 25.047 21.781 1 65.94 142 PRO B C 1
ATOM 2631 O O . PRO B 1 142 ? -3.828 26.016 22.531 1 65.94 142 PRO B O 1
ATOM 2634 N N . ASN B 1 143 ? -2.674 24.891 21.234 1 69.44 143 ASN B N 1
ATOM 2635 C CA . ASN B 1 143 ? -1.883 25.938 20.609 1 69.44 143 ASN B CA 1
ATOM 2636 C C . ASN B 1 143 ? -2.113 26.016 19.109 1 69.44 143 ASN B C 1
ATOM 2638 O O . ASN B 1 143 ? -2.264 24.984 18.453 1 69.44 143 ASN B O 1
ATOM 2642 N N . ALA B 1 144 ? -2.334 27.219 18.703 1 63.19 144 ALA B N 1
ATOM 2643 C CA . ALA B 1 144 ? -2.748 27.484 17.328 1 63.19 144 ALA B CA 1
ATOM 2644 C C . ALA B 1 144 ? -1.758 26.891 16.344 1 63.19 144 ALA B C 1
ATOM 2646 O O . ALA B 1 144 ? -2.133 26.531 15.219 1 63.19 144 ALA B O 1
ATOM 2647 N N . VAL B 1 145 ? -0.603 26.641 16.766 1 68.62 145 VAL B N 1
ATOM 2648 C CA . VAL B 1 145 ? 0.394 26.281 15.766 1 68.62 145 VAL B CA 1
ATOM 2649 C C . VAL B 1 145 ? 0.64 24.766 15.805 1 68.62 145 VAL B C 1
ATOM 2651 O O . VAL B 1 145 ? 1.275 24.219 14.898 1 68.62 145 VAL B O 1
ATOM 2654 N N . ASP B 1 146 ? 0.023 24.125 16.688 1 79.69 146 ASP B N 1
ATOM 2655 C CA . ASP B 1 146 ? 0.339 22.719 16.828 1 79.69 146 ASP B CA 1
ATOM 2656 C C . ASP B 1 146 ? -0.544 21.859 15.922 1 79.69 146 ASP B C 1
ATOM 2658 O O . ASP B 1 146 ? -1.7 22.203 15.672 1 79.69 146 ASP B O 1
ATOM 2662 N N . SER B 1 147 ? 0.022 20.812 15.383 1 84.62 147 SER B N 1
ATOM 2663 C CA . SER B 1 147 ? -0.731 19.812 14.633 1 84.62 147 SER B CA 1
ATOM 2664 C C . SER B 1 147 ? -0.757 18.484 15.375 1 84.62 147 SER B C 1
ATOM 2666 O O . SER B 1 147 ? 0.237 18.094 15.984 1 84.62 147 SER B O 1
ATOM 2668 N N . TYR B 1 148 ? -1.979 17.844 15.273 1 85.31 148 TYR B N 1
ATOM 2669 C CA . TYR B 1 148 ? -2.143 16.562 15.953 1 85.31 148 TYR B CA 1
ATOM 2670 C C . TYR B 1 148 ? -2.725 15.523 15 1 85.31 148 TYR B C 1
ATOM 2672 O O . TYR B 1 148 ? -3.619 15.82 14.211 1 85.31 148 TYR B O 1
ATOM 2680 N N . TYR B 1 149 ? -2.16 14.344 15.047 1 88.5 149 TYR B N 1
ATOM 2681 C CA . TYR B 1 149 ? -2.738 13.203 14.344 1 88.5 149 TYR B CA 1
ATOM 2682 C C . TYR B 1 149 ? -2.398 11.891 15.047 1 88.5 149 TYR B C 1
ATOM 2684 O O . TYR B 1 149 ? -1.555 11.867 15.953 1 88.5 149 TYR B O 1
ATOM 2692 N N . CYS B 1 150 ? -3.154 10.922 14.727 1 88.94 150 CYS B N 1
ATOM 2693 C CA . CYS B 1 150 ? -2.957 9.609 15.336 1 88.94 150 CYS B CA 1
ATOM 2694 C C . CYS B 1 150 ? -2.707 8.547 14.273 1 88.94 150 CYS B C 1
ATOM 2696 O O . CYS B 1 150 ? -2.957 8.773 13.094 1 88.94 150 CYS B O 1
ATOM 2698 N N . ALA B 1 151 ? -2.133 7.477 14.703 1 88.75 151 ALA B N 1
ATOM 2699 C CA . ALA B 1 151 ? -1.827 6.363 13.805 1 88.75 151 ALA B CA 1
ATOM 2700 C C . ALA B 1 151 ? -2.162 5.027 14.453 1 88.75 151 ALA B C 1
ATOM 2702 O O . ALA B 1 151 ? -2.16 4.91 15.68 1 88.75 151 ALA B O 1
ATOM 2703 N N . VAL B 1 152 ? -2.482 4.117 13.586 1 86.81 152 VAL B N 1
ATOM 2704 C CA . VAL B 1 152 ? -2.752 2.76 14.055 1 86.81 152 VAL B CA 1
ATOM 2705 C C . VAL B 1 152 ? -1.968 1.76 13.203 1 86.81 152 VAL B C 1
ATOM 2707 O O . VAL B 1 152 ? -1.821 1.943 11.992 1 86.81 152 VAL B O 1
ATOM 2710 N N . LYS B 1 153 ? -1.572 0.73 13.883 1 84.75 153 LYS B N 1
ATOM 2711 C CA . LYS B 1 153 ? -0.902 -0.345 13.164 1 84.75 153 LYS B CA 1
ATOM 2712 C C . LYS B 1 153 ? -1.914 -1.293 12.523 1 84.75 153 LYS B C 1
ATOM 2714 O O . LYS B 1 153 ? -2.928 -1.633 13.141 1 84.75 153 LYS B O 1
ATOM 2719 N N . VAL B 1 154 ? -1.662 -1.593 11.266 1 82.5 154 VAL B N 1
ATOM 2720 C CA . VAL B 1 154 ? -2.562 -2.496 10.555 1 82.5 154 VAL B CA 1
ATOM 2721 C C . VAL B 1 154 ? -1.771 -3.668 9.977 1 82.5 154 VAL B C 1
ATOM 2723 O O . VAL B 1 154 ? -0.585 -3.533 9.672 1 82.5 154 VAL B O 1
ATOM 2726 N N . PRO B 1 155 ? -2.512 -4.777 9.953 1 77.12 155 PRO B N 1
ATOM 2727 C CA . PRO B 1 155 ? -1.833 -5.949 9.406 1 77.12 155 PRO B CA 1
ATOM 2728 C C . PRO B 1 155 ? -1.623 -5.859 7.895 1 77.12 155 PRO B C 1
ATOM 2730 O O . PRO B 1 155 ? -2.527 -5.441 7.168 1 77.12 155 PRO B O 1
ATOM 2733 N N . GLU B 1 156 ? -0.424 -6.059 7.469 1 84.12 156 GLU B N 1
ATOM 2734 C CA . GLU B 1 156 ? -0.118 -6.227 6.051 1 84.12 156 GLU B CA 1
ATOM 2735 C C . GLU B 1 156 ? 0.872 -7.367 5.832 1 84.12 156 GLU B C 1
ATOM 2737 O O . GLU B 1 156 ? 1.691 -7.66 6.707 1 84.12 156 GLU B O 1
ATOM 2742 N N . ASP B 1 157 ? 0.623 -8.031 4.703 1 88 157 ASP B N 1
ATOM 2743 C CA . ASP B 1 157 ? 1.55 -9.125 4.402 1 88 157 ASP B CA 1
ATOM 2744 C C . ASP B 1 157 ? 2.213 -8.914 3.043 1 88 157 ASP B C 1
ATOM 2746 O O . ASP B 1 157 ? 1.648 -8.266 2.162 1 88 157 ASP B O 1
ATOM 2750 N N . LEU B 1 158 ? 3.391 -9.43 2.977 1 87.81 158 LEU B N 1
ATOM 2751 C CA . LEU B 1 158 ? 4.102 -9.547 1.708 1 87.81 158 LEU B CA 1
ATOM 2752 C C . LEU B 1 158 ? 4.133 -10.992 1.234 1 87.81 158 LEU B C 1
ATOM 2754 O O . LEU B 1 158 ? 4.492 -11.891 1.999 1 87.81 158 LEU B O 1
ATOM 2758 N N . ILE B 1 159 ? 3.781 -11.188 0.011 1 89.81 159 ILE B N 1
ATOM 2759 C CA . ILE B 1 159 ? 3.693 -12.539 -0.527 1 89.81 159 ILE B CA 1
ATOM 2760 C C . ILE B 1 159 ? 4.777 -12.742 -1.585 1 89.81 159 ILE B C 1
ATOM 2762 O O . ILE B 1 159 ? 4.926 -11.922 -2.496 1 89.81 159 ILE B O 1
ATOM 2766 N N . SER B 1 160 ? 5.484 -13.82 -1.468 1 88.44 160 SER B N 1
ATOM 2767 C CA . SER B 1 160 ? 6.523 -14.133 -2.445 1 88.44 160 SER B CA 1
ATOM 2768 C C . SER B 1 160 ? 5.914 -14.602 -3.762 1 88.44 160 SER B C 1
ATOM 2770 O O . SER B 1 160 ? 4.785 -15.094 -3.789 1 88.44 160 SER B O 1
ATOM 2772 N N . PRO B 1 161 ? 6.719 -14.438 -4.836 1 84.56 161 PRO B N 1
ATOM 2773 C CA . PRO B 1 161 ? 6.273 -15.125 -6.051 1 84.56 161 PRO B CA 1
ATOM 2774 C C . PRO B 1 161 ? 6.125 -16.641 -5.859 1 84.56 161 PRO B C 1
ATOM 2776 O O . PRO B 1 161 ? 6.926 -17.25 -5.152 1 84.56 161 PRO B O 1
ATOM 2779 N N . ALA B 1 162 ? 5.152 -17.156 -6.527 1 85.31 162 ALA B N 1
ATOM 2780 C CA . ALA B 1 162 ? 4.895 -18.594 -6.402 1 85.31 162 ALA B CA 1
ATOM 2781 C C . ALA B 1 162 ? 5.863 -19.406 -7.254 1 85.31 162 ALA B C 1
ATOM 2783 O O . ALA B 1 162 ? 6.312 -18.938 -8.305 1 85.31 162 ALA B O 1
ATOM 2784 N N . VAL B 1 163 ? 6.148 -20.594 -6.695 1 83.88 163 VAL B N 1
ATOM 2785 C CA . VAL B 1 163 ? 6.848 -21.594 -7.492 1 83.88 163 VAL B CA 1
ATOM 2786 C C . VAL B 1 163 ? 5.871 -22.688 -7.93 1 83.88 163 VAL B C 1
ATOM 2788 O O . VAL B 1 163 ? 5.082 -23.172 -7.121 1 83.88 163 VAL B O 1
ATOM 2791 N N . CYS B 1 164 ? 5.789 -22.859 -9.18 1 77.88 164 CYS B N 1
ATOM 2792 C CA . CYS B 1 164 ? 4.926 -23.906 -9.719 1 77.88 164 CYS B CA 1
ATOM 2793 C C . CYS B 1 164 ? 5.547 -24.547 -10.953 1 77.88 164 CYS B C 1
ATOM 2795 O O . CYS B 1 164 ? 6.484 -24 -11.531 1 77.88 164 CYS B O 1
ATOM 2797 N N . GLU B 1 165 ? 5.152 -25.781 -11.07 1 72.31 165 GLU B N 1
ATOM 2798 C CA . GLU B 1 165 ? 5.574 -26.469 -12.289 1 72.31 165 GLU B CA 1
ATOM 2799 C C . GLU B 1 165 ? 4.387 -26.719 -13.211 1 72.31 165 GLU B C 1
ATOM 2801 O O . GLU B 1 165 ? 3.371 -27.281 -12.797 1 72.31 165 GLU B O 1
ATOM 2806 N N . HIS B 1 166 ? 4.371 -26.156 -14.461 1 66.19 166 HIS B N 1
ATOM 2807 C CA . HIS B 1 166 ? 3.422 -26.453 -15.531 1 66.19 166 HIS B CA 1
ATOM 2808 C C . HIS B 1 166 ? 2.049 -25.859 -15.219 1 66.19 166 HIS B C 1
ATOM 2810 O O . HIS B 1 166 ? 1.023 -26.453 -15.578 1 66.19 166 HIS B O 1
ATOM 2816 N N . SER B 1 167 ? 2 -24.953 -14.406 1 70.88 167 SER B N 1
ATOM 2817 C CA . SER B 1 167 ? 0.713 -24.344 -14.078 1 70.88 167 SER B CA 1
ATOM 2818 C C . SER B 1 167 ? 0.773 -22.828 -14.18 1 70.88 167 SER B C 1
ATOM 2820 O O . SER B 1 167 ? 1.858 -22.25 -14.242 1 70.88 167 SER B O 1
ATOM 2822 N N . THR B 1 168 ? -0.399 -22.281 -14.453 1 72.69 168 THR B N 1
ATOM 2823 C CA . THR B 1 168 ? -0.57 -20.828 -14.391 1 72.69 168 THR B CA 1
ATOM 2824 C C . THR B 1 168 ? -1.371 -20.422 -13.156 1 72.69 168 THR B C 1
ATOM 2826 O O . THR B 1 168 ? -2.436 -20.984 -12.891 1 72.69 168 THR B O 1
ATOM 2829 N N . ILE B 1 169 ? -0.698 -19.562 -12.438 1 76.06 169 ILE B N 1
ATOM 2830 C CA . ILE B 1 169 ? -1.42 -19.141 -11.242 1 76.06 169 ILE B CA 1
ATOM 2831 C C . ILE B 1 169 ? -1.475 -17.625 -11.172 1 76.06 169 ILE B C 1
ATOM 2833 O O . ILE B 1 169 ? -0.553 -16.938 -11.625 1 76.06 169 ILE B O 1
ATOM 2837 N N . VAL B 1 170 ? -2.639 -17.203 -10.711 1 79.44 170 VAL B N 1
ATOM 2838 C CA . VAL B 1 170 ? -2.789 -15.797 -10.367 1 79.44 170 VAL B CA 1
ATOM 2839 C C . VAL B 1 170 ? -2.41 -15.578 -8.906 1 79.44 170 VAL B C 1
ATOM 2841 O O . VAL B 1 170 ? -2.996 -16.188 -8.008 1 79.44 170 VAL B O 1
ATOM 2844 N N . GLN B 1 171 ? -1.39 -14.742 -8.773 1 82.44 171 GLN B N 1
ATOM 2845 C CA . GLN B 1 171 ? -0.919 -14.523 -7.414 1 82.44 171 GLN B CA 1
ATOM 2846 C C . GLN B 1 171 ? -0.989 -13.047 -7.035 1 82.44 171 GLN B C 1
ATOM 2848 O O . GLN B 1 171 ? -0.363 -12.203 -7.684 1 82.44 171 GLN B O 1
ATOM 2853 N N . TYR B 1 172 ? -1.698 -12.844 -5.934 1 85.81 172 TYR B N 1
ATOM 2854 C CA . TYR B 1 172 ? -1.759 -11.484 -5.41 1 85.81 172 TYR B CA 1
ATOM 2855 C C . TYR B 1 172 ? -0.508 -11.148 -4.605 1 85.81 172 TYR B C 1
ATOM 2857 O O . TYR B 1 172 ? 0.029 -12.008 -3.902 1 85.81 172 TYR B O 1
ATOM 2865 N N . SER B 1 173 ? -0.053 -9.891 -4.688 1 84.19 173 SER B N 1
ATOM 2866 C CA . SER B 1 173 ? 1.139 -9.469 -3.963 1 84.19 173 SER B CA 1
ATOM 2867 C C . SER B 1 173 ? 0.859 -9.328 -2.471 1 84.19 173 SER B C 1
ATOM 2869 O O . SER B 1 173 ? 1.782 -9.375 -1.653 1 84.19 173 SER B O 1
ATOM 2871 N N . THR B 1 174 ? -0.385 -9.031 -2.182 1 87.62 174 THR B N 1
ATOM 2872 C CA . THR B 1 174 ? -0.87 -8.914 -0.811 1 87.62 174 THR B CA 1
ATOM 2873 C C . THR B 1 174 ? -2.234 -9.578 -0.662 1 87.62 174 THR B C 1
ATOM 2875 O O . THR B 1 174 ? -2.941 -9.789 -1.651 1 87.62 174 THR B O 1
ATOM 2878 N N . GLN B 1 175 ? -2.508 -9.977 0.565 1 87.44 175 GLN B N 1
ATOM 2879 C CA . GLN B 1 175 ? -3.814 -10.586 0.792 1 87.44 175 GLN B CA 1
ATOM 2880 C C . GLN B 1 175 ? -4.703 -9.68 1.643 1 87.44 175 GLN B C 1
ATOM 2882 O O . GLN B 1 175 ? -5.93 -9.742 1.546 1 87.44 175 GLN B O 1
ATOM 2887 N N . GLN B 1 176 ? -4.117 -8.969 2.488 1 87.88 176 GLN B N 1
ATOM 2888 C CA . GLN B 1 176 ? -4.84 -8.023 3.332 1 87.88 176 GLN B CA 1
ATOM 2889 C C . GLN B 1 176 ? -4.195 -6.641 3.281 1 87.88 176 GLN B C 1
ATOM 2891 O O . GLN B 1 176 ? -3.016 -6.484 3.605 1 87.88 176 GLN B O 1
ATOM 2896 N N . VAL B 1 177 ? -5.039 -5.754 2.855 1 89.12 177 VAL B N 1
ATOM 2897 C CA . VAL B 1 177 ? -4.547 -4.383 2.785 1 89.12 177 VAL B CA 1
ATOM 2898 C C . VAL B 1 177 ? -5.527 -3.443 3.48 1 89.12 177 VAL B C 1
ATOM 2900 O O . VAL B 1 177 ? -6.723 -3.738 3.564 1 89.12 177 VAL B O 1
ATOM 2903 N N . SER B 1 178 ? -4.957 -2.371 4 1 88.69 178 SER B N 1
ATOM 2904 C CA . SER B 1 178 ? -5.762 -1.354 4.672 1 88.69 178 SER B CA 1
ATOM 2905 C C . SER B 1 178 ? -5.438 0.041 4.148 1 88.69 178 SER B C 1
ATOM 2907 O O . SER B 1 178 ? -4.316 0.298 3.703 1 88.69 178 SER B O 1
ATOM 2909 N N . CYS B 1 179 ? -6.48 0.825 4.234 1 88.44 179 CYS B N 1
ATOM 2910 C CA . CYS B 1 179 ? -6.273 2.205 3.809 1 88.44 179 CYS B CA 1
ATOM 2911 C C . CYS B 1 179 ? -7.285 3.137 4.465 1 88.44 179 CYS B C 1
ATOM 2913 O O . CYS B 1 179 ? -8.328 2.688 4.949 1 88.44 179 CYS B O 1
ATOM 2915 N N . ILE B 1 180 ? -6.902 4.418 4.426 1 86.5 180 ILE B N 1
ATOM 2916 C CA . ILE B 1 180 ? -7.777 5.438 4.996 1 86.5 180 ILE B CA 1
ATOM 2917 C C . ILE B 1 180 ? -8.789 5.895 3.947 1 86.5 180 ILE B C 1
ATOM 2919 O O . ILE B 1 180 ? -8.461 5.988 2.762 1 86.5 180 ILE B O 1
ATOM 2923 N N . GLN B 1 181 ? -9.969 6.211 4.469 1 88.62 181 GLN B N 1
ATOM 2924 C CA . GLN B 1 181 ? -11 6.746 3.592 1 88.62 181 GLN B CA 1
ATOM 2925 C C . GLN B 1 181 ? -10.523 8.016 2.893 1 88.62 181 GLN B C 1
ATOM 2927 O O . GLN B 1 181 ? -9.852 8.852 3.5 1 88.62 181 GLN B O 1
ATOM 2932 N N . GLY B 1 182 ? -10.953 8.164 1.595 1 85.62 182 GLY B N 1
ATOM 2933 C CA . GLY B 1 182 ? -10.617 9.352 0.833 1 85.62 182 GLY B CA 1
ATOM 2934 C C . GLY B 1 182 ? -9.305 9.242 0.086 1 85.62 182 GLY B C 1
ATOM 2935 O O . GLY B 1 182 ? -8.992 10.078 -0.767 1 85.62 182 GLY B O 1
ATOM 2936 N N . LYS B 1 183 ? -8.539 8.289 0.454 1 84.25 183 LYS B N 1
ATOM 2937 C CA . LYS B 1 183 ? -7.25 8.094 -0.21 1 84.25 183 LYS B CA 1
ATOM 2938 C C . LYS B 1 183 ? -7.359 7.059 -1.323 1 84.25 183 LYS B C 1
ATOM 2940 O O . LYS B 1 183 ? -8.461 6.652 -1.697 1 84.25 183 LYS B O 1
ATOM 2945 N N . GLU B 1 184 ? -6.254 6.82 -1.95 1 86.19 184 GLU B N 1
ATOM 2946 C CA . GLU B 1 184 ? -6.23 5.82 -3.014 1 86.19 184 GLU B CA 1
ATOM 2947 C C . GLU B 1 184 ? -5.406 4.602 -2.611 1 86.19 184 GLU B C 1
ATOM 2949 O O . GLU B 1 184 ? -4.523 4.699 -1.753 1 86.19 184 GLU B O 1
ATOM 2954 N N . LYS B 1 185 ? -5.762 3.496 -3.23 1 88.06 185 LYS B N 1
ATOM 2955 C CA . LYS B 1 185 ? -5.027 2.26 -2.979 1 88.06 185 LYS B CA 1
ATOM 2956 C C . LYS B 1 185 ? -4.863 1.448 -4.262 1 88.06 185 LYS B C 1
ATOM 2958 O O . LYS B 1 185 ? -5.797 1.341 -5.059 1 88.06 185 LYS B O 1
ATOM 2963 N N . GLY B 1 186 ? -3.615 1.009 -4.371 1 87.75 186 GLY B N 1
ATOM 2964 C CA . GLY B 1 186 ? -3.336 0.092 -5.465 1 87.75 186 GLY B CA 1
ATOM 2965 C C . GLY B 1 186 ? -3.312 -1.362 -5.031 1 87.75 186 GLY B C 1
ATOM 2966 O O . GLY B 1 186 ? -2.773 -1.692 -3.975 1 87.75 186 GLY B O 1
ATOM 2967 N N . LEU B 1 187 ? -3.982 -2.186 -5.828 1 88.5 187 LEU B N 1
ATOM 2968 C CA . LEU B 1 187 ? -3.92 -3.637 -5.676 1 88.5 187 LEU B CA 1
ATOM 2969 C C . LEU B 1 187 ? -3.18 -4.273 -6.844 1 88.5 187 LEU B C 1
ATOM 2971 O O . LEU B 1 187 ? -3.471 -3.98 -8.008 1 88.5 187 LEU B O 1
ATOM 2975 N N . THR B 1 188 ? -2.227 -5.145 -6.469 1 84.5 188 THR B N 1
ATOM 2976 C CA . THR B 1 188 ? -1.389 -5.691 -7.531 1 84.5 188 THR B CA 1
ATOM 2977 C C . THR B 1 188 ? -1.376 -7.215 -7.484 1 84.5 188 THR B C 1
ATOM 2979 O O . THR B 1 188 ? -1.528 -7.809 -6.414 1 84.5 188 THR B O 1
ATOM 2982 N N . LEU B 1 189 ? -1.289 -7.734 -8.672 1 84.12 189 LEU B N 1
ATOM 2983 C CA . LEU B 1 189 ? -1.132 -9.18 -8.805 1 84.12 189 LEU B CA 1
ATOM 2984 C C . LEU B 1 189 ? -0.198 -9.516 -9.969 1 84.12 189 LEU B C 1
ATOM 2986 O O . LEU B 1 189 ? 0.117 -8.656 -10.789 1 84.12 189 LEU B O 1
ATOM 2990 N N . SER B 1 190 ? 0.258 -10.742 -9.891 1 78.25 190 SER B N 1
ATOM 2991 C CA . SER B 1 190 ? 1.066 -11.289 -10.977 1 78.25 190 SER B CA 1
ATOM 2992 C C . SER B 1 190 ? 0.52 -12.633 -11.453 1 78.25 190 SER B C 1
ATOM 2994 O O . SER B 1 190 ? -0.022 -13.406 -10.656 1 78.25 190 SER B O 1
ATOM 2996 N N . ILE B 1 191 ? 0.574 -12.75 -12.695 1 76.69 191 ILE B N 1
ATOM 2997 C CA . ILE B 1 191 ? 0.281 -14.055 -13.273 1 76.69 191 ILE B CA 1
ATOM 2998 C C . ILE B 1 191 ? 1.582 -14.828 -13.492 1 76.69 191 ILE B C 1
ATOM 3000 O O . ILE B 1 191 ? 2.475 -14.352 -14.203 1 76.69 191 ILE B O 1
ATOM 3004 N N . ILE B 1 192 ? 1.68 -15.859 -12.797 1 73.06 192 ILE B N 1
ATOM 3005 C CA . ILE B 1 192 ? 2.9 -16.656 -12.852 1 73.06 192 ILE B CA 1
ATOM 3006 C C . ILE B 1 192 ? 2.648 -17.922 -13.656 1 73.06 192 ILE B C 1
ATOM 3008 O O . ILE B 1 192 ? 1.675 -18.641 -13.406 1 73.06 192 ILE B O 1
ATOM 3012 N N . THR B 1 193 ? 3.354 -17.969 -14.75 1 63.56 193 THR B N 1
ATOM 3013 C CA . THR B 1 193 ? 3.289 -19.188 -15.555 1 63.56 193 THR B CA 1
ATOM 3014 C C . THR B 1 193 ? 4.66 -19.844 -15.648 1 63.56 193 THR B C 1
ATOM 3016 O O . THR B 1 193 ? 5.668 -19.172 -15.852 1 63.56 193 THR B O 1
ATOM 3019 N N . GLU B 1 194 ? 4.926 -20.953 -14.953 1 62.59 194 GLU B N 1
ATOM 3020 C CA . GLU B 1 194 ? 6.195 -21.625 -15.195 1 62.59 194 GLU B CA 1
ATOM 3021 C C . GLU B 1 194 ? 6.004 -22.859 -16.062 1 62.59 194 GLU B C 1
ATOM 3023 O O . GLU B 1 194 ? 5.012 -23.578 -15.922 1 62.59 194 GLU B O 1
ATOM 3028 N N . GLN B 1 195 ? 6.703 -22.781 -17.234 1 53.16 195 GLN B N 1
ATOM 3029 C CA . GLN B 1 195 ? 6.75 -23.938 -18.141 1 53.16 195 GLN B CA 1
ATOM 3030 C C . GLN B 1 195 ? 7.77 -24.969 -17.672 1 53.16 195 GLN B C 1
ATOM 3032 O O . GLN B 1 195 ? 8.836 -24.609 -17.172 1 53.16 195 GLN B O 1
#

Solvent-accessible surface area (backbone atoms only — not comparable to full-atom values): 21349 Å² total; per-residue (Å²): 133,69,60,79,49,82,42,94,80,33,51,43,74,44,74,46,44,28,70,50,56,47,97,85,64,45,76,40,45,42,82,72,31,76,93,38,60,96,29,65,47,83,44,75,51,98,76,47,31,42,32,38,36,39,43,63,34,41,58,84,62,41,42,53,37,30,48,38,40,30,36,76,30,90,82,36,68,47,61,34,83,76,38,30,34,38,43,38,32,55,51,33,66,44,79,38,73,61,40,102,82,46,81,33,29,29,33,32,80,41,46,81,81,60,68,68,79,88,72,63,59,29,36,34,28,46,73,79,33,82,72,43,84,44,74,61,69,45,76,38,70,75,48,59,76,47,34,37,30,36,32,34,74,42,77,29,42,44,40,27,60,69,47,43,38,71,37,74,44,58,41,54,43,39,49,40,42,69,45,53,47,62,37,67,50,77,46,51,32,35,57,45,68,31,123,132,69,59,79,50,82,41,94,79,34,50,46,76,44,74,46,42,26,70,49,56,47,96,88,64,46,76,39,46,43,84,73,31,76,93,39,60,96,28,66,44,81,43,77,51,96,76,46,31,41,31,40,35,38,43,63,33,42,58,85,61,42,42,53,38,31,48,37,39,31,34,76,29,92,81,34,67,46,61,33,82,74,37,31,34,38,42,37,33,56,52,33,65,41,79,38,73,62,41,101,81,45,80,34,31,30,34,33,80,40,46,80,81,57,69,68,79,88,72,64,61,28,35,33,28,47,72,80,33,80,72,43,82,43,75,60,69,45,76,39,71,78,48,58,77,47,35,38,30,36,31,34,73,43,75,31,42,46,41,27,61,68,48,44,38,71,35,75,43,58,41,53,42,39,48,40,43,73,45,53,46,61,36,68,51,76,47,50,32,35,56,47,69,32,123

Secondary structure (DSSP, 8-state):
-----EETTEEEEEEEEEEEE-TTSPEEEGGG-GGGTTTEEEEE-TTSEEEEEE-S--GGG-EEEEEEEEESSTT-EEE-SS-EEEEEE-EEEEEEESSTT-S-EEEEEEESSSPPTT---EEEEETTEEEEESSS-EEE---TT-EEEEEEEEEEEEEPPPEESSEEEEEES-SEEEEETTS-EEEEEEEEEE-/------BTTB-EEEEEEEEEE-TTSPEEEGGG-GGGTTTEEEEE-TTSEEEEEE-S--GGG-EEEEEEEEESSTT-EEE-SS-EEEEEE-EEEEEEESSTT-S-EEEEEEESSSPPTT---EEEEETTEEEEE-SS-EEE---TT-EEEEEEEEEEEEEPPPEESSEEEEEES-SEEEEETTS-EEEEEEEEEE-

Sequence (390 aa):
MSFSYTYPSGTVTTTFWFTKNDAEGNPVSLSDDPDYKGRVTYHEDNKNDCALTITDLRESDSATYWFRFITDQTGGKYSGDSGVTLSVTDLQVKVTPYSQMSTWKTLTCSTTSCPLTGNPTYTWYKNGLIVTENTSPYSVLPNAVDSYYCAVKVPEDLISPAVCEHSTIVQYSTQQVSC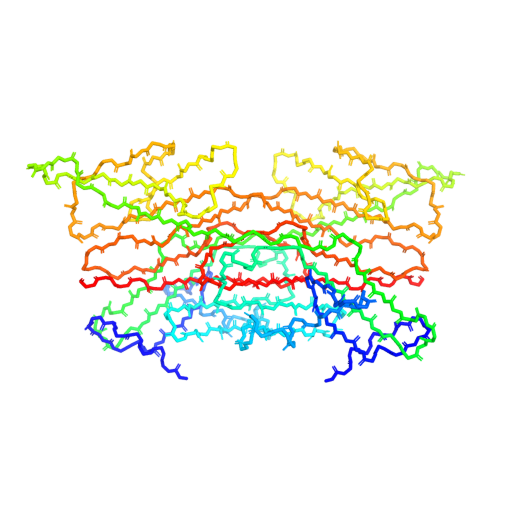IQGKEKGLTLSIITEQMSFSYTYPSGTVTTTFWFTKNDAEGNPVSLSDDPDYKGRVTYHEDNKNDCALTITDLRESDSATYWFRFITDQTGGKYSGDSGVTLSVTDLQVKVTPYSQMSTWKTLTCSTTSCPLTGNPTYTWYKNGLIVTENTSPYSVLPNAVDSYYCAVKVPEDLISPAVCEHSTIVQYSTQQVSCIQGKEKGLTLSIITEQ

Organism: NCBI:txid62062

InterPro domains:
  IPR007110 Immunoglobulin-like domain [PS50835] (106-160)
  IPR013783 Immunoglobulin-like fold [G3DSA:2.60.40.10] (1-85)
  IPR013783 Immunoglobulin-like fold [G3DSA:2.60.40.10] (86-161)
  IPR036179 Immunoglobulin-like domain superfamily [SSF48726] (7-90)
  IPR036179 Immunoglobulin-like domain superfamily [SSF48726] (105-155)
  IPR056386 B-cell receptor CD22, first Ig-like domain [PF24518] (31-90)

pLDDT: mean 79.72, std 13.1, range [25.36, 95.69]

Nearest PDB structures (foldseek):
  2if7-assembly1_B  TM=4.687E-01  e=1.046E-03  Homo sapiens
  8sqn-assembly1_A  TM=4.139E-01  e=1.252E-02  Anas platyrhynchos
  6jo7-assembly2_B  TM=3.227E-01  e=2.526E-02  Mus musculus
  1vca-assembly1_A  TM=3.888E-01  e=1.763E-01  Homo sapiens
  5x83-assembly1_D  TM=3.621E-01  e=4.035E+00  Homo sapiens